Protein AF-A0A182SEF8-F1 (afdb_monomer_lite)

pLDDT: mean 71.07, std 22.67, range [20.62, 98.56]

InterPro domains:
  IPR001506 Peptidase M12A [PF01400] (351-547)
  IPR001506 Peptidase M12A [PR00480] (376-394)
  IPR001506 Peptidase M12A [PR00480] (439-457)
  IPR001506 Peptidase M12A [PR00480] (458-475)
  IPR001506 Peptidase M12A [PR00480] (496-511)
  IPR001506 Peptidase M12A [PR00480] (534-547)
  IPR001506 Peptidase M12A [PS51864] (335-549)
  IPR006026 Peptidase, metallopeptidase [SM00235] (351-501)
  IPR024079 Metallopeptidase, catalytic domain superfamily [G3DSA:3.40.390.10] (305-550)
  IPR034035 Astacin-like metallopeptidase domain [cd04280] (357-546)

Secondary structure (DSSP, 8-state):
------PPP-PPP-SHHHHHHHHHHHHHHTT-HHHHHHHHHHHHHHHHHHHHHHHHHHHHHHHHHHHHHHHHHHHHHHHHHHHHHHHHHHHHHHHHHHHHHHHHHHHHHHHHHHHHHHHHHHHHHHHHHHHHHHHHHHHHHHHHHHHHHHHHHHHHHHHHHHHHHHHHHHHHHHHHHHHHHHHHHHHHHHHHHHHHHHHHHHHHHH-----------------------------------------------------------------------S-S--------PPPPPSS-SSPP---HHHHHHHHHHHHTT--TTTTT-BBTBTEE--TTGGG---SS--TTT-GGGSPGGGEEEEEE-TTS-HHHHHHHHHHHHHHHHHSS-EEEE--S--SSEEEEE--SSS-SSEEESS--SSEEEEE-PPP-SSS--S-SSHHHHHHHHHHHHT---GGG-TTGGGTEEE-GGGB-GGGGGGGPPP-TTS----S---TT-TTSPPTTTTBSSTT--SEEESSTT------SS--HHHHHHHHHHTTTTSSHHHHHHHHHHHHHH--

Foldseek 3Di:
DDDDDDDDDDDDDPPVVVVVVVVVVVVVVVVCVVVVVVVVVVVVVVVVVVVVVVVVVVVVVVVVVVVVVVVVVVVVVVVVVVVVVVVVVVVVVVVVVVVVVVVVVVVVVVVVVVVVVVVVVVVVVVVVVVVVVVVVVVVVVVVVVVVVVVVVVVVVVVVVVVVVVVVVVVVVVVVVVVVVVVVVVVVVVVVVVVVVVVVVVVVVVPDDDDDDDDDDDDDDDDDDDDDDDDDDDDDDDDDDDDDDDDDDDDDDDDDDDDDDDDDDDDDDDDDDDDDPPPPDPPPPPPPLDDDDPPAAVVHQPPDPVQVVQLVVCVVAQAALQQSLVGQLRAARDHPVCVVAFEAFFPCVVVVVQADPQLEAEEDEDPPDDPLLVVQLVVLQVQLVVLAVHHYDHHPSDDQFHEYEDADPHPHGFHFYAGTPTGYGYTHWHDDDPRHDTQRPHNLSSNLRVLRHNHGAALLQEPCNVVWKDFPQVQADVVCSSSNHHGDPVGYDDPDDRDQLASRYDFQQHRGPHPPDGGMGTPDPPGGHNDRHHGALRSSVVSRVSSVLCVDVVSVVVNNVSSVVPHD

Radius of gyration: 55.63 Å; chains: 1; bounding box: 89×154×195 Å

Structure (mmCIF, N/CA/C/O backbone):
data_AF-A0A182SEF8-F1
#
_entry.id   AF-A0A182SEF8-F1
#
loop_
_atom_site.group_PDB
_atom_site.id
_atom_site.type_symbol
_atom_site.label_atom_id
_atom_site.label_alt_id
_atom_site.label_comp_id
_atom_site.label_asym_id
_atom_site.label_entity_id
_atom_site.label_seq_id
_atom_site.pdbx_PDB_ins_code
_atom_site.Cartn_x
_atom_site.Cartn_y
_atom_site.Cartn_z
_atom_site.occupancy
_atom_site.B_iso_or_equiv
_atom_site.auth_seq_id
_atom_site.auth_comp_id
_atom_site.auth_asym_id
_atom_site.auth_atom_id
_atom_site.pdbx_PDB_model_num
ATOM 1 N N . MET A 1 1 ? -14.341 -52.280 46.299 1.00 34.91 1 MET A N 1
ATOM 2 C CA . MET A 1 1 ? -13.808 -53.551 46.812 1.00 34.91 1 MET A CA 1
ATOM 3 C C . MET A 1 1 ? -13.046 -53.351 48.109 1.00 34.91 1 MET A C 1
ATOM 5 O O . MET A 1 1 ? -11.872 -53.015 48.061 1.00 34.91 1 MET A O 1
ATOM 9 N N . GLU A 1 2 ? -13.630 -53.575 49.281 1.00 32.84 2 GLU A N 1
ATOM 10 C CA . GLU A 1 2 ? -14.984 -53.285 49.803 1.00 32.84 2 GLU A CA 1
ATOM 11 C C . GLU A 1 2 ? -14.995 -53.689 51.290 1.00 32.84 2 GLU A C 1
ATOM 13 O O . GLU A 1 2 ? -14.074 -54.357 51.757 1.00 32.84 2 GLU A O 1
ATOM 18 N N . VAL A 1 3 ? -16.011 -53.239 52.023 1.00 37.53 3 VAL A N 1
ATOM 19 C CA . VAL A 1 3 ? -16.392 -53.757 53.352 1.00 37.53 3 VAL A CA 1
ATOM 20 C C . VAL A 1 3 ? -16.964 -55.197 53.173 1.00 37.53 3 VAL A C 1
ATOM 22 O O . VAL A 1 3 ? -17.215 -55.603 52.040 1.00 37.53 3 VAL A O 1
ATOM 25 N N . ASP A 1 4 ? -17.162 -56.062 54.172 1.00 34.12 4 ASP A N 1
ATOM 26 C CA . ASP A 1 4 ? -17.521 -55.820 55.576 1.00 34.12 4 ASP A CA 1
ATOM 27 C C . ASP A 1 4 ? -17.369 -57.090 56.465 1.00 34.12 4 ASP A C 1
ATOM 29 O O . ASP A 1 4 ? -16.981 -58.146 55.962 1.00 34.12 4 ASP A O 1
ATOM 33 N N . PHE A 1 5 ? -17.785 -56.978 57.738 1.00 29.25 5 PHE A N 1
ATOM 34 C CA . PHE A 1 5 ? -18.075 -58.037 58.735 1.00 29.25 5 PHE A CA 1
ATOM 35 C C . PHE A 1 5 ? -16.872 -58.794 59.370 1.00 29.25 5 PHE A C 1
ATOM 37 O O . PHE A 1 5 ? -15.830 -58.981 58.748 1.00 29.25 5 PHE A O 1
ATOM 44 N N . ASP A 1 6 ? -16.922 -59.249 60.636 1.00 32.75 6 ASP A N 1
ATOM 45 C CA . ASP A 1 6 ? -17.978 -59.116 61.667 1.00 32.75 6 ASP A CA 1
ATOM 46 C C . ASP A 1 6 ? -17.420 -59.011 63.112 1.00 32.75 6 ASP A C 1
ATOM 48 O O . ASP A 1 6 ? -16.216 -59.103 63.364 1.00 32.75 6 ASP A O 1
ATOM 52 N N . SER A 1 7 ? -18.331 -58.812 64.067 1.00 35.41 7 SER A N 1
ATOM 53 C CA . SER A 1 7 ? -18.153 -58.839 65.523 1.00 35.41 7 SER A CA 1
ATOM 54 C C . SER A 1 7 ? -18.165 -60.282 66.102 1.00 35.41 7 SER A C 1
ATOM 56 O O . SER A 1 7 ? -18.391 -61.235 65.356 1.00 35.41 7 SER A O 1
ATOM 58 N N . PRO A 1 8 ? -17.849 -60.507 67.398 1.00 42.88 8 PRO A N 1
ATOM 59 C CA . PRO A 1 8 ? -17.575 -61.853 67.910 1.00 42.88 8 PRO A CA 1
ATOM 60 C C . PRO A 1 8 ? -18.835 -62.637 68.313 1.00 42.88 8 PRO A C 1
ATOM 62 O O . PRO A 1 8 ? -19.652 -62.149 69.092 1.00 42.88 8 PRO A O 1
ATOM 65 N N . GLU A 1 9 ? -18.932 -63.903 67.893 1.00 34.62 9 GLU A N 1
ATOM 66 C CA . GLU A 1 9 ? -19.909 -64.849 68.450 1.00 34.62 9 GLU A CA 1
ATOM 67 C C . GLU A 1 9 ? -19.565 -65.226 69.903 1.00 34.62 9 GLU A C 1
ATOM 69 O O . GLU A 1 9 ? -18.534 -65.846 70.182 1.00 34.62 9 GLU A O 1
ATOM 74 N N . GLU A 1 10 ? -20.470 -64.931 70.839 1.00 40.94 10 GLU A N 1
ATOM 75 C CA . GLU A 1 10 ? -20.462 -65.549 72.166 1.00 40.94 10 GLU A CA 1
ATOM 76 C C . GLU A 1 10 ? -20.996 -66.988 72.083 1.00 40.94 10 GLU A C 1
ATOM 78 O O . GLU A 1 10 ? -22.203 -67.208 71.971 1.00 40.94 10 GLU A O 1
ATOM 83 N N . GLN A 1 11 ? -20.119 -67.989 72.211 1.00 38.31 11 GLN A N 1
ATOM 84 C CA . GLN A 1 11 ? -20.553 -69.356 72.520 1.00 38.31 11 GLN A CA 1
ATOM 85 C C . GLN A 1 11 ? -20.549 -69.579 74.047 1.00 38.31 11 GLN A C 1
ATOM 87 O O . GLN A 1 11 ? -19.533 -69.323 74.702 1.00 38.31 11 GLN A O 1
ATOM 92 N N . PRO A 1 12 ? -21.665 -70.037 74.650 1.00 40.91 12 PRO A N 1
ATOM 93 C CA . PRO A 1 12 ? -21.820 -70.068 76.103 1.00 40.91 12 PRO A CA 1
ATOM 94 C C . PRO A 1 12 ? -20.966 -71.158 76.765 1.00 40.91 12 PRO A C 1
ATOM 96 O O . PRO A 1 12 ? -20.954 -72.312 76.332 1.00 40.91 12 PRO A O 1
ATOM 99 N N . LEU A 1 13 ? -20.301 -70.819 77.877 1.00 41.44 13 LEU A N 1
ATOM 100 C CA . LEU A 1 13 ? -19.538 -71.787 78.674 1.00 41.44 13 LEU A CA 1
ATOM 101 C C . LEU A 1 13 ? -20.459 -72.902 79.218 1.00 41.44 13 LEU A C 1
ATOM 103 O O . LEU A 1 13 ? -21.397 -72.605 79.965 1.00 41.44 13 LEU A O 1
ATOM 107 N N . PRO A 1 14 ? -20.175 -74.190 78.948 1.00 46.94 14 PRO A N 1
ATOM 108 C CA . PRO A 1 14 ? -21.029 -75.283 79.392 1.00 46.94 14 PRO A CA 1
ATOM 109 C C . PRO A 1 14 ? -20.872 -75.552 80.895 1.00 46.94 14 PRO A C 1
ATOM 111 O O . PRO A 1 14 ? -19.947 -76.230 81.334 1.00 46.94 14 PRO A O 1
ATOM 114 N N . ASN A 1 15 ? -21.835 -75.067 81.682 1.00 54.84 15 ASN A N 1
ATOM 115 C CA . ASN A 1 15 ? -22.202 -75.595 83.004 1.00 54.84 15 ASN A CA 1
ATOM 116 C C . ASN A 1 15 ? -21.078 -75.691 84.069 1.00 54.84 15 ASN A C 1
ATOM 118 O O . ASN A 1 15 ? -21.167 -76.477 85.013 1.00 54.84 15 ASN A O 1
ATOM 122 N N . VAL A 1 16 ? -20.022 -74.877 83.951 1.00 54.00 16 VAL A N 1
ATOM 123 C CA . VAL A 1 16 ? -18.883 -74.888 84.890 1.00 54.00 16 VAL A CA 1
ATOM 124 C C . VAL A 1 16 ? -19.268 -74.313 86.257 1.00 54.00 16 VAL A C 1
ATOM 126 O O . VAL A 1 16 ? -18.866 -74.856 87.283 1.00 54.00 16 VAL A O 1
ATOM 129 N N . ILE A 1 17 ? -20.068 -73.240 86.288 1.00 54.09 17 ILE A N 1
ATOM 130 C CA . ILE A 1 17 ? -20.376 -72.496 87.522 1.00 54.09 17 ILE A CA 1
ATOM 131 C C . ILE A 1 17 ? -21.100 -73.365 88.571 1.00 54.09 17 ILE A C 1
ATOM 133 O O . ILE A 1 17 ? -20.601 -73.410 89.694 1.00 54.09 17 ILE A O 1
ATOM 137 N N . PRO A 1 18 ? -22.181 -74.117 88.259 1.00 56.88 18 PRO A N 1
ATOM 138 C CA . PRO A 1 18 ? -22.806 -75.008 89.242 1.00 56.88 18 PRO A CA 1
ATOM 139 C C . PRO A 1 18 ? -21.830 -76.047 89.801 1.00 56.88 18 PRO A C 1
ATOM 141 O O . PRO A 1 18 ? -21.786 -76.268 91.006 1.00 56.88 18 PRO A O 1
ATOM 144 N N . LYS A 1 19 ? -20.985 -76.620 88.936 1.00 54.50 19 LYS A N 1
ATOM 145 C CA . LYS A 1 19 ? -20.022 -77.670 89.293 1.00 54.50 19 LYS A CA 1
ATOM 146 C C . LYS A 1 19 ? -18.876 -77.155 90.172 1.00 54.50 19 LYS A C 1
ATOM 148 O O . LYS A 1 19 ? -18.413 -77.860 91.064 1.00 54.50 19 LYS A O 1
ATOM 153 N N . VAL A 1 20 ? -18.441 -75.912 89.952 1.00 55.75 20 VAL A N 1
ATOM 154 C CA . VAL A 1 20 ? -17.472 -75.221 90.818 1.00 55.75 20 VAL A CA 1
ATOM 155 C C . VAL A 1 20 ? -18.108 -74.838 92.154 1.00 55.75 20 VAL A C 1
ATOM 157 O O . VAL A 1 20 ? -17.470 -75.023 93.185 1.00 55.75 20 VAL A O 1
ATOM 160 N N . MET A 1 21 ? -19.359 -74.367 92.171 1.00 57.69 21 MET A N 1
ATOM 161 C CA . MET A 1 21 ? -20.067 -74.058 93.421 1.00 57.69 21 MET A CA 1
ATOM 162 C C . MET A 1 21 ? -20.295 -75.315 94.275 1.00 57.69 21 MET A C 1
ATOM 164 O O . MET A 1 21 ? -20.039 -75.281 95.474 1.00 57.69 21 MET A O 1
ATOM 168 N N . GLU A 1 22 ? -20.672 -76.439 93.661 1.00 59.12 22 GLU A N 1
ATOM 169 C CA . GLU A 1 22 ? -20.799 -77.749 94.317 1.00 59.12 22 GLU A CA 1
ATOM 170 C C . GLU A 1 22 ? -19.465 -78.212 94.936 1.00 59.12 22 GLU A C 1
ATOM 172 O O . GLU A 1 22 ? -19.415 -78.588 96.109 1.00 59.12 22 GLU A O 1
ATOM 177 N N . GLN A 1 23 ? -18.353 -78.093 94.199 1.00 56.31 23 GLN A N 1
ATOM 178 C CA . GLN A 1 23 ? -17.013 -78.392 94.722 1.00 56.31 23 GLN A CA 1
ATOM 179 C C . GLN A 1 23 ? -16.576 -77.434 95.841 1.00 56.31 23 GLN A C 1
ATOM 181 O O . GLN A 1 23 ? -15.971 -77.870 96.820 1.00 56.31 23 GLN A O 1
ATOM 186 N N . VAL A 1 24 ? -16.882 -76.137 95.736 1.00 56.75 24 VAL A N 1
ATOM 187 C CA . VAL A 1 24 ? -16.602 -75.153 96.794 1.00 56.75 24 VAL A CA 1
ATOM 188 C C . VAL A 1 24 ? -17.400 -75.478 98.056 1.00 56.75 24 VAL A C 1
ATOM 190 O O . VAL A 1 24 ? -16.831 -75.453 99.146 1.00 56.75 24 VAL A O 1
ATOM 193 N N . GLN A 1 25 ? -18.671 -75.857 97.927 1.00 59.22 25 GLN A N 1
ATOM 194 C CA . GLN A 1 25 ? -19.525 -76.210 99.059 1.00 59.22 25 GLN A CA 1
ATOM 195 C C . GLN A 1 25 ? -19.017 -77.475 99.778 1.00 59.22 25 GLN A C 1
ATOM 197 O O . GLN A 1 25 ? -18.829 -77.444 100.994 1.00 59.22 25 GLN A O 1
ATOM 202 N N . GLN A 1 26 ? -18.629 -78.520 99.035 1.00 57.34 26 GLN A N 1
ATOM 203 C CA . GLN A 1 26 ? -17.958 -79.706 99.598 1.00 57.34 26 GLN A CA 1
ATOM 204 C C . GLN A 1 26 ? -16.600 -79.390 100.264 1.00 57.34 26 GLN A C 1
ATOM 206 O O . GLN A 1 26 ? -16.207 -80.054 101.225 1.00 57.34 26 GLN A O 1
ATOM 211 N N . MET A 1 27 ? -15.857 -78.384 99.785 1.00 54.28 27 MET A N 1
ATOM 212 C CA . MET A 1 27 ? -14.590 -77.962 100.407 1.00 54.28 27 MET A CA 1
ATOM 213 C C . MET A 1 27 ? -14.784 -77.115 101.675 1.00 54.28 27 MET A C 1
ATOM 215 O O . MET A 1 27 ? -13.948 -77.195 102.581 1.00 54.28 27 MET A O 1
ATOM 219 N N . VAL A 1 28 ? -15.874 -76.344 101.765 1.00 56.50 28 VAL A N 1
ATOM 220 C CA . VAL A 1 28 ? -16.257 -75.594 102.974 1.00 56.50 28 VAL A CA 1
ATOM 221 C C . VAL A 1 28 ? -16.634 -76.556 104.103 1.00 56.50 28 VAL A C 1
ATOM 223 O O . VAL A 1 28 ? -16.122 -76.407 105.211 1.00 56.50 28 VAL A O 1
ATOM 226 N N . GLU A 1 29 ? -17.421 -77.598 103.820 1.00 56.69 29 GLU A N 1
ATOM 227 C CA . GLU A 1 29 ? -17.777 -78.637 104.804 1.00 56.69 29 GLU A CA 1
ATOM 228 C C . GLU A 1 29 ? -16.552 -79.403 105.344 1.00 56.69 29 GLU A C 1
ATOM 230 O O . GLU A 1 29 ? -16.543 -79.835 106.494 1.00 56.69 29 GLU A O 1
ATOM 235 N N . GLN A 1 30 ? -15.475 -79.515 104.556 1.00 56.94 30 GLN A N 1
ATOM 236 C CA . GLN A 1 30 ? -14.209 -80.122 104.993 1.00 56.94 30 GLN A CA 1
ATOM 237 C C . GLN A 1 30 ? -13.268 -79.162 105.748 1.00 56.94 30 GLN A C 1
ATOM 239 O O . GLN A 1 30 ? -12.176 -79.577 106.137 1.00 56.94 30 GLN A O 1
ATOM 244 N N . ASN A 1 31 ? -13.656 -77.898 105.955 1.00 55.44 31 ASN A N 1
ATOM 245 C CA . ASN A 1 31 ? -12.920 -76.889 106.732 1.00 55.44 31 ASN A CA 1
ATOM 246 C C . ASN A 1 31 ? -11.464 -76.623 106.253 1.00 55.44 31 ASN A C 1
ATOM 248 O O . ASN A 1 31 ? -10.582 -76.253 107.029 1.00 55.44 31 ASN A O 1
ATOM 252 N N . LYS A 1 32 ? -11.182 -76.805 104.951 1.00 52.97 32 LYS A N 1
ATOM 253 C CA . LYS A 1 32 ? -9.831 -76.705 104.343 1.00 52.97 32 LYS A CA 1
ATOM 254 C C . LYS A 1 32 ? -9.512 -75.312 103.773 1.00 52.97 32 LYS A C 1
ATOM 256 O O . LYS A 1 32 ? -9.058 -75.185 102.633 1.00 52.97 32 LYS A O 1
ATOM 261 N N . PHE A 1 33 ? -9.699 -74.260 104.575 1.00 57.00 33 PHE A N 1
ATOM 262 C CA . PHE A 1 33 ? -9.488 -72.855 104.170 1.00 57.00 33 PHE A CA 1
ATOM 263 C C . PHE A 1 33 ? -8.136 -72.580 103.477 1.00 57.00 33 PHE A C 1
ATOM 265 O O . PHE A 1 33 ? -8.074 -71.795 102.529 1.00 57.00 33 PHE A O 1
ATOM 272 N N . THR A 1 34 ? -7.062 -73.261 103.891 1.00 57.59 34 THR A N 1
ATOM 273 C CA . THR A 1 34 ? -5.700 -73.083 103.357 1.00 57.59 34 THR A CA 1
ATOM 274 C C . THR A 1 34 ? -5.586 -73.352 101.852 1.00 57.59 34 THR A C 1
ATOM 276 O O . THR A 1 34 ? -4.788 -72.707 101.174 1.00 57.59 34 THR A O 1
ATOM 279 N N . VAL A 1 35 ? -6.377 -74.286 101.307 1.00 54.28 35 VAL A N 1
ATOM 280 C CA . VAL A 1 35 ? -6.334 -74.627 99.872 1.00 54.28 35 VAL A CA 1
ATOM 281 C C . VAL A 1 35 ? -7.017 -73.539 99.043 1.00 54.28 35 VAL A C 1
ATOM 283 O O . VAL A 1 35 ? -6.471 -73.104 98.031 1.00 54.28 35 VAL A O 1
ATOM 286 N N . LEU A 1 36 ? -8.171 -73.048 99.506 1.00 54.22 36 LEU A N 1
ATOM 287 C CA . LEU A 1 36 ? -8.928 -71.994 98.829 1.00 54.22 36 LEU A CA 1
ATOM 288 C C . LEU A 1 36 ? -8.124 -70.686 98.751 1.00 54.22 36 LEU A C 1
ATOM 290 O O . LEU A 1 36 ? -8.043 -70.084 97.682 1.00 54.22 36 LEU A O 1
ATOM 294 N N . HIS A 1 37 ? -7.454 -70.299 99.844 1.00 61.12 37 HIS A N 1
ATOM 295 C CA . HIS A 1 37 ? -6.561 -69.134 99.862 1.00 61.12 37 HIS A CA 1
ATOM 296 C C . HIS A 1 37 ? -5.455 -69.251 98.802 1.00 61.12 37 HIS A C 1
ATOM 298 O O . HIS A 1 37 ? -5.255 -68.338 98.003 1.00 61.12 37 HIS A O 1
ATOM 304 N N . ARG A 1 38 ? -4.800 -70.418 98.723 1.00 62.34 38 ARG A N 1
ATOM 305 C CA . ARG A 1 38 ? -3.702 -70.672 97.781 1.00 62.34 38 ARG A CA 1
ATOM 306 C C . ARG A 1 38 ? -4.144 -70.598 96.317 1.00 62.34 38 ARG A C 1
ATOM 308 O O . ARG A 1 38 ? -3.401 -70.088 95.481 1.00 62.34 38 ARG A O 1
ATOM 315 N N . VAL A 1 39 ? -5.349 -71.080 96.003 1.00 58.69 39 VAL A N 1
ATOM 316 C CA . VAL A 1 39 ? -5.938 -70.976 94.656 1.00 58.69 39 VAL A CA 1
ATOM 317 C C . VAL A 1 39 ? -6.254 -69.518 94.307 1.00 58.69 39 VAL A C 1
ATOM 319 O O . VAL A 1 39 ? -5.981 -69.093 93.184 1.00 58.69 39 VAL A O 1
ATOM 322 N N . ILE A 1 40 ? -6.754 -68.726 95.261 1.00 60.41 40 ILE A N 1
ATOM 323 C CA . ILE A 1 40 ? -7.033 -67.296 95.058 1.00 60.41 40 ILE A CA 1
ATOM 324 C C . ILE A 1 40 ? -5.731 -66.509 94.828 1.00 60.41 40 ILE A C 1
ATOM 326 O O . ILE A 1 40 ? -5.647 -65.754 93.860 1.00 60.41 40 ILE A O 1
ATOM 330 N N . GLU A 1 41 ? -4.689 -66.734 95.635 1.00 63.06 41 GLU A N 1
ATOM 331 C CA . GLU A 1 41 ? -3.369 -66.102 95.468 1.00 63.06 41 GLU A CA 1
ATOM 332 C C . GLU A 1 41 ? -2.757 -66.377 94.086 1.00 63.06 41 GLU A C 1
ATOM 334 O O . GLU A 1 41 ? -2.352 -65.445 93.387 1.00 63.06 41 GLU A O 1
ATOM 339 N N . LEU A 1 42 ? -2.738 -67.646 93.660 1.00 57.88 42 LEU A N 1
ATOM 340 C CA . LEU A 1 42 ? -2.231 -68.046 92.343 1.00 57.88 42 LEU A CA 1
ATOM 341 C C . LEU A 1 42 ? -3.065 -67.443 91.199 1.00 57.88 42 LEU A C 1
ATOM 343 O O . LEU A 1 42 ? -2.503 -66.994 90.199 1.00 57.88 42 LEU A O 1
ATOM 347 N N . SER A 1 43 ? -4.390 -67.359 91.357 1.00 54.72 43 SER A N 1
ATOM 348 C CA . SER A 1 43 ? -5.273 -66.729 90.363 1.00 54.72 43 SER A CA 1
ATOM 349 C C . SER A 1 43 ? -4.994 -65.226 90.225 1.00 54.72 43 SER A C 1
ATOM 351 O O . SER A 1 43 ? -4.901 -64.709 89.109 1.00 54.72 43 SER A O 1
ATOM 353 N N . ILE A 1 44 ? -4.786 -64.524 91.345 1.00 61.47 44 ILE A N 1
ATOM 354 C CA . ILE A 1 44 ? -4.431 -63.097 91.365 1.00 61.47 44 ILE A CA 1
ATOM 355 C C . ILE A 1 44 ? -3.051 -62.871 90.728 1.00 61.47 44 ILE A C 1
ATOM 357 O O . ILE A 1 44 ? -2.895 -61.958 89.913 1.00 61.47 44 ILE A O 1
ATOM 361 N N . GLN A 1 45 ? -2.061 -63.721 91.030 1.00 62.06 45 GLN A N 1
ATOM 362 C CA . GLN A 1 45 ? -0.748 -63.667 90.379 1.00 62.06 45 GLN A CA 1
ATOM 363 C C . GLN A 1 45 ? -0.857 -63.847 88.859 1.00 62.06 45 GLN A C 1
ATOM 365 O O . GLN A 1 45 ? -0.266 -63.064 88.115 1.00 62.06 45 GLN A O 1
ATOM 370 N N . HIS A 1 46 ? -1.654 -64.809 88.387 1.00 59.78 46 HIS A N 1
ATOM 371 C CA . HIS A 1 46 ? -1.819 -65.072 86.956 1.00 59.78 46 HIS A CA 1
ATOM 372 C C . HIS A 1 46 ? -2.512 -63.911 86.213 1.00 59.78 46 HIS A C 1
ATOM 374 O O . HIS A 1 46 ? -2.080 -63.513 85.128 1.00 59.78 46 HIS A O 1
ATOM 380 N N . VAL A 1 47 ? -3.534 -63.288 86.817 1.00 63.28 47 VAL A N 1
ATOM 381 C CA . VAL A 1 47 ? -4.180 -62.076 86.272 1.00 63.28 47 VAL A CA 1
ATOM 382 C C . VAL A 1 47 ? -3.200 -60.899 86.195 1.00 63.28 47 VAL A C 1
ATOM 384 O O . VAL A 1 47 ? -3.186 -60.176 85.196 1.00 63.28 47 VAL A O 1
ATOM 387 N N . ASN A 1 48 ? -2.349 -60.714 87.207 1.00 64.69 48 ASN A N 1
ATOM 388 C CA . ASN A 1 48 ? -1.348 -59.645 87.206 1.00 64.69 48 ASN A CA 1
ATOM 389 C C . ASN A 1 48 ? -0.229 -59.898 86.180 1.00 64.69 48 ASN A C 1
ATOM 391 O O . ASN A 1 48 ? 0.131 -58.980 85.446 1.00 64.69 48 ASN A O 1
ATOM 395 N N . GLN A 1 49 ? 0.246 -61.139 86.030 1.00 65.12 49 GLN A N 1
ATOM 396 C CA . GLN A 1 49 ? 1.177 -61.515 84.955 1.00 65.12 49 GLN A CA 1
ATOM 397 C C . GLN A 1 49 ? 0.590 -61.223 83.566 1.00 65.12 49 GLN A C 1
ATOM 399 O O . GLN A 1 49 ? 1.270 -60.635 82.724 1.00 65.12 49 GLN A O 1
ATOM 404 N N . LYS A 1 50 ? -0.691 -61.546 83.332 1.00 63.56 50 LYS A N 1
ATOM 405 C CA . LYS A 1 50 ? -1.369 -61.244 82.060 1.00 63.56 50 LYS A CA 1
ATOM 406 C C . LYS A 1 50 ? -1.426 -59.736 81.772 1.00 63.56 50 LYS A C 1
ATOM 408 O O . LYS A 1 50 ? -1.219 -59.337 80.627 1.00 63.56 50 LYS A O 1
ATOM 413 N N . LYS A 1 51 ? -1.630 -58.889 82.792 1.00 66.56 51 LYS A N 1
ATOM 414 C CA . LYS A 1 51 ? -1.583 -57.419 82.650 1.00 66.56 51 LYS A CA 1
ATOM 415 C C . LYS A 1 51 ? -0.191 -56.905 82.268 1.00 66.56 51 LYS A C 1
ATOM 417 O O . LYS A 1 51 ? -0.094 -56.080 81.361 1.00 66.56 51 LYS A O 1
ATOM 422 N N . GLU A 1 52 ? 0.878 -57.398 82.896 1.00 70.94 52 GLU A N 1
ATOM 423 C CA . GLU A 1 52 ? 2.244 -56.979 82.539 1.00 70.94 52 GLU A CA 1
ATOM 424 C C . GLU A 1 52 ? 2.664 -57.467 81.142 1.00 70.94 52 GLU A C 1
ATOM 426 O O . GLU A 1 52 ? 3.311 -56.723 80.406 1.00 70.94 52 GLU A O 1
ATOM 431 N N . ILE A 1 53 ? 2.221 -58.656 80.715 1.00 65.19 53 ILE A N 1
ATOM 432 C CA . ILE A 1 53 ? 2.424 -59.136 79.337 1.00 65.19 53 ILE A CA 1
ATOM 433 C C . ILE A 1 53 ? 1.715 -58.221 78.327 1.00 65.19 53 ILE A C 1
ATOM 435 O O . ILE A 1 53 ? 2.326 -57.835 77.331 1.00 65.19 53 ILE A O 1
ATOM 439 N N . MET A 1 54 ? 0.469 -57.804 78.587 1.00 62.91 54 MET A N 1
ATOM 440 C CA . MET A 1 54 ? -0.250 -56.879 77.697 1.00 62.91 54 MET A CA 1
ATOM 441 C C . MET A 1 54 ? 0.403 -55.487 77.640 1.00 62.91 54 MET A C 1
ATOM 443 O O . MET A 1 54 ? 0.504 -54.910 76.556 1.00 62.91 54 MET A O 1
ATOM 447 N N . LYS A 1 55 ? 0.925 -54.969 78.764 1.00 73.31 55 LYS A N 1
ATOM 448 C CA . LYS A 1 55 ? 1.746 -53.741 78.772 1.00 73.31 55 LYS A CA 1
ATOM 449 C C . LYS A 1 55 ? 3.013 -53.901 77.933 1.00 73.31 55 LYS A C 1
ATOM 451 O O . LYS A 1 55 ? 3.310 -53.034 77.117 1.00 73.31 55 LYS A O 1
ATOM 456 N N . LEU A 1 56 ? 3.754 -55.000 78.101 1.00 66.88 56 LEU A N 1
ATOM 457 C CA . LEU A 1 56 ? 4.959 -55.286 77.315 1.00 66.88 56 LEU A CA 1
ATOM 458 C C . LEU A 1 56 ? 4.646 -55.379 75.817 1.00 66.88 56 LEU A C 1
ATOM 460 O O . LEU A 1 56 ? 5.379 -54.810 75.014 1.00 66.88 56 LEU A O 1
ATOM 464 N N . GLN A 1 57 ? 3.536 -56.015 75.437 1.00 64.81 57 GLN A N 1
ATOM 465 C CA . GLN A 1 57 ? 3.075 -56.068 74.048 1.00 64.81 57 GLN A CA 1
ATOM 466 C C . GLN A 1 57 ? 2.732 -54.677 73.492 1.00 64.81 57 GLN A C 1
ATOM 468 O O . GLN A 1 57 ? 3.138 -54.368 72.374 1.00 64.81 57 GLN A O 1
ATOM 473 N N . GLN A 1 58 ? 2.062 -53.808 74.262 1.00 69.31 58 GLN A N 1
ATOM 474 C CA . GLN A 1 58 ? 1.817 -52.417 73.855 1.00 69.31 58 GLN A CA 1
ATOM 475 C C . GLN A 1 58 ? 3.114 -51.601 73.735 1.00 69.31 58 GLN A C 1
ATOM 477 O O . GLN A 1 58 ? 3.287 -50.887 72.749 1.00 69.31 58 GLN A O 1
ATOM 482 N N . SER A 1 59 ? 4.053 -51.742 74.674 1.00 69.69 59 SER A N 1
ATOM 483 C CA . SER A 1 59 ? 5.361 -51.075 74.617 1.00 69.69 59 SER A CA 1
ATOM 484 C C . SER A 1 59 ? 6.199 -51.538 73.423 1.00 69.69 59 SER A C 1
ATOM 486 O O . SER A 1 59 ? 6.784 -50.710 72.731 1.00 69.69 59 SER A O 1
ATOM 488 N N . ILE A 1 60 ? 6.232 -52.844 73.134 1.00 67.31 60 ILE A N 1
ATOM 489 C CA . ILE A 1 60 ? 6.938 -53.402 71.970 1.00 67.31 60 ILE A CA 1
ATOM 490 C C . ILE A 1 60 ? 6.275 -52.942 70.669 1.00 67.31 60 ILE A C 1
ATOM 492 O O . ILE A 1 60 ? 6.983 -52.511 69.761 1.00 67.31 60 ILE A O 1
ATOM 496 N N . LYS A 1 61 ? 4.936 -52.972 70.589 1.00 68.69 61 LYS A N 1
ATOM 497 C CA . LYS A 1 61 ? 4.192 -52.446 69.438 1.00 68.69 61 LYS A CA 1
ATOM 498 C C . LYS A 1 61 ? 4.548 -50.977 69.192 1.00 68.69 61 LYS A C 1
ATOM 500 O O . LYS A 1 61 ? 4.975 -50.652 68.088 1.00 68.69 61 LYS A O 1
ATOM 505 N N . LYS A 1 62 ? 4.489 -50.132 70.227 1.00 72.75 62 LYS A N 1
ATOM 506 C CA . LYS A 1 62 ? 4.852 -48.716 70.114 1.00 72.75 62 LYS A CA 1
ATOM 507 C C . LYS A 1 62 ? 6.305 -48.528 69.659 1.00 72.75 62 LYS A C 1
ATOM 509 O O . LYS A 1 62 ? 6.549 -47.765 68.739 1.00 72.75 62 LYS A O 1
ATOM 514 N N . VAL A 1 63 ? 7.268 -49.256 70.229 1.00 68.06 63 VAL A N 1
ATOM 515 C CA . VAL A 1 63 ? 8.688 -49.167 69.823 1.00 68.06 63 VAL A CA 1
ATOM 516 C C . VAL A 1 63 ? 8.915 -49.620 68.371 1.00 68.06 63 VAL A C 1
ATOM 518 O O . VAL A 1 63 ? 9.843 -49.137 67.719 1.00 68.06 63 VAL A O 1
ATOM 521 N N . LEU A 1 64 ? 8.089 -50.526 67.839 1.00 54.91 64 LEU A N 1
ATOM 522 C CA . LEU A 1 64 ? 8.114 -50.910 66.423 1.00 54.91 64 LEU A CA 1
ATOM 523 C C . LEU A 1 64 ? 7.484 -49.834 65.526 1.00 54.91 64 LEU A C 1
ATOM 525 O O . LEU A 1 64 ? 8.069 -49.510 64.494 1.00 54.91 64 LEU A O 1
ATOM 529 N N . GLU A 1 65 ? 6.360 -49.245 65.936 1.00 63.78 65 GLU A N 1
ATOM 530 C CA . GLU A 1 65 ? 5.702 -48.127 65.245 1.00 63.78 65 GLU A CA 1
ATOM 531 C C . GLU A 1 65 ? 6.618 -46.887 65.206 1.00 63.78 65 GLU A C 1
ATOM 533 O O . GLU A 1 65 ? 6.923 -46.389 64.122 1.00 63.78 65 GLU A O 1
ATOM 538 N N . ASP A 1 66 ? 7.184 -46.482 66.348 1.00 62.09 66 ASP A N 1
ATOM 539 C CA . ASP A 1 66 ? 8.171 -45.399 66.468 1.00 62.09 66 ASP A CA 1
ATOM 540 C C . ASP A 1 66 ? 9.406 -45.664 65.570 1.00 62.09 66 ASP A C 1
ATOM 542 O O . ASP A 1 66 ? 9.903 -44.762 64.887 1.00 62.09 66 ASP A O 1
ATOM 546 N N . ARG A 1 67 ? 9.900 -46.914 65.498 1.00 56.69 67 ARG A N 1
ATOM 547 C CA . ARG A 1 67 ? 11.027 -47.296 64.617 1.00 56.69 67 ARG A CA 1
ATOM 548 C C . ARG A 1 67 ? 10.675 -47.293 63.129 1.00 56.69 67 ARG A C 1
ATOM 550 O O . ARG A 1 67 ? 11.550 -46.984 62.317 1.00 56.69 67 ARG A O 1
ATOM 557 N N . MET A 1 68 ? 9.446 -47.650 62.758 1.00 56.06 68 MET A N 1
ATOM 558 C CA . MET A 1 68 ? 8.970 -47.556 61.375 1.00 56.06 68 MET A CA 1
ATOM 559 C C . MET A 1 68 ? 8.843 -46.094 60.946 1.00 56.06 68 MET A C 1
ATOM 561 O O . MET A 1 68 ? 9.380 -45.728 59.900 1.00 56.06 68 MET A O 1
ATOM 565 N N . GLN A 1 69 ? 8.236 -45.259 61.792 1.00 57.22 69 GLN A N 1
ATOM 566 C CA . GLN A 1 69 ? 8.105 -43.820 61.579 1.00 57.22 69 GLN A CA 1
ATOM 567 C C . GLN A 1 69 ? 9.484 -43.166 61.392 1.00 57.22 69 GLN A C 1
ATOM 569 O O . GLN A 1 69 ? 9.764 -42.605 60.336 1.00 57.22 69 GLN A O 1
ATOM 574 N N . THR A 1 70 ? 10.411 -43.388 62.333 1.00 57.78 70 THR A N 1
ATOM 575 C CA . THR A 1 70 ? 11.782 -42.841 62.267 1.00 57.78 70 THR A CA 1
ATOM 576 C C . THR A 1 70 ? 12.527 -43.243 60.983 1.00 57.78 70 THR A C 1
ATOM 578 O O . THR A 1 70 ? 13.276 -42.442 60.424 1.00 57.78 70 THR A O 1
ATOM 581 N N . LYS A 1 71 ? 12.332 -44.471 60.474 1.00 55.34 71 LYS A N 1
ATOM 582 C CA . LYS A 1 71 ? 12.929 -44.904 59.195 1.00 55.34 71 LYS A CA 1
ATOM 583 C C . LYS A 1 71 ? 12.292 -44.231 57.978 1.00 55.34 71 LYS A C 1
ATOM 585 O O . LYS A 1 71 ? 13.021 -43.905 57.041 1.00 55.34 71 LYS A O 1
ATOM 590 N N . SER A 1 72 ? 10.972 -44.046 57.981 1.00 56.22 72 SER A N 1
ATOM 591 C CA . SER A 1 72 ? 10.260 -43.320 56.925 1.00 56.22 72 SER A CA 1
ATOM 592 C C . SER A 1 72 ? 10.748 -41.873 56.854 1.00 56.22 72 SER A C 1
ATOM 594 O O . SER A 1 72 ? 11.154 -41.401 55.792 1.00 56.22 72 SER A O 1
ATOM 596 N N . ASP A 1 73 ? 10.816 -41.208 58.006 1.00 55.81 73 ASP A N 1
ATOM 597 C CA . ASP A 1 73 ? 11.191 -39.800 58.104 1.00 55.81 73 ASP A CA 1
ATOM 598 C C . ASP A 1 73 ? 12.657 -39.573 57.704 1.00 55.81 73 ASP A C 1
ATOM 600 O O . ASP A 1 73 ? 12.936 -38.659 56.933 1.00 55.81 73 ASP A O 1
ATOM 604 N N . LEU A 1 74 ? 13.587 -40.456 58.095 1.00 58.28 74 LEU A N 1
ATOM 605 C CA . LEU A 1 74 ? 14.982 -40.412 57.625 1.00 58.28 74 LEU A CA 1
ATOM 606 C C . LEU A 1 74 ? 15.113 -40.611 56.104 1.00 58.28 74 LEU A C 1
ATOM 608 O O . LEU A 1 74 ? 15.933 -39.947 55.466 1.00 58.28 74 LEU A O 1
ATOM 612 N N . PHE A 1 75 ? 14.316 -41.499 55.500 1.00 56.88 75 PHE A N 1
ATOM 613 C CA . PHE A 1 75 ? 14.331 -41.709 54.048 1.00 56.88 75 PHE A CA 1
ATOM 614 C C . PHE A 1 75 ? 13.750 -40.504 53.294 1.00 56.88 75 PHE A C 1
ATOM 616 O O . PHE A 1 75 ? 14.309 -40.080 52.280 1.00 56.88 75 PHE A O 1
ATOM 623 N N . ILE A 1 76 ? 12.671 -39.907 53.805 1.00 58.91 76 ILE A N 1
ATOM 624 C CA . ILE A 1 76 ? 12.088 -38.674 53.261 1.00 58.91 76 ILE A CA 1
ATOM 625 C C . ILE A 1 76 ? 13.077 -37.510 53.412 1.00 58.91 76 ILE A C 1
ATOM 627 O O . ILE A 1 76 ? 13.328 -36.804 52.440 1.00 58.91 76 ILE A O 1
ATOM 631 N N . GLN A 1 77 ? 13.699 -37.344 54.581 1.00 58.31 77 GLN A N 1
ATOM 632 C CA . GLN A 1 77 ? 14.637 -36.257 54.868 1.00 58.31 77 GLN A CA 1
ATOM 633 C C . GLN A 1 77 ? 15.919 -36.351 54.029 1.00 58.31 77 GLN A C 1
ATOM 635 O O . GLN A 1 77 ? 16.363 -35.334 53.499 1.00 58.31 77 GLN A O 1
ATOM 640 N N . HIS A 1 78 ? 16.477 -37.552 53.828 1.00 64.19 78 HIS A N 1
ATOM 641 C CA . HIS A 1 78 ? 17.640 -37.744 52.955 1.00 64.19 78 HIS A CA 1
ATOM 642 C C . HIS A 1 78 ? 17.319 -37.429 51.486 1.00 64.19 78 HIS A C 1
ATOM 644 O O . HIS A 1 78 ? 18.074 -36.710 50.831 1.00 64.19 78 HIS A O 1
ATOM 650 N N . ASN A 1 79 ? 16.182 -37.910 50.967 1.00 62.62 79 ASN A N 1
ATOM 651 C CA . ASN A 1 79 ? 15.756 -37.578 49.605 1.00 62.62 79 ASN A CA 1
ATOM 652 C C . ASN A 1 79 ? 15.412 -36.087 49.462 1.00 62.62 79 ASN A C 1
ATOM 654 O O . ASN A 1 79 ? 15.752 -35.486 48.448 1.00 62.62 79 ASN A O 1
ATOM 658 N N . PHE A 1 80 ? 14.812 -35.460 50.477 1.00 66.00 80 PHE A N 1
ATOM 659 C CA . PHE A 1 80 ? 14.544 -34.023 50.489 1.00 66.00 80 PHE A CA 1
ATOM 660 C C . PHE A 1 80 ? 15.841 -33.207 50.452 1.00 66.00 80 PHE A C 1
ATOM 662 O O . PHE A 1 80 ? 15.989 -32.366 49.573 1.00 66.00 80 PHE A O 1
ATOM 669 N N . GLN A 1 81 ? 16.814 -33.494 51.325 1.00 68.19 81 GLN A N 1
ATOM 670 C CA . GLN A 1 81 ? 18.123 -32.826 51.313 1.00 68.19 81 GLN A CA 1
ATOM 671 C C . GLN A 1 81 ? 18.860 -33.025 49.984 1.00 68.19 81 GLN A C 1
ATOM 673 O O . GLN A 1 81 ? 19.397 -32.068 49.435 1.00 68.19 81 GLN A O 1
ATOM 678 N N . LYS A 1 82 ? 18.838 -34.241 49.425 1.00 71.56 82 LYS A N 1
ATOM 679 C CA . LYS A 1 82 ? 19.448 -34.537 48.123 1.00 71.56 82 LYS A CA 1
ATOM 680 C C . LYS A 1 82 ? 18.774 -33.776 46.978 1.00 71.56 82 LYS A C 1
ATOM 682 O O . LYS A 1 82 ? 19.471 -33.236 46.125 1.00 71.56 82 LYS A O 1
ATOM 687 N N . ASN A 1 83 ? 17.444 -33.692 46.976 1.00 66.69 83 ASN A N 1
ATOM 688 C CA . ASN A 1 83 ? 16.690 -32.940 45.974 1.00 66.69 83 ASN A CA 1
ATOM 689 C C . ASN A 1 83 ? 16.898 -31.425 46.128 1.00 66.69 83 ASN A C 1
ATOM 691 O O . ASN A 1 83 ? 17.033 -30.734 45.124 1.00 66.69 83 ASN A O 1
ATOM 695 N N . VAL A 1 84 ? 16.975 -30.906 47.361 1.00 71.69 84 VAL A N 1
ATOM 696 C CA . VAL A 1 84 ? 17.320 -29.500 47.634 1.00 71.69 84 VAL A CA 1
ATOM 697 C C . VAL A 1 84 ? 18.723 -29.190 47.122 1.00 71.69 84 VAL A C 1
ATOM 699 O O . VAL A 1 84 ? 18.861 -28.247 46.351 1.00 71.69 84 VAL A O 1
ATOM 702 N N . GLN A 1 85 ? 19.729 -30.013 47.438 1.00 72.81 85 GLN A N 1
ATOM 703 C CA . GLN A 1 85 ? 21.089 -29.830 46.919 1.00 72.81 85 GLN A CA 1
ATOM 704 C C . GLN A 1 85 ? 21.106 -29.853 45.386 1.00 72.81 85 GLN A C 1
ATOM 706 O O . GLN A 1 85 ? 21.639 -28.939 44.774 1.00 72.81 85 GLN A O 1
ATOM 711 N N . GLN A 1 86 ? 20.438 -30.821 44.746 1.00 72.12 86 GLN A N 1
ATOM 712 C CA . GLN A 1 86 ? 20.334 -30.865 43.282 1.00 72.12 86 GLN A CA 1
ATOM 713 C C . GLN A 1 86 ? 19.642 -29.626 42.691 1.00 72.12 86 GLN A C 1
ATOM 715 O O . GLN A 1 86 ? 20.030 -29.169 41.618 1.00 72.12 86 GLN A O 1
ATOM 720 N N . ILE A 1 87 ? 18.642 -29.058 43.371 1.00 68.50 87 ILE A N 1
ATOM 721 C CA . ILE A 1 87 ? 17.984 -27.809 42.960 1.00 68.50 87 ILE A CA 1
ATOM 722 C C . ILE A 1 87 ? 18.917 -26.605 43.149 1.00 68.50 87 ILE A C 1
ATOM 724 O O . ILE A 1 87 ? 18.930 -25.721 42.294 1.00 68.50 87 ILE A O 1
ATOM 728 N N . GLU A 1 88 ? 19.714 -26.556 44.218 1.00 71.62 88 GLU A N 1
ATOM 729 C CA . GLU A 1 88 ? 20.707 -25.498 44.441 1.00 71.62 88 GLU A CA 1
ATOM 730 C C . GLU A 1 88 ? 21.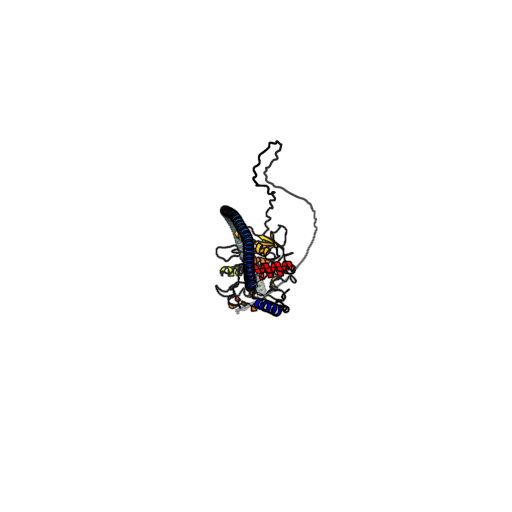872 -25.578 43.447 1.00 71.62 88 GLU A C 1
ATOM 732 O O . GLU A 1 88 ? 22.238 -24.554 42.868 1.00 71.62 88 GLU A O 1
ATOM 737 N N . ASP A 1 89 ? 22.366 -26.781 43.149 1.00 77.75 89 ASP A N 1
ATOM 738 C CA . ASP A 1 89 ? 23.384 -27.045 42.131 1.00 77.75 89 ASP A CA 1
ATOM 739 C C . ASP A 1 89 ? 22.873 -26.632 40.738 1.00 77.75 89 ASP A C 1
ATOM 741 O O . ASP A 1 89 ? 23.523 -25.854 40.039 1.00 77.75 89 ASP A O 1
ATOM 745 N N . LEU A 1 90 ? 21.660 -27.061 40.354 1.00 72.88 90 LEU A N 1
ATOM 746 C CA . LEU A 1 90 ? 21.011 -26.669 39.093 1.00 72.88 90 LEU A CA 1
ATOM 747 C C . LEU A 1 90 ? 20.748 -25.160 39.010 1.00 72.88 90 LEU A C 1
ATOM 749 O O . LEU A 1 90 ? 20.857 -24.574 37.930 1.00 72.88 90 LEU A O 1
ATOM 753 N N . LYS A 1 91 ? 20.408 -24.514 40.130 1.00 71.88 91 LYS A N 1
ATOM 754 C CA . LYS A 1 91 ? 20.221 -23.059 40.235 1.00 71.88 91 LYS A CA 1
ATOM 755 C C . LYS A 1 91 ? 21.550 -22.316 40.099 1.00 71.88 91 LYS A C 1
ATOM 757 O O . LYS A 1 91 ? 21.581 -21.283 39.432 1.00 71.88 91 LYS A O 1
ATOM 762 N N . HIS A 1 92 ? 22.636 -22.836 40.669 1.00 80.94 92 HIS A N 1
ATOM 763 C CA . HIS A 1 92 ? 23.980 -22.278 40.532 1.00 80.94 92 HIS A CA 1
ATOM 764 C C . HIS A 1 92 ? 24.487 -22.404 39.089 1.00 80.94 92 HIS A C 1
ATOM 766 O O . HIS A 1 92 ? 24.812 -21.400 38.463 1.00 80.94 92 HIS A O 1
ATOM 772 N N . ASP A 1 93 ? 24.456 -23.611 38.529 1.00 77.81 93 ASP A N 1
ATOM 773 C CA . ASP A 1 93 ? 24.829 -23.935 37.147 1.00 77.81 93 ASP A CA 1
ATOM 774 C C . ASP A 1 93 ? 24.001 -23.130 36.120 1.00 77.81 93 ASP A C 1
ATOM 776 O O . ASP A 1 93 ? 24.527 -22.546 35.170 1.00 77.81 93 ASP A O 1
ATOM 780 N N . THR A 1 94 ? 22.696 -22.972 36.358 1.00 72.62 94 THR A N 1
ATOM 781 C CA . THR A 1 94 ? 21.845 -22.093 35.538 1.00 72.62 94 THR A CA 1
ATOM 782 C C . THR A 1 94 ? 22.174 -20.611 35.734 1.00 72.62 94 THR A C 1
ATOM 784 O O . THR A 1 94 ? 22.175 -19.869 34.755 1.00 72.62 94 THR A O 1
ATOM 787 N N . SER A 1 95 ? 22.504 -20.162 36.949 1.00 75.38 95 SER A N 1
ATOM 788 C CA . SER A 1 95 ? 22.933 -18.779 37.206 1.00 75.38 95 SER A CA 1
ATOM 789 C C . SER A 1 95 ? 24.262 -18.445 36.520 1.00 75.38 95 SER A C 1
ATOM 791 O O . SER A 1 95 ? 24.387 -17.352 35.969 1.00 75.38 95 SER A O 1
ATOM 793 N N . VAL A 1 96 ? 25.214 -19.385 36.491 1.00 82.62 96 VAL A N 1
ATOM 794 C CA . VAL A 1 96 ? 26.461 -19.276 35.720 1.00 82.62 96 VAL A CA 1
ATOM 795 C C . VAL A 1 96 ? 26.141 -19.191 34.228 1.00 82.62 96 VAL A C 1
ATOM 797 O O . VAL A 1 96 ? 26.404 -18.156 33.627 1.00 82.62 96 VAL A O 1
ATOM 800 N N . ARG A 1 97 ? 25.416 -20.164 33.654 1.00 72.88 97 ARG A N 1
ATOM 801 C CA . ARG A 1 97 ? 25.032 -20.129 32.226 1.00 72.88 97 ARG A CA 1
ATOM 802 C C . ARG A 1 97 ? 24.239 -18.886 31.810 1.00 72.88 97 ARG A C 1
ATOM 804 O O . ARG A 1 97 ? 24.295 -18.497 30.644 1.00 72.88 97 ARG A O 1
ATOM 811 N N . VAL A 1 98 ? 23.462 -18.283 32.711 1.00 70.31 98 VAL A N 1
ATOM 812 C CA . VAL A 1 98 ? 22.771 -17.007 32.459 1.00 70.31 98 VAL A CA 1
ATOM 813 C C . VAL A 1 98 ? 23.753 -15.835 32.484 1.00 70.31 98 VAL A C 1
ATOM 815 O O . VAL A 1 98 ? 23.650 -14.973 31.615 1.00 70.31 98 VAL A O 1
ATOM 818 N N . ARG A 1 99 ? 24.724 -15.815 33.406 1.00 81.38 99 ARG A N 1
ATOM 819 C CA . ARG A 1 99 ? 25.792 -14.804 33.442 1.00 81.38 99 ARG A CA 1
ATOM 820 C C . ARG A 1 99 ? 26.664 -14.869 32.189 1.00 81.38 99 ARG A C 1
ATOM 822 O O . ARG A 1 99 ? 26.796 -13.855 31.518 1.00 81.38 99 ARG A O 1
ATOM 829 N N . ASP A 1 100 ? 27.143 -16.052 31.813 1.00 80.62 100 ASP A N 1
ATOM 830 C CA . ASP A 1 100 ? 27.998 -16.249 30.634 1.00 80.62 100 ASP A CA 1
ATOM 831 C C . ASP A 1 100 ? 27.287 -15.789 29.348 1.00 80.62 100 ASP A C 1
ATOM 833 O O . ASP A 1 100 ? 27.868 -15.126 28.487 1.00 80.62 100 ASP A O 1
ATOM 837 N N . LYS A 1 101 ? 25.982 -16.083 29.230 1.00 74.31 101 LYS A N 1
ATOM 838 C CA . LYS A 1 101 ? 25.145 -15.590 28.125 1.00 74.31 101 LYS A CA 1
ATOM 839 C C . LYS A 1 101 ? 24.916 -14.084 28.185 1.00 74.31 101 LYS A C 1
ATOM 841 O O . LYS A 1 101 ? 24.890 -13.457 27.132 1.00 74.31 101 LYS A O 1
ATOM 846 N N . LEU A 1 102 ? 24.748 -13.500 29.370 1.00 72.31 102 LEU A N 1
ATOM 847 C CA . LEU A 1 102 ? 24.593 -12.055 29.536 1.00 72.31 102 LEU A CA 1
ATOM 848 C C . LEU A 1 102 ? 25.888 -11.315 29.170 1.00 72.31 102 LEU A C 1
ATOM 850 O O . LEU A 1 102 ? 25.833 -10.299 28.488 1.00 72.31 102 LEU A O 1
ATOM 854 N N . GLU A 1 103 ? 27.051 -11.851 29.538 1.00 82.44 103 GLU A N 1
ATOM 855 C CA . GLU A 1 103 ? 28.363 -11.326 29.146 1.00 82.44 103 GLU A CA 1
ATOM 856 C C . GLU A 1 103 ? 28.591 -11.448 27.631 1.00 82.44 103 GLU A C 1
ATOM 858 O O . GLU A 1 103 ? 28.995 -10.472 26.997 1.00 82.44 103 GLU A O 1
ATOM 863 N N . ALA A 1 104 ? 28.226 -12.579 27.015 1.00 73.06 104 ALA A N 1
ATOM 864 C CA . ALA A 1 104 ? 28.251 -12.737 25.559 1.00 73.06 104 ALA A CA 1
ATOM 865 C C . ALA A 1 104 ? 27.290 -11.768 24.836 1.00 73.06 104 ALA A C 1
ATOM 867 O O . ALA A 1 104 ? 27.653 -11.187 23.813 1.00 73.06 104 ALA A O 1
ATOM 868 N N . ILE A 1 105 ? 26.087 -11.543 25.376 1.00 66.25 105 ILE A N 1
ATOM 869 C CA . ILE A 1 105 ? 25.128 -10.553 24.859 1.00 66.25 105 ILE A CA 1
ATOM 870 C C . ILE A 1 105 ? 25.685 -9.132 25.004 1.00 66.25 105 ILE A C 1
ATOM 872 O O . ILE A 1 105 ? 25.626 -8.367 24.048 1.00 66.25 105 ILE A O 1
ATOM 876 N N . ASN A 1 106 ? 26.293 -8.783 26.139 1.00 75.06 106 ASN A N 1
ATOM 877 C CA . ASN A 1 106 ? 26.908 -7.471 26.354 1.00 75.06 106 ASN A CA 1
ATOM 878 C C . ASN A 1 106 ? 28.109 -7.235 25.420 1.00 75.06 106 ASN A C 1
ATOM 880 O O . ASN A 1 106 ? 28.274 -6.134 24.894 1.00 75.06 106 ASN A O 1
ATOM 884 N N . ALA A 1 107 ? 28.912 -8.268 25.144 1.00 78.25 107 ALA A N 1
ATOM 885 C CA . ALA A 1 107 ? 29.978 -8.209 24.145 1.00 78.25 107 ALA A CA 1
ATOM 886 C C . ALA A 1 107 ? 29.423 -7.999 22.723 1.00 78.25 107 ALA A C 1
ATOM 888 O O . ALA A 1 107 ? 29.953 -7.182 21.968 1.00 78.25 107 ALA A O 1
ATOM 889 N N . LEU A 1 108 ? 28.322 -8.675 22.369 1.00 68.06 108 LEU A N 1
ATOM 890 C CA . LEU A 1 108 ? 27.619 -8.463 21.100 1.00 68.06 108 LEU A CA 1
ATOM 891 C C . LEU A 1 108 ? 26.993 -7.064 21.008 1.00 68.06 108 LEU A C 1
ATOM 893 O O . LEU A 1 108 ? 27.077 -6.453 19.946 1.00 68.06 1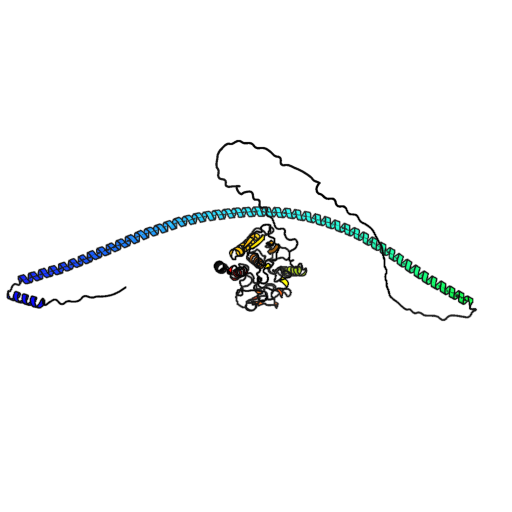08 LEU A O 1
ATOM 897 N N . ILE A 1 109 ? 26.418 -6.525 22.087 1.00 66.75 109 ILE A N 1
ATOM 898 C CA . ILE A 1 109 ? 25.898 -5.148 22.137 1.00 66.75 109 ILE A CA 1
ATOM 899 C C . ILE A 1 109 ? 27.037 -4.160 21.873 1.00 66.75 109 ILE A C 1
ATOM 901 O O . ILE A 1 109 ? 26.951 -3.395 20.917 1.00 66.75 109 ILE A O 1
ATOM 905 N N . LYS A 1 110 ? 28.147 -4.256 22.615 1.00 78.31 110 LYS A N 1
ATOM 906 C CA . LYS A 1 110 ? 29.322 -3.389 22.434 1.00 78.31 110 LYS A CA 1
ATOM 907 C C . LYS A 1 110 ? 29.922 -3.483 21.023 1.00 78.31 110 LYS A C 1
ATOM 909 O O . LYS A 1 110 ? 30.354 -2.477 20.466 1.00 78.31 110 LYS A O 1
ATOM 914 N N . SER A 1 111 ? 29.925 -4.675 20.423 1.00 70.38 111 SER A N 1
ATOM 915 C CA . SER A 1 111 ? 30.362 -4.877 19.033 1.00 70.38 111 SER A CA 1
ATOM 916 C C . SER A 1 111 ? 29.403 -4.230 18.020 1.00 70.38 111 SER A C 1
ATOM 918 O O . SER A 1 111 ? 29.845 -3.587 17.071 1.00 70.38 111 SER A O 1
ATOM 920 N N . ASN A 1 112 ? 28.087 -4.309 18.252 1.00 60.94 112 ASN A N 1
ATOM 921 C CA . ASN A 1 112 ? 27.089 -3.612 17.435 1.00 60.94 112 ASN A CA 1
ATOM 922 C C . ASN A 1 112 ? 27.138 -2.087 17.618 1.00 60.94 112 ASN A C 1
ATOM 924 O O . ASN A 1 112 ? 26.877 -1.358 16.668 1.00 60.94 112 ASN A O 1
ATOM 928 N N . GLU A 1 113 ? 27.477 -1.583 18.805 1.00 76.88 113 GLU A N 1
ATOM 929 C CA . GLU A 1 113 ? 27.695 -0.152 19.053 1.00 76.88 113 GLU A CA 1
ATOM 930 C C . GLU A 1 113 ? 28.931 0.366 18.310 1.00 76.88 113 GLU A C 1
ATOM 932 O O . GLU A 1 113 ? 28.845 1.400 17.650 1.00 76.88 113 GLU A O 1
ATOM 937 N N . ALA A 1 114 ? 30.040 -0.381 18.330 1.00 74.38 114 ALA A N 1
ATOM 938 C CA . ALA A 1 114 ? 31.226 -0.069 17.532 1.00 74.38 114 ALA A CA 1
ATOM 939 C C . ALA A 1 114 ? 30.923 -0.093 16.021 1.00 74.38 114 ALA A C 1
ATOM 941 O O . ALA A 1 114 ? 31.265 0.851 15.312 1.00 74.38 114 ALA A O 1
ATOM 942 N N . LEU A 1 115 ? 30.203 -1.112 15.537 1.00 59.25 115 LEU A N 1
ATOM 943 C CA . LEU A 1 115 ? 29.787 -1.199 14.134 1.00 59.25 115 LEU A CA 1
ATOM 944 C C . LEU A 1 115 ? 28.836 -0.053 13.739 1.00 59.25 115 LEU A C 1
ATOM 946 O O . LEU A 1 115 ? 28.948 0.487 12.645 1.00 59.25 115 LEU A O 1
ATOM 950 N N . ARG A 1 116 ? 27.934 0.370 14.634 1.00 64.94 116 ARG A N 1
ATOM 951 C CA . ARG A 1 116 ? 27.060 1.544 14.441 1.00 64.94 116 ARG A CA 1
ATOM 952 C C . ARG A 1 116 ? 27.816 2.872 14.463 1.00 64.94 116 ARG A C 1
ATOM 954 O O . ARG A 1 116 ? 27.354 3.816 13.831 1.00 64.94 116 ARG A O 1
ATOM 961 N N . ALA A 1 117 ? 28.927 2.971 15.191 1.00 75.88 117 ALA A N 1
ATOM 962 C CA . ALA A 1 117 ? 29.803 4.138 15.134 1.00 75.88 117 ALA A CA 1
ATOM 963 C C . ALA A 1 117 ? 30.525 4.193 13.780 1.00 75.88 117 ALA A C 1
ATOM 965 O O . ALA A 1 117 ? 30.414 5.197 13.083 1.00 75.88 117 ALA A O 1
ATOM 966 N N . GLN A 1 118 ? 31.133 3.081 13.356 1.00 65.19 118 GLN A N 1
ATOM 967 C CA . GLN A 1 118 ? 31.798 2.978 12.056 1.00 65.19 118 GLN A CA 1
ATOM 968 C C . GLN A 1 118 ? 30.833 3.255 10.889 1.00 65.19 118 GLN A C 1
ATOM 970 O O . GLN A 1 118 ? 31.126 4.092 10.046 1.00 65.19 118 GLN A O 1
ATOM 975 N N . LEU A 1 119 ? 29.629 2.669 10.894 1.00 54.22 119 LEU A N 1
ATOM 976 C CA . LEU A 1 119 ? 28.602 2.939 9.876 1.00 54.22 119 LEU A CA 1
ATOM 977 C C . LEU A 1 119 ? 28.184 4.420 9.809 1.00 54.22 119 LEU A C 1
ATOM 979 O O . LEU A 1 119 ? 27.818 4.893 8.738 1.00 54.22 119 LEU A O 1
ATOM 983 N N . LYS A 1 120 ? 28.242 5.166 10.923 1.00 69.62 120 LYS A N 1
ATOM 984 C CA . LYS A 1 120 ? 27.982 6.617 10.927 1.00 69.62 120 LYS A CA 1
ATOM 985 C C . LYS A 1 120 ? 29.140 7.425 10.348 1.00 69.62 120 LYS A C 1
ATOM 987 O O . LYS A 1 120 ? 28.883 8.459 9.738 1.00 69.62 120 LYS A O 1
ATOM 992 N N . GLU A 1 121 ? 30.378 6.978 10.536 1.00 74.62 121 GLU A N 1
ATOM 993 C CA . GLU A 1 121 ? 31.564 7.585 9.922 1.00 74.62 121 GLU A CA 1
ATOM 994 C C . GLU A 1 121 ? 31.589 7.305 8.409 1.00 74.62 121 GLU A C 1
ATOM 996 O O . GLU A 1 121 ? 31.726 8.242 7.622 1.00 74.62 121 GLU A O 1
ATOM 1001 N N . ASP A 1 122 ? 31.320 6.064 7.994 1.00 58.28 122 ASP A N 1
ATOM 1002 C CA . ASP A 1 122 ? 31.203 5.662 6.587 1.00 58.28 122 ASP A CA 1
ATOM 1003 C C . ASP A 1 122 ? 30.073 6.424 5.862 1.00 58.28 122 ASP A C 1
ATOM 1005 O O . ASP A 1 122 ? 30.278 6.957 4.773 1.00 58.28 122 ASP A O 1
ATOM 1009 N N . ASP A 1 123 ? 28.889 6.559 6.473 1.00 60.38 123 ASP A N 1
ATOM 1010 C CA . ASP A 1 123 ? 27.763 7.323 5.910 1.00 60.38 123 ASP A CA 1
ATOM 1011 C C . ASP A 1 123 ? 27.986 8.854 5.969 1.00 60.38 123 ASP A C 1
ATOM 1013 O O . ASP A 1 123 ? 27.477 9.604 5.133 1.00 60.38 123 ASP A O 1
ATOM 1017 N N . ALA A 1 124 ? 28.800 9.358 6.905 1.00 70.12 124 ALA A N 1
ATOM 1018 C CA . ALA A 1 124 ? 29.262 10.749 6.873 1.00 70.12 124 ALA A CA 1
ATOM 1019 C C . ALA A 1 124 ? 30.228 11.006 5.702 1.00 70.12 124 ALA A C 1
ATOM 1021 O O . ALA A 1 124 ? 30.051 11.994 4.986 1.00 70.12 124 ALA A O 1
ATOM 1022 N N . MET A 1 125 ? 31.184 10.104 5.449 1.00 68.81 125 MET A N 1
ATOM 1023 C CA . MET A 1 125 ? 32.053 10.173 4.268 1.00 68.81 125 MET A CA 1
ATOM 1024 C C . MET A 1 125 ? 31.238 10.057 2.973 1.00 68.81 125 MET A C 1
ATOM 1026 O O . MET A 1 125 ? 31.382 10.896 2.085 1.00 68.81 125 MET A O 1
ATOM 1030 N N . ALA A 1 126 ? 30.304 9.105 2.896 1.00 53.25 126 ALA A N 1
ATOM 1031 C CA . ALA A 1 126 ? 29.429 8.934 1.737 1.00 53.25 126 ALA A CA 1
ATOM 1032 C C . ALA A 1 126 ? 28.544 10.167 1.473 1.00 53.25 126 ALA A C 1
ATOM 1034 O O . ALA A 1 126 ? 28.315 10.513 0.315 1.00 53.25 126 ALA A O 1
ATOM 1035 N N . ARG A 1 127 ? 28.073 10.879 2.511 1.00 66.50 127 ARG A N 1
ATOM 1036 C CA . ARG A 1 127 ? 27.417 12.190 2.339 1.00 66.50 127 ARG A CA 1
ATOM 1037 C C . ARG A 1 127 ? 28.357 13.224 1.719 1.00 66.50 127 ARG A C 1
ATOM 1039 O O . ARG A 1 127 ? 27.971 13.852 0.738 1.00 66.50 127 ARG A O 1
ATOM 1046 N N . MET A 1 128 ? 29.582 13.361 2.228 1.00 74.56 128 MET A N 1
ATOM 1047 C CA . MET A 1 128 ? 30.561 14.317 1.692 1.00 74.56 128 MET A CA 1
ATOM 1048 C C . MET A 1 128 ? 30.930 14.027 0.227 1.00 74.56 128 MET A C 1
ATOM 1050 O O . MET A 1 128 ? 31.011 14.956 -0.576 1.00 74.56 128 MET A O 1
ATOM 1054 N N . GLU A 1 129 ? 31.092 12.754 -0.147 1.00 64.94 129 GLU A N 1
ATOM 1055 C CA . GLU A 1 129 ? 31.307 12.358 -1.545 1.00 64.94 129 GLU A CA 1
ATOM 1056 C C . GLU A 1 129 ? 30.081 12.656 -2.422 1.00 64.94 129 GLU A C 1
ATOM 1058 O O . GLU A 1 129 ? 30.229 13.223 -3.507 1.00 64.94 129 GLU A O 1
ATOM 1063 N N . ARG A 1 130 ? 28.862 12.344 -1.949 1.00 64.56 130 ARG A N 1
ATOM 1064 C CA . ARG A 1 130 ? 27.611 12.671 -2.661 1.00 64.56 130 ARG A CA 1
ATOM 1065 C C . ARG A 1 130 ? 27.462 14.177 -2.897 1.00 64.56 130 ARG A C 1
ATOM 1067 O O . ARG A 1 130 ? 27.073 14.564 -3.998 1.00 64.56 130 ARG A O 1
ATOM 1074 N N . ASP A 1 131 ? 27.791 15.017 -1.917 1.00 73.06 131 ASP A N 1
ATOM 1075 C CA . ASP A 1 131 ? 27.681 16.475 -2.038 1.00 73.06 131 ASP A CA 1
ATOM 1076 C C . ASP A 1 131 ? 28.721 17.077 -3.000 1.00 73.06 131 ASP A C 1
ATOM 1078 O O . ASP A 1 131 ? 28.378 17.957 -3.793 1.00 73.06 131 ASP A O 1
ATOM 1082 N N . GLU A 1 132 ? 29.963 16.580 -3.017 1.00 77.12 132 GLU A N 1
ATOM 1083 C CA . GLU A 1 132 ? 30.972 17.026 -3.991 1.00 77.12 132 GLU A CA 1
ATOM 1084 C C . GLU A 1 132 ? 30.644 16.540 -5.417 1.00 77.12 132 GLU A C 1
ATOM 1086 O O . GLU A 1 132 ? 30.723 17.327 -6.362 1.00 77.12 132 GLU A O 1
ATOM 1091 N N . ILE A 1 133 ? 30.177 15.295 -5.587 1.00 63.00 133 ILE A N 1
ATOM 1092 C CA . ILE A 1 133 ? 29.684 14.785 -6.882 1.00 63.00 133 ILE A CA 1
ATOM 1093 C C . ILE A 1 133 ? 28.496 15.621 -7.376 1.00 63.00 133 ILE A C 1
ATOM 1095 O O . ILE A 1 133 ? 28.453 16.006 -8.545 1.00 63.00 133 ILE A O 1
ATOM 1099 N N . LYS A 1 134 ? 27.545 15.945 -6.493 1.00 66.31 134 LYS A N 1
ATOM 1100 C CA . LYS A 1 134 ? 26.385 16.787 -6.810 1.00 66.31 134 LYS A CA 1
ATOM 1101 C C . LYS A 1 134 ? 26.811 18.190 -7.240 1.00 66.31 134 LYS A C 1
ATOM 1103 O O . LYS A 1 134 ? 26.388 18.650 -8.292 1.00 66.31 134 LYS A O 1
ATOM 1108 N N . LYS A 1 135 ? 27.713 18.832 -6.499 1.00 78.50 135 LYS A N 1
ATOM 1109 C CA . LYS A 1 135 ? 28.289 20.145 -6.832 1.00 78.50 135 LYS A CA 1
ATOM 1110 C C . LYS A 1 135 ? 29.006 20.148 -8.191 1.00 78.50 135 LYS A C 1
ATOM 1112 O O . LYS A 1 135 ? 28.898 21.120 -8.939 1.00 78.50 135 LYS A O 1
ATOM 1117 N N . GLN A 1 136 ? 29.699 19.064 -8.547 1.00 73.38 136 GLN A N 1
ATOM 1118 C CA . GLN A 1 136 ? 30.298 18.900 -9.877 1.00 73.38 136 GLN A CA 1
ATOM 1119 C C . GLN A 1 136 ? 29.236 18.690 -10.971 1.00 73.38 136 GLN A C 1
ATOM 1121 O O . GLN A 1 136 ? 29.352 19.272 -12.051 1.00 73.38 136 GLN A O 1
ATOM 1126 N N . LEU A 1 137 ? 28.179 17.920 -10.694 1.00 57.34 137 LEU A N 1
ATOM 1127 C CA . LEU A 1 137 ? 27.048 17.711 -11.603 1.00 57.34 137 LEU A CA 1
ATOM 1128 C C . LEU A 1 137 ? 26.251 19.003 -11.849 1.00 57.34 137 LEU A C 1
ATOM 1130 O O . LEU A 1 137 ? 25.909 19.295 -12.995 1.00 57.34 137 LEU A O 1
ATOM 1134 N N . ASP A 1 138 ? 26.009 19.800 -10.810 1.00 66.50 138 ASP A N 1
ATOM 1135 C CA . ASP A 1 138 ? 25.339 21.099 -10.894 1.00 66.50 138 ASP A CA 1
ATOM 1136 C C . ASP A 1 138 ? 26.173 22.071 -11.754 1.00 66.50 138 ASP A C 1
ATOM 1138 O O . ASP A 1 138 ? 25.657 22.645 -12.713 1.00 66.50 138 ASP A O 1
ATOM 1142 N N . ALA A 1 139 ? 27.491 22.157 -11.525 1.00 70.31 139 ALA A N 1
ATOM 1143 C CA . ALA A 1 139 ? 28.404 22.992 -12.317 1.00 70.31 139 ALA A CA 1
ATOM 1144 C C . ALA A 1 139 ? 28.589 22.526 -13.781 1.00 70.31 139 ALA A C 1
ATOM 1146 O O . ALA A 1 139 ? 28.922 23.330 -14.659 1.00 70.31 139 ALA A O 1
ATOM 1147 N N . LEU A 1 140 ? 28.395 21.234 -14.074 1.00 62.41 140 LEU A N 1
ATOM 1148 C CA . LEU A 1 140 ? 28.318 20.714 -15.447 1.00 62.41 140 LEU A CA 1
ATOM 1149 C C . LEU A 1 140 ? 26.963 21.034 -16.095 1.00 62.41 140 LEU A C 1
ATOM 1151 O O . LEU A 1 140 ? 26.912 21.379 -17.276 1.00 62.41 140 LEU A O 1
ATOM 1155 N N . THR A 1 141 ? 25.880 20.964 -15.320 1.00 59.34 141 THR A N 1
ATOM 1156 C CA . THR A 1 141 ? 24.515 21.272 -15.768 1.00 59.34 141 THR A CA 1
ATOM 1157 C C . THR A 1 141 ? 24.360 22.756 -16.098 1.00 59.34 141 THR A C 1
ATOM 1159 O O . THR A 1 141 ? 23.794 23.090 -17.136 1.00 59.34 141 THR A O 1
ATOM 1162 N N . GLU A 1 142 ? 24.921 23.648 -15.281 1.00 68.62 142 GLU A N 1
ATOM 1163 C CA . GLU A 1 142 ? 24.961 25.095 -15.527 1.00 68.62 142 GLU A CA 1
ATOM 1164 C C . GLU A 1 142 ? 25.680 25.421 -16.846 1.00 68.62 142 GLU A C 1
ATOM 1166 O O . GLU A 1 142 ? 25.097 26.034 -17.737 1.00 68.62 142 GLU A O 1
ATOM 1171 N N . LYS A 1 143 ? 26.889 24.888 -17.063 1.00 69.81 143 LYS A N 1
ATOM 1172 C CA . LYS A 1 143 ? 27.625 25.068 -18.332 1.00 69.81 143 LYS A CA 1
ATOM 1173 C C . LYS A 1 143 ? 26.874 24.507 -19.544 1.00 69.81 143 LYS A C 1
ATOM 1175 O O . LYS A 1 143 ? 26.939 25.077 -20.635 1.00 69.81 143 LYS A O 1
ATOM 1180 N N . ALA A 1 144 ? 26.151 23.399 -19.374 1.00 57.94 144 ALA A N 1
ATOM 1181 C CA . ALA A 1 144 ? 25.324 22.822 -20.430 1.00 57.94 144 ALA A CA 1
ATOM 1182 C C . ALA A 1 144 ? 24.093 23.693 -20.748 1.00 57.94 144 ALA A C 1
ATOM 1184 O O . ALA A 1 144 ? 23.752 23.857 -21.925 1.00 57.94 144 ALA A O 1
ATOM 1185 N N . THR A 1 145 ? 23.446 24.292 -19.740 1.00 67.56 145 THR A N 1
ATOM 1186 C CA . THR A 1 145 ? 22.322 25.213 -19.965 1.00 67.56 145 THR A CA 1
ATOM 1187 C C . THR A 1 145 ? 22.788 26.545 -20.545 1.00 67.56 145 THR A C 1
ATOM 1189 O O . THR A 1 145 ? 22.165 27.002 -21.499 1.00 67.56 145 THR A O 1
ATOM 1192 N N . GLU A 1 146 ? 23.914 27.116 -20.105 1.00 74.88 146 GLU A N 1
ATOM 1193 C CA . GLU A 1 146 ? 24.533 28.299 -20.726 1.00 74.88 146 GLU A CA 1
ATOM 1194 C C . GLU A 1 146 ? 24.819 28.080 -22.220 1.00 74.88 146 GLU A C 1
ATOM 1196 O O . GLU A 1 146 ? 24.394 28.872 -23.069 1.00 74.88 146 GLU A O 1
ATOM 1201 N N . ALA A 1 147 ? 25.489 26.973 -22.566 1.00 72.38 147 ALA A N 1
ATOM 1202 C CA . ALA A 1 147 ? 25.798 26.625 -23.952 1.00 72.38 147 ALA A CA 1
ATOM 1203 C C . ALA A 1 147 ? 24.524 26.473 -24.804 1.00 72.38 147 ALA A C 1
ATOM 1205 O O . ALA A 1 147 ? 24.460 26.970 -25.933 1.00 72.38 147 ALA A O 1
ATOM 1206 N N . ARG A 1 148 ? 23.478 25.847 -24.248 1.00 70.25 148 ARG A N 1
ATOM 1207 C CA . ARG A 1 148 ? 22.185 25.673 -24.922 1.00 70.25 148 ARG A CA 1
ATOM 1208 C C . ARG A 1 148 ? 21.400 26.982 -25.051 1.00 70.25 148 ARG A C 1
ATOM 1210 O O . ARG A 1 148 ? 20.782 27.214 -26.088 1.00 70.25 148 ARG A O 1
ATOM 1217 N N . ILE A 1 149 ? 21.442 27.858 -24.048 1.00 70.31 149 ILE A N 1
ATOM 1218 C CA . ILE A 1 149 ? 20.841 29.200 -24.086 1.00 70.31 149 ILE A CA 1
ATOM 1219 C C . ILE A 1 149 ? 21.526 30.052 -25.159 1.00 70.31 149 ILE A C 1
ATOM 1221 O O . ILE A 1 149 ? 20.843 30.743 -25.917 1.00 70.31 149 ILE A O 1
ATOM 1225 N N . LYS A 1 150 ? 22.855 29.965 -25.287 1.00 83.31 150 LYS A N 1
ATOM 1226 C CA . LYS A 1 150 ? 23.606 30.624 -26.362 1.00 83.31 150 LYS A CA 1
ATOM 1227 C C . LYS A 1 150 ? 23.175 30.123 -27.744 1.00 83.31 150 LYS A C 1
ATOM 1229 O O . LYS A 1 150 ? 22.766 30.929 -28.573 1.00 83.31 150 LYS A O 1
ATOM 1234 N N . GLU A 1 151 ? 23.156 28.807 -27.961 1.00 82.44 151 GLU A N 1
ATOM 1235 C CA . GLU A 1 151 ? 22.712 28.195 -29.225 1.00 82.44 151 GLU A CA 1
ATOM 1236 C C . GLU A 1 151 ? 21.277 28.613 -29.614 1.00 82.44 151 GLU A C 1
ATOM 1238 O O . GLU A 1 151 ? 20.985 28.882 -30.783 1.00 82.44 151 GLU A O 1
ATOM 1243 N N . LEU A 1 152 ? 20.369 28.695 -28.634 1.00 67.44 152 LEU A N 1
ATOM 1244 C CA . LEU A 1 152 ? 18.988 29.134 -28.846 1.00 67.44 152 LEU A CA 1
ATOM 1245 C C . LEU A 1 152 ? 18.889 30.637 -29.149 1.00 67.44 152 LEU A C 1
ATOM 1247 O O . LEU A 1 152 ? 18.084 31.023 -29.997 1.00 67.44 152 LEU A O 1
ATOM 1251 N N . ASN A 1 153 ? 19.716 31.481 -28.527 1.00 77.00 153 ASN A N 1
ATOM 1252 C CA . ASN A 1 153 ? 19.787 32.910 -28.841 1.00 77.00 153 ASN A CA 1
ATOM 1253 C C . ASN A 1 153 ? 20.374 33.168 -30.240 1.00 77.00 153 ASN A C 1
ATOM 1255 O O . ASN A 1 153 ? 19.810 33.971 -30.985 1.00 77.00 153 ASN A O 1
ATOM 1259 N N . ASP A 1 154 ? 21.421 32.441 -30.642 1.00 85.69 154 ASP A N 1
ATOM 1260 C CA . ASP A 1 154 ? 22.006 32.529 -31.988 1.00 85.69 154 ASP A CA 1
ATOM 1261 C C . ASP A 1 154 ? 20.979 32.125 -33.066 1.00 85.69 154 ASP A C 1
ATOM 1263 O O . ASP A 1 154 ? 20.837 32.788 -34.098 1.00 85.69 154 ASP A O 1
ATOM 1267 N N . LYS A 1 155 ? 20.190 31.070 -32.805 1.00 80.62 155 LYS A N 1
ATOM 1268 C CA . LYS A 1 155 ? 19.052 30.671 -33.653 1.00 80.62 155 LYS A CA 1
ATOM 1269 C C . LYS A 1 155 ? 17.945 31.726 -33.674 1.00 80.62 155 LYS A C 1
ATOM 1271 O O . LYS A 1 155 ? 17.410 32.014 -34.743 1.00 80.62 155 LYS A O 1
ATOM 1276 N N . ARG A 1 156 ? 17.622 32.337 -32.528 1.00 80.94 156 ARG A N 1
ATOM 1277 C CA . ARG A 1 156 ? 16.629 33.420 -32.434 1.00 80.94 156 ARG A CA 1
ATOM 1278 C C . ARG A 1 156 ? 17.051 34.652 -33.239 1.00 80.94 156 ARG A C 1
ATOM 1280 O O . ARG A 1 156 ? 16.189 35.262 -33.863 1.00 80.94 156 ARG A O 1
ATOM 1287 N N . SER A 1 157 ? 18.344 34.991 -33.262 1.00 84.25 157 SER A N 1
ATOM 1288 C CA . SER A 1 157 ? 18.865 36.088 -34.090 1.00 84.25 157 SER A CA 1
ATOM 1289 C C . SER A 1 157 ? 18.658 35.799 -35.576 1.00 84.25 157 SER A C 1
ATOM 1291 O O . SER A 1 157 ? 17.991 36.573 -36.252 1.00 84.25 157 SER A O 1
ATOM 1293 N N . LYS A 1 158 ? 19.105 34.630 -36.062 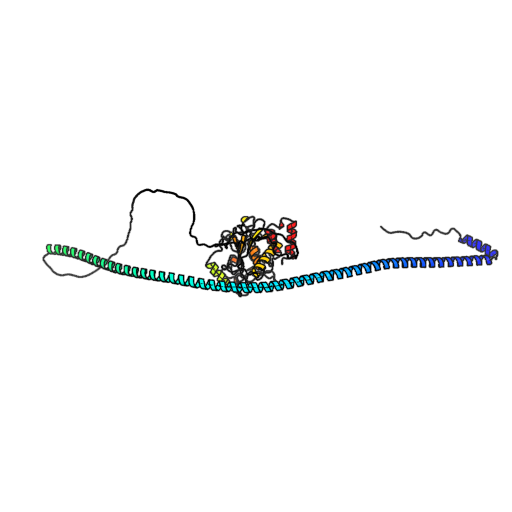1.00 87.00 158 LYS A N 1
ATOM 1294 C CA . LYS A 1 158 ? 18.941 34.243 -37.476 1.00 87.00 158 LYS A CA 1
ATOM 1295 C C . LYS A 1 158 ? 17.478 34.245 -37.926 1.00 87.00 158 LYS A C 1
ATOM 1297 O O . LYS A 1 158 ? 17.166 34.764 -38.992 1.00 87.00 158 LYS A O 1
ATOM 1302 N N . LEU A 1 159 ? 16.567 33.739 -37.091 1.00 80.00 159 LEU A N 1
ATOM 1303 C CA . LEU A 1 159 ? 15.127 33.774 -37.369 1.00 80.00 159 LEU A CA 1
ATOM 1304 C C . LEU A 1 159 ? 14.556 35.205 -37.385 1.00 80.00 159 LEU A C 1
ATOM 1306 O O . LEU A 1 159 ? 13.630 35.478 -38.148 1.00 80.00 159 LEU A O 1
ATOM 1310 N N . ALA A 1 160 ? 15.100 36.132 -36.589 1.00 77.12 160 ALA A N 1
ATOM 1311 C CA . ALA A 1 160 ? 14.721 37.546 -36.638 1.00 77.12 160 ALA A CA 1
ATOM 1312 C C . ALA A 1 160 ? 15.221 38.234 -37.924 1.00 77.12 160 ALA A C 1
ATOM 1314 O O . ALA A 1 160 ? 14.464 38.985 -38.544 1.00 77.12 160 ALA A O 1
ATOM 1315 N N . ASP A 1 161 ? 16.443 37.924 -38.367 1.00 86.62 161 ASP A N 1
ATOM 1316 C CA . ASP A 1 161 ? 17.019 38.419 -39.624 1.00 86.62 161 ASP A CA 1
ATOM 1317 C C . ASP A 1 161 ? 16.233 37.897 -40.843 1.00 86.62 161 ASP A C 1
ATOM 1319 O O . ASP A 1 161 ? 15.848 38.664 -41.731 1.00 86.62 161 ASP A O 1
ATOM 1323 N N . GLU A 1 162 ? 15.906 36.600 -40.860 1.00 83.38 162 GLU A N 1
ATOM 1324 C CA . GLU A 1 162 ? 15.047 35.974 -41.874 1.00 83.38 162 GLU A CA 1
ATOM 1325 C C . GLU A 1 162 ? 13.637 36.583 -41.896 1.00 83.38 162 GLU A C 1
ATOM 1327 O O . GLU A 1 162 ? 13.097 36.864 -42.973 1.00 83.38 162 GLU A O 1
ATOM 1332 N N . TRP A 1 163 ? 13.049 36.838 -40.721 1.00 76.50 163 TRP A N 1
ATOM 1333 C CA . TRP A 1 163 ? 11.738 37.474 -40.579 1.00 76.50 163 TRP A CA 1
ATOM 1334 C C . TRP A 1 163 ? 11.731 38.911 -41.111 1.00 76.50 163 TRP A C 1
ATOM 1336 O O . TRP A 1 163 ? 10.847 39.267 -41.894 1.00 76.50 163 TRP A O 1
ATOM 1346 N N . GLN A 1 164 ? 12.729 39.726 -40.756 1.00 82.31 164 GLN A N 1
ATOM 1347 C CA . GLN A 1 164 ? 12.858 41.096 -41.256 1.00 82.31 164 GLN A CA 1
ATOM 1348 C C . GLN A 1 164 ? 13.107 41.105 -42.775 1.00 82.31 164 GLN A C 1
ATOM 1350 O O . GLN A 1 164 ? 12.410 41.809 -43.505 1.00 82.31 164 GLN A O 1
ATOM 1355 N N . SER A 1 165 ? 13.968 40.218 -43.282 1.00 81.88 165 SER A N 1
ATOM 1356 C CA . SER A 1 165 ? 14.167 39.995 -44.721 1.00 81.88 165 SER A CA 1
ATOM 1357 C C . SER A 1 165 ? 12.861 39.609 -45.444 1.00 81.88 165 SER A C 1
ATOM 1359 O O . SER A 1 165 ? 12.590 40.063 -46.559 1.00 81.88 165 SER A O 1
ATOM 1361 N N . SER A 1 166 ? 12.002 38.808 -44.803 1.00 74.69 166 SER A N 1
ATOM 1362 C CA . SER A 1 166 ? 10.683 38.421 -45.326 1.00 74.69 166 SER A CA 1
ATOM 1363 C C . SER A 1 166 ? 9.681 39.580 -45.328 1.00 74.69 166 SER A C 1
ATOM 1365 O O . SER A 1 166 ? 8.976 39.804 -46.314 1.00 74.69 166 SER A O 1
ATOM 1367 N N . LYS A 1 167 ? 9.664 40.379 -44.260 1.00 79.50 167 LYS A N 1
ATOM 1368 C CA . LYS A 1 167 ? 8.870 41.608 -44.140 1.00 79.50 167 LYS A CA 1
ATOM 1369 C C . LYS A 1 167 ? 9.243 42.633 -45.218 1.00 79.50 167 LYS A C 1
ATOM 1371 O O . LYS A 1 167 ? 8.347 43.222 -45.823 1.00 79.50 167 LYS A O 1
ATOM 1376 N N . ASP A 1 168 ? 10.528 42.775 -45.538 1.00 84.19 168 ASP A N 1
ATOM 1377 C CA . ASP A 1 168 ? 10.999 43.678 -46.594 1.00 84.19 168 ASP A CA 1
ATOM 1378 C C . ASP A 1 168 ? 10.673 43.164 -48.007 1.00 84.19 168 ASP A C 1
ATOM 1380 O O . ASP A 1 168 ? 10.295 43.957 -48.874 1.00 84.19 168 ASP A O 1
ATOM 1384 N N . ARG A 1 169 ? 10.714 41.840 -48.242 1.00 82.75 169 ARG A N 1
ATOM 1385 C CA . ARG A 1 169 ? 10.166 41.229 -49.472 1.00 82.75 169 ARG A CA 1
ATOM 1386 C C . ARG A 1 169 ? 8.670 41.516 -49.623 1.00 82.75 169 ARG A C 1
ATOM 1388 O O . ARG A 1 169 ? 8.246 41.975 -50.681 1.00 82.75 169 ARG A O 1
ATOM 1395 N N . ASN A 1 170 ? 7.886 41.319 -48.564 1.00 74.38 170 ASN A N 1
ATOM 1396 C CA . ASN A 1 170 ? 6.443 41.576 -48.574 1.00 74.38 170 ASN A CA 1
ATOM 1397 C C . ASN A 1 170 ? 6.114 43.066 -48.782 1.00 74.38 170 ASN A C 1
ATOM 1399 O O . ASN A 1 170 ? 5.157 43.391 -49.482 1.00 74.38 170 ASN A O 1
ATOM 1403 N N . SER A 1 171 ? 6.934 43.974 -48.243 1.00 81.50 171 SER A N 1
ATOM 1404 C CA . SER A 1 171 ? 6.823 45.418 -48.491 1.00 81.50 171 SER A CA 1
ATOM 1405 C C . SER A 1 171 ? 7.034 45.763 -49.974 1.00 81.50 171 SER A C 1
ATOM 1407 O O . SER A 1 171 ? 6.214 46.465 -50.569 1.00 81.50 171 SER A O 1
ATOM 1409 N N . LYS A 1 172 ? 8.075 45.201 -50.609 1.00 86.06 172 LYS A N 1
ATOM 1410 C CA . LYS A 1 172 ? 8.342 45.374 -52.050 1.00 86.06 172 LYS A CA 1
ATOM 1411 C C . LYS A 1 172 ? 7.215 44.808 -52.919 1.00 86.06 172 LYS A C 1
ATOM 1413 O O . LYS A 1 172 ? 6.715 45.520 -53.785 1.00 86.06 172 LYS A O 1
ATOM 1418 N N . LEU A 1 173 ? 6.762 43.583 -52.637 1.00 82.19 173 LEU A N 1
ATOM 1419 C CA . LEU A 1 173 ? 5.637 42.954 -53.342 1.00 82.19 173 LEU A CA 1
ATOM 1420 C C . LEU A 1 173 ? 4.352 43.785 -53.233 1.00 82.19 173 LEU A C 1
ATOM 1422 O O . LEU A 1 173 ? 3.629 43.925 -54.216 1.00 82.19 173 LEU A O 1
ATOM 1426 N N . LYS A 1 174 ? 4.081 44.399 -52.073 1.00 80.06 174 LYS A N 1
ATOM 1427 C CA . LYS A 1 174 ? 2.933 45.299 -51.914 1.00 80.06 174 LYS A CA 1
ATOM 1428 C C . LYS A 1 174 ? 3.046 46.538 -52.811 1.00 80.06 174 LYS A C 1
ATOM 1430 O O . LYS A 1 174 ? 2.106 46.830 -53.541 1.00 80.06 174 LYS A O 1
ATOM 1435 N N . GLN A 1 175 ? 4.202 47.209 -52.831 1.00 85.31 175 GLN A N 1
ATOM 1436 C CA . GLN A 1 175 ? 4.441 48.352 -53.729 1.00 85.31 175 GLN A CA 1
ATOM 1437 C C . GLN A 1 175 ? 4.305 47.979 -55.216 1.00 85.31 175 GLN A C 1
ATOM 1439 O O . GLN A 1 175 ? 3.909 48.808 -56.034 1.00 85.31 175 GLN A O 1
ATOM 1444 N N . GLU A 1 176 ? 4.651 46.746 -55.584 1.00 82.75 176 GLU A N 1
ATOM 1445 C CA . GLU A 1 176 ? 4.528 46.229 -56.947 1.00 82.75 176 GLU A CA 1
ATOM 1446 C C . GLU A 1 176 ? 3.070 45.916 -57.321 1.00 82.75 176 GLU A C 1
ATOM 1448 O O . GLU A 1 176 ? 2.611 46.319 -58.390 1.00 82.75 176 GLU A O 1
ATOM 1453 N N . ILE A 1 177 ? 2.299 45.321 -56.404 1.00 77.88 177 ILE A N 1
ATOM 1454 C CA . ILE A 1 177 ? 0.842 45.152 -56.529 1.00 77.88 177 ILE A CA 1
ATOM 1455 C C . ILE A 1 177 ? 0.143 46.514 -56.670 1.00 77.88 177 ILE A C 1
ATOM 1457 O O . ILE A 1 177 ? -0.707 46.678 -57.547 1.00 77.88 177 ILE A O 1
ATOM 1461 N N . ASP A 1 178 ? 0.522 47.511 -55.868 1.00 78.56 178 ASP A N 1
ATOM 1462 C CA . ASP A 1 178 ? -0.059 48.857 -55.924 1.00 78.56 178 ASP A CA 1
ATOM 1463 C C . ASP A 1 178 ? 0.238 49.550 -57.275 1.00 78.56 178 ASP A C 1
ATOM 1465 O O . ASP A 1 178 ? -0.659 50.145 -57.880 1.00 78.56 178 ASP A O 1
ATOM 1469 N N . LYS A 1 179 ? 1.453 49.385 -57.826 1.00 82.94 179 LYS A N 1
ATOM 1470 C CA . LYS A 1 179 ? 1.809 49.832 -59.191 1.00 82.94 179 LYS A CA 1
ATOM 1471 C C . LYS A 1 179 ? 0.990 49.123 -60.274 1.00 82.94 179 LYS A C 1
ATOM 1473 O O . LYS A 1 179 ? 0.490 49.781 -61.185 1.00 82.94 179 LYS A O 1
ATOM 1478 N N . LEU A 1 180 ? 0.832 47.800 -60.186 1.00 78.31 180 LEU A N 1
ATOM 1479 C CA . LEU A 1 180 ? 0.048 47.014 -61.148 1.00 78.31 180 LEU A CA 1
ATOM 1480 C C . LEU A 1 180 ? -1.438 47.402 -61.123 1.00 78.31 180 LEU A C 1
ATOM 1482 O O . LEU A 1 180 ? -2.051 47.545 -62.181 1.00 78.31 180 LEU A O 1
ATOM 1486 N N . ASN A 1 181 ? -2.003 47.648 -59.938 1.00 75.19 181 ASN A N 1
ATOM 1487 C CA . ASN A 1 181 ? -3.365 48.159 -59.782 1.00 75.19 181 ASN A CA 1
ATOM 1488 C C . ASN A 1 181 ? -3.528 49.552 -60.412 1.00 75.19 181 ASN A C 1
ATOM 1490 O O . ASN A 1 181 ? -4.501 49.786 -61.131 1.00 75.19 181 ASN A O 1
ATOM 1494 N N . HIS A 1 182 ? -2.565 50.457 -60.205 1.00 75.69 182 HIS A N 1
ATOM 1495 C CA . HIS A 1 182 ? -2.593 51.790 -60.810 1.00 75.69 182 HIS A CA 1
ATOM 1496 C C . HIS A 1 182 ? -2.480 51.742 -62.345 1.00 75.69 182 HIS A C 1
ATOM 1498 O O . HIS A 1 182 ? -3.244 52.412 -63.040 1.00 75.69 182 HIS A O 1
ATOM 1504 N N . ASN A 1 183 ? -1.598 50.899 -62.894 1.00 76.81 183 ASN A N 1
ATOM 1505 C CA . ASN A 1 183 ? -1.497 50.686 -64.342 1.00 76.81 183 ASN A CA 1
ATOM 1506 C C . ASN A 1 183 ? -2.808 50.131 -64.918 1.00 76.81 183 ASN A C 1
ATOM 1508 O O . ASN A 1 183 ? -3.358 50.716 -65.846 1.00 76.81 183 ASN A O 1
ATOM 1512 N N . LYS A 1 184 ? -3.388 49.098 -64.292 1.00 78.81 184 LYS A N 1
ATOM 1513 C CA . LYS A 1 184 ? -4.692 48.538 -64.681 1.00 78.81 184 LYS A CA 1
ATOM 1514 C C . LYS A 1 184 ? -5.815 49.582 -64.653 1.00 78.81 184 LYS A C 1
ATOM 1516 O O . LYS A 1 184 ? -6.709 49.547 -65.498 1.00 78.81 184 LYS A O 1
ATOM 1521 N N . GLN A 1 185 ? -5.784 50.522 -63.707 1.00 73.44 185 GLN A N 1
ATOM 1522 C CA . GLN A 1 185 ? -6.734 51.635 -63.661 1.00 73.44 185 GLN A CA 1
ATOM 1523 C C . GLN A 1 185 ? -6.552 52.593 -64.850 1.00 73.44 185 GLN A C 1
ATOM 1525 O O . GLN A 1 185 ? -7.544 52.955 -65.484 1.00 73.44 185 GLN A O 1
ATOM 1530 N N . ARG A 1 186 ? -5.306 52.925 -65.212 1.00 74.19 186 ARG A N 1
ATOM 1531 C CA . ARG A 1 186 ? -4.985 53.723 -66.408 1.00 74.19 186 ARG A CA 1
ATOM 1532 C C . ARG A 1 186 ? -5.353 53.009 -67.712 1.00 74.19 186 ARG A C 1
ATOM 1534 O O . ARG A 1 186 ? -5.817 53.666 -68.637 1.00 74.19 186 ARG A O 1
ATOM 1541 N N . ASP A 1 187 ? -5.223 51.686 -67.785 1.00 75.19 187 ASP A N 1
ATOM 1542 C CA . ASP A 1 187 ? -5.637 50.900 -68.957 1.00 75.19 187 ASP A CA 1
ATOM 1543 C C . ASP A 1 187 ? -7.163 50.905 -69.145 1.00 75.19 187 ASP A C 1
ATOM 1545 O O . ASP A 1 187 ? -7.649 51.073 -70.265 1.00 75.19 187 ASP A O 1
ATOM 1549 N N . MET A 1 188 ? -7.935 50.794 -68.056 1.00 76.69 188 MET A N 1
ATOM 1550 C CA . MET A 1 188 ? -9.399 50.940 -68.094 1.00 76.69 188 MET A CA 1
ATOM 1551 C C . MET A 1 188 ? -9.832 52.362 -68.486 1.00 76.69 188 MET A C 1
ATOM 1553 O O . MET A 1 188 ? -10.818 52.537 -69.204 1.00 76.69 188 MET A O 1
ATOM 1557 N N . GLU A 1 189 ? -9.096 53.382 -68.049 1.00 75.44 189 GLU A N 1
ATOM 1558 C CA . GLU A 1 189 ? -9.336 54.777 -68.429 1.00 75.44 189 GLU A CA 1
ATOM 1559 C C . GLU A 1 189 ? -8.977 55.041 -69.901 1.00 75.44 189 GLU A C 1
ATOM 1561 O O . GLU A 1 189 ? -9.758 55.653 -70.627 1.00 75.44 189 GLU A O 1
ATOM 1566 N N . LEU A 1 190 ? -7.868 54.480 -70.393 1.00 74.06 190 LEU A N 1
ATOM 1567 C CA . LEU A 1 190 ? -7.484 54.512 -71.806 1.00 74.06 190 LEU A CA 1
ATOM 1568 C C . LEU A 1 190 ? -8.478 53.749 -72.698 1.00 74.06 190 LEU A C 1
ATOM 1570 O O . LEU A 1 190 ? -8.730 54.171 -73.827 1.00 74.06 190 LEU A O 1
ATOM 1574 N N . ALA A 1 191 ? -9.060 52.647 -72.215 1.00 75.62 191 ALA A N 1
ATOM 1575 C CA . ALA A 1 191 ? -10.130 51.937 -72.912 1.00 75.62 191 ALA A CA 1
ATOM 1576 C C . ALA A 1 191 ? -11.384 52.818 -73.047 1.00 75.62 191 ALA A C 1
ATOM 1578 O O . ALA A 1 191 ? -11.862 53.018 -74.164 1.00 75.62 191 ALA A O 1
ATOM 1579 N N . ARG A 1 192 ? -11.837 53.443 -71.950 1.00 75.62 192 ARG A N 1
ATOM 1580 C CA . ARG A 1 192 ? -12.942 54.418 -71.974 1.00 75.62 192 ARG A CA 1
ATOM 1581 C C . ARG A 1 192 ? -12.656 55.596 -72.899 1.00 75.62 192 ARG A C 1
ATOM 1583 O O . ARG A 1 192 ? -13.511 55.949 -73.697 1.00 75.62 192 ARG A O 1
ATOM 1590 N N . LEU A 1 193 ? -11.450 56.165 -72.864 1.00 71.50 193 LEU A N 1
ATOM 1591 C CA . LEU A 1 193 ? -11.056 57.249 -73.769 1.00 71.50 193 LEU A CA 1
ATOM 1592 C C . LEU A 1 193 ? -11.074 56.807 -75.241 1.00 71.50 193 LEU A C 1
ATOM 1594 O O . LEU A 1 193 ? -11.498 57.579 -76.095 1.00 71.50 193 LEU A O 1
ATOM 1598 N N . LYS A 1 194 ? -10.691 55.563 -75.561 1.00 74.19 194 LYS A N 1
ATOM 1599 C CA . LYS A 1 194 ? -10.819 55.004 -76.921 1.00 74.19 194 LYS A CA 1
ATOM 1600 C C . LYS A 1 194 ? -12.282 54.823 -77.345 1.00 74.19 194 LYS A C 1
ATOM 1602 O O . LYS A 1 194 ? -12.591 55.042 -78.515 1.00 74.19 194 LYS A O 1
ATOM 1607 N N . GLU A 1 195 ? -13.180 54.468 -76.428 1.00 74.88 195 GLU A N 1
ATOM 1608 C CA . GLU A 1 195 ? -14.626 54.422 -76.692 1.00 74.88 195 GLU A CA 1
ATOM 1609 C C . GLU A 1 195 ? -15.225 55.823 -76.858 1.00 74.88 195 GLU A C 1
ATOM 1611 O O . GLU A 1 195 ? -15.921 56.063 -77.840 1.00 74.88 195 GLU A O 1
ATOM 1616 N N . SER A 1 196 ? -14.883 56.786 -75.997 1.00 72.00 196 SER A N 1
ATOM 1617 C CA . SER A 1 196 ? -15.290 58.189 -76.149 1.00 72.00 196 SER A CA 1
ATOM 1618 C C . SER A 1 196 ? -14.756 58.809 -77.443 1.00 72.00 196 SER A C 1
ATOM 1620 O O . SER A 1 196 ? -15.485 59.528 -78.113 1.00 72.00 196 SER A O 1
ATOM 1622 N N . VAL A 1 197 ? -13.527 58.490 -77.867 1.00 69.00 197 VAL A N 1
ATOM 1623 C CA . VAL A 1 197 ? -12.983 58.936 -79.164 1.00 69.00 197 VAL A CA 1
ATOM 1624 C C . VAL A 1 197 ? -13.676 58.246 -80.345 1.00 69.00 197 VAL A C 1
ATOM 1626 O O . VAL A 1 197 ? -13.838 58.876 -81.388 1.00 69.00 197 VAL A O 1
ATOM 1629 N N . LYS A 1 198 ? -14.141 56.994 -80.212 1.00 71.12 198 LYS A N 1
ATOM 1630 C CA . LYS A 1 198 ? -15.045 56.384 -81.207 1.00 71.12 198 LYS A CA 1
ATOM 1631 C C . LYS A 1 198 ? -16.392 57.109 -81.250 1.00 71.12 198 LYS A C 1
ATOM 1633 O O . LYS A 1 198 ? -16.838 57.442 -82.342 1.00 71.12 198 LYS A O 1
ATOM 1638 N N . ALA A 1 199 ? -17.003 57.384 -80.097 1.00 60.84 199 ALA A N 1
ATOM 1639 C CA . ALA A 1 199 ? -18.276 58.094 -80.001 1.00 60.84 199 ALA A CA 1
ATOM 1640 C C . ALA A 1 199 ? -18.183 59.495 -80.625 1.00 60.84 199 ALA A C 1
ATOM 1642 O O . ALA A 1 199 ? -18.941 59.793 -81.538 1.00 60.84 199 ALA A O 1
ATOM 1643 N N . VAL A 1 200 ? -17.176 60.292 -80.255 1.00 62.09 200 VAL A N 1
ATOM 1644 C CA . VAL A 1 200 ? -16.931 61.626 -80.832 1.00 62.09 200 VAL A CA 1
ATOM 1645 C C . VAL A 1 200 ? -16.604 61.557 -82.329 1.00 62.09 200 VAL A C 1
ATOM 1647 O O . VAL A 1 200 ? -17.017 62.438 -83.073 1.00 62.09 200 VAL A O 1
ATOM 1650 N N . LYS A 1 201 ? -15.925 60.509 -82.824 1.00 58.69 201 LYS A N 1
ATOM 1651 C CA . LYS A 1 201 ? -15.735 60.315 -84.278 1.00 58.69 201 LYS A CA 1
ATOM 1652 C C . LYS A 1 201 ? -17.022 59.956 -85.023 1.00 58.69 201 LYS A C 1
ATOM 1654 O O . LYS A 1 201 ? -17.129 60.292 -86.197 1.00 58.69 201 LYS A O 1
ATOM 1659 N N . ILE A 1 202 ? -17.970 59.283 -84.373 1.00 58.16 202 ILE A N 1
ATOM 1660 C CA . ILE A 1 202 ? -19.301 59.013 -84.931 1.00 58.16 202 ILE A CA 1
ATOM 1661 C C . ILE A 1 202 ? -20.133 60.302 -84.900 1.00 58.16 202 ILE A C 1
ATOM 1663 O O . ILE A 1 202 ? -20.673 60.698 -85.922 1.00 58.16 202 ILE A O 1
ATOM 1667 N N . GLU A 1 203 ? -20.161 61.003 -83.769 1.00 52.94 203 GLU A N 1
ATOM 1668 C CA . GLU A 1 203 ? -20.919 62.241 -83.547 1.00 52.94 203 GLU A CA 1
ATOM 1669 C C . GLU A 1 203 ? -20.444 63.395 -84.453 1.00 52.94 203 GLU A C 1
ATOM 1671 O O . GLU A 1 203 ? -21.255 64.084 -85.072 1.00 52.94 203 GLU A O 1
ATOM 1676 N N . ALA A 1 204 ? -19.128 63.537 -84.651 1.00 52.12 204 ALA A N 1
ATOM 1677 C CA . ALA A 1 204 ? -18.542 64.472 -85.616 1.00 52.12 204 ALA A CA 1
ATOM 1678 C C . ALA A 1 204 ? -18.762 64.067 -87.089 1.00 52.12 204 ALA A C 1
ATOM 1680 O O . ALA A 1 204 ? -18.572 64.894 -87.980 1.00 52.12 204 ALA A O 1
ATOM 1681 N N . ALA A 1 205 ? -19.162 62.820 -87.358 1.00 52.16 205 ALA A N 1
ATOM 1682 C CA . ALA A 1 205 ? -19.595 62.371 -88.680 1.00 52.16 205 ALA A CA 1
ATOM 1683 C C . ALA A 1 205 ? -21.117 62.503 -88.888 1.00 52.16 205 ALA A C 1
ATOM 1685 O O . ALA A 1 205 ? -21.574 62.388 -90.024 1.00 52.16 205 ALA A O 1
ATOM 1686 N N . THR A 1 206 ? -21.904 62.747 -87.829 1.00 50.75 206 THR A N 1
ATOM 1687 C CA . THR A 1 206 ? -23.376 62.737 -87.888 1.00 50.75 206 THR A CA 1
ATOM 1688 C C . THR A 1 206 ? -24.066 64.036 -87.478 1.00 50.75 206 THR A C 1
ATOM 1690 O O . THR A 1 206 ? -25.289 64.084 -87.600 1.00 50.75 206 THR A O 1
ATOM 1693 N N . ASN A 1 207 ? -23.364 65.101 -87.052 1.00 40.59 207 ASN A N 1
ATOM 1694 C CA . ASN A 1 207 ? -24.054 66.351 -86.703 1.00 40.59 207 ASN A CA 1
ATOM 1695 C C . ASN A 1 207 ? -23.358 67.686 -87.034 1.00 40.59 207 ASN A C 1
ATOM 1697 O O . ASN A 1 207 ? -22.157 67.882 -86.857 1.00 40.59 207 ASN A O 1
ATOM 1701 N N . LYS A 1 208 ? -24.200 68.652 -87.428 1.00 32.19 208 LYS A N 1
ATOM 1702 C CA . LYS A 1 208 ? -23.984 70.108 -87.322 1.00 32.19 208 LYS A CA 1
ATOM 1703 C C . LYS A 1 208 ? -24.964 70.657 -86.252 1.00 32.19 208 LYS A C 1
ATOM 1705 O O . LYS A 1 208 ? -25.838 69.919 -85.810 1.00 32.19 208 LYS A O 1
ATOM 1710 N N . PRO A 1 209 ? -24.761 71.870 -85.710 1.00 43.41 209 PRO A N 1
ATOM 1711 C CA . PRO A 1 209 ? -24.897 72.081 -84.262 1.00 43.41 209 PRO A CA 1
ATOM 1712 C C . PRO A 1 209 ? -26.304 72.418 -83.746 1.00 43.41 209 PRO A C 1
ATOM 1714 O O . PRO A 1 209 ? -27.071 73.085 -84.437 1.00 43.41 209 PRO A O 1
ATOM 1717 N N . ASN A 1 210 ? -26.558 72.104 -82.463 1.00 34.50 210 ASN A N 1
ATOM 1718 C CA . ASN A 1 210 ? -27.138 73.057 -81.497 1.00 34.50 210 ASN A CA 1
ATOM 1719 C C . ASN A 1 210 ? -26.936 72.646 -80.009 1.00 34.50 210 ASN A C 1
ATOM 1721 O O . ASN A 1 210 ? -26.282 71.650 -79.716 1.00 34.50 210 ASN A O 1
ATOM 1725 N N . MET A 1 211 ? -27.382 73.503 -79.079 1.00 31.34 211 MET A N 1
ATOM 1726 C CA . MET A 1 211 ? -26.795 73.753 -77.743 1.00 31.34 211 MET A CA 1
ATOM 1727 C C . MET A 1 211 ? -27.167 72.837 -76.542 1.00 31.34 211 MET A C 1
ATOM 1729 O O . MET A 1 211 ? -28.330 72.557 -76.290 1.00 31.34 211 MET A O 1
ATOM 1733 N N . ILE A 1 212 ? -26.142 72.581 -75.707 1.00 32.84 212 ILE A N 1
ATOM 1734 C CA . ILE A 1 212 ? -26.083 72.655 -74.217 1.00 32.84 212 ILE A CA 1
ATOM 1735 C C . ILE A 1 212 ? -27.014 71.763 -73.345 1.00 32.84 212 ILE A C 1
ATOM 1737 O O . ILE A 1 212 ? -28.114 72.134 -72.955 1.00 32.84 212 ILE A O 1
ATOM 1741 N N . LEU A 1 213 ? -26.427 70.637 -72.911 1.00 33.06 213 LEU A N 1
ATOM 1742 C CA . LEU A 1 213 ? -26.273 70.120 -71.527 1.00 33.06 213 LEU A CA 1
ATOM 1743 C C . LEU A 1 213 ? -27.347 70.350 -70.429 1.00 33.06 213 LEU A C 1
ATOM 1745 O O . LEU A 1 213 ? -27.524 71.448 -69.910 1.00 33.06 213 LEU A O 1
ATOM 1749 N N . ASN A 1 214 ? -27.830 69.220 -69.888 1.00 30.11 214 ASN A N 1
ATOM 1750 C CA . ASN A 1 214 ? -28.251 69.028 -68.485 1.00 30.11 214 ASN A CA 1
ATOM 1751 C C . ASN A 1 214 ? -27.130 68.317 -67.676 1.00 30.11 214 ASN A C 1
ATOM 1753 O O . ASN A 1 214 ? -26.100 67.957 -68.247 1.00 30.11 214 ASN A O 1
ATOM 1757 N N . GLY A 1 215 ? -27.302 68.061 -66.367 1.00 28.06 215 GLY A N 1
ATOM 1758 C CA . GLY A 1 215 ? -26.281 67.368 -65.552 1.00 28.06 215 GLY A CA 1
ATOM 1759 C C . GLY A 1 215 ? -26.791 66.360 -64.505 1.00 28.06 215 GLY A C 1
ATOM 1760 O O . GLY A 1 215 ? -27.927 66.462 -64.059 1.00 28.06 215 GLY A O 1
ATOM 1761 N N . ARG A 1 216 ? -25.873 65.475 -64.042 1.00 31.45 216 ARG A N 1
ATOM 1762 C CA . ARG A 1 216 ? -25.977 64.505 -62.904 1.00 31.45 216 ARG A CA 1
ATOM 1763 C C . ARG A 1 216 ? -27.039 63.371 -63.051 1.00 31.45 216 ARG A C 1
ATOM 1765 O O . ARG A 1 216 ? -27.953 63.529 -63.847 1.00 31.45 216 ARG A O 1
ATOM 1772 N N . PRO A 1 217 ? -27.020 62.272 -62.242 1.00 46.56 217 PRO A N 1
ATOM 1773 C CA . PRO A 1 217 ? -25.932 61.604 -61.484 1.00 46.56 217 PRO A CA 1
ATOM 1774 C C . PRO A 1 217 ? -25.896 60.033 -61.559 1.00 46.56 217 PRO A C 1
ATOM 1776 O O . PRO A 1 217 ? -26.831 59.398 -62.015 1.00 46.56 217 PRO A O 1
ATOM 1779 N N . LYS A 1 218 ? -24.822 59.430 -60.997 1.00 33.12 218 LYS A N 1
ATOM 1780 C CA . LYS A 1 218 ? -24.678 58.133 -60.250 1.00 33.12 218 LYS A CA 1
ATOM 1781 C C . LYS A 1 218 ? -25.647 56.935 -60.468 1.00 33.12 218 LYS A C 1
ATOM 1783 O O . LYS A 1 218 ? -26.844 57.093 -60.264 1.00 33.12 218 LYS A O 1
ATOM 1788 N N . THR A 1 219 ? -25.107 55.694 -60.485 1.00 31.11 219 THR A N 1
ATOM 1789 C CA . THR A 1 219 ? -25.242 54.653 -59.402 1.00 31.11 219 THR A CA 1
ATOM 1790 C C . THR A 1 219 ? -24.428 53.349 -59.681 1.00 31.11 219 THR A C 1
ATOM 1792 O O . THR A 1 219 ? -23.653 53.315 -60.632 1.00 31.11 219 THR A O 1
ATOM 1795 N N . ASN A 1 220 ? -24.505 52.333 -58.793 1.00 33.25 220 ASN A N 1
ATOM 1796 C CA . ASN A 1 220 ? -23.583 51.175 -58.635 1.00 33.25 220 ASN A CA 1
ATOM 1797 C C . ASN A 1 220 ? -24.209 49.807 -59.032 1.00 33.25 220 ASN A C 1
ATOM 1799 O O . ASN A 1 220 ? -25.425 49.751 -59.162 1.00 33.25 220 ASN A O 1
ATOM 1803 N N . VAL A 1 221 ? -23.429 48.697 -59.041 1.00 27.16 221 VAL A N 1
ATOM 1804 C CA . VAL A 1 221 ? -23.858 47.316 -58.633 1.00 27.16 221 VAL A 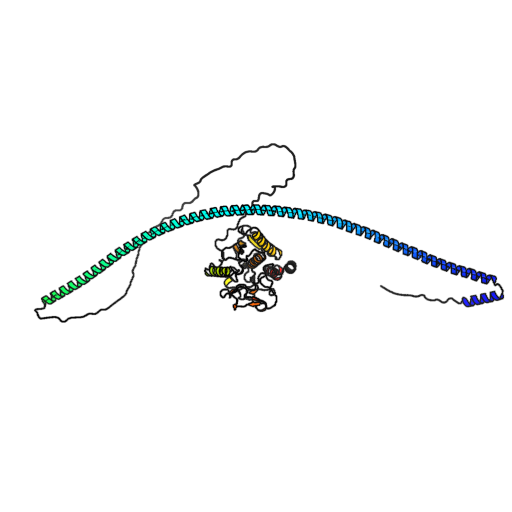CA 1
ATOM 1805 C C . VAL A 1 221 ? -22.661 46.327 -58.455 1.00 27.16 221 VAL A C 1
ATOM 1807 O O . VAL A 1 221 ? -21.536 46.649 -58.830 1.00 27.16 221 VAL A O 1
ATOM 1810 N N . PHE A 1 222 ? -22.888 45.167 -57.804 1.00 29.58 222 PHE A N 1
ATOM 1811 C CA . PHE A 1 222 ? -21.934 44.099 -57.380 1.00 29.58 222 PHE A CA 1
ATOM 1812 C C . PHE A 1 222 ? -21.827 42.887 -58.353 1.00 29.58 222 PHE A C 1
ATOM 1814 O O . PHE A 1 222 ? -22.666 42.788 -59.238 1.00 29.58 222 PHE A O 1
ATOM 1821 N N . ILE A 1 223 ? -20.904 41.914 -58.109 1.00 28.34 223 ILE A N 1
ATOM 1822 C CA . ILE A 1 223 ? -21.108 40.421 -58.180 1.00 28.34 223 ILE A CA 1
ATOM 1823 C C . ILE A 1 223 ? -19.867 39.605 -57.665 1.00 28.34 223 ILE A C 1
ATOM 1825 O O . ILE A 1 223 ? -18.891 40.210 -57.225 1.00 28.34 223 ILE A O 1
ATOM 1829 N N . LYS A 1 224 ? -19.937 38.252 -57.565 1.00 28.19 224 LYS A N 1
ATOM 1830 C CA . LYS A 1 224 ? -19.066 37.326 -56.770 1.00 28.19 224 LYS A CA 1
ATOM 1831 C C . LYS A 1 224 ? -18.966 35.894 -57.400 1.00 28.19 224 LYS A C 1
ATOM 1833 O O . LYS A 1 224 ? -19.890 35.547 -58.125 1.00 28.19 224 LYS A O 1
ATOM 1838 N N . LYS A 1 225 ? -17.975 35.045 -57.000 1.00 27.84 225 LYS A N 1
ATOM 1839 C CA . LYS A 1 225 ? -17.742 33.576 -57.321 1.00 27.84 225 LYS A CA 1
ATOM 1840 C C . LYS A 1 225 ? -17.196 33.225 -58.745 1.00 27.84 225 LYS A C 1
ATOM 1842 O O . LYS A 1 225 ? -17.355 34.061 -59.620 1.00 27.84 225 LYS A O 1
ATOM 1847 N N . ALA A 1 226 ? -16.588 32.052 -59.078 1.00 27.45 226 ALA A N 1
ATOM 1848 C CA . ALA A 1 226 ? -15.895 30.931 -58.356 1.00 27.45 226 ALA A CA 1
ATOM 1849 C C . ALA A 1 226 ? -15.187 29.909 -59.333 1.00 27.45 226 ALA A C 1
ATOM 1851 O O . ALA A 1 226 ? -15.568 29.891 -60.495 1.00 27.45 226 ALA A O 1
ATOM 1852 N N . THR A 1 227 ? -14.273 29.028 -58.832 1.00 28.45 227 THR A N 1
ATOM 1853 C CA . THR A 1 227 ? -13.819 27.664 -59.340 1.00 28.45 227 THR A CA 1
ATOM 1854 C C . THR A 1 227 ? -13.241 27.513 -60.795 1.00 28.45 227 THR A C 1
ATOM 1856 O O . THR A 1 227 ? -13.352 28.455 -61.560 1.00 28.45 227 THR A O 1
ATOM 1859 N N . GLU A 1 228 ? -12.535 26.455 -61.289 1.00 29.80 228 GLU A N 1
ATOM 1860 C CA . GLU A 1 228 ? -12.328 25.021 -60.898 1.00 29.80 228 GLU A CA 1
ATOM 1861 C C . GLU A 1 228 ? -10.945 24.346 -61.319 1.00 29.80 228 GLU A C 1
ATOM 1863 O O . GLU A 1 228 ? -9.907 24.938 -61.043 1.00 29.80 228 GLU A O 1
ATOM 1868 N N . LYS A 1 229 ? -10.882 23.096 -61.872 1.00 30.27 229 LYS A N 1
ATOM 1869 C CA . LYS A 1 229 ? -9.735 22.098 -61.895 1.00 30.27 229 LYS A CA 1
ATOM 1870 C C . LYS A 1 229 ? -9.075 21.742 -63.272 1.00 30.27 229 LYS A C 1
ATOM 1872 O O . LYS A 1 229 ? -9.746 21.885 -64.279 1.00 30.27 229 LYS A O 1
ATOM 1877 N N . HIS A 1 230 ? -7.860 21.123 -63.277 1.00 29.64 230 HIS A N 1
ATOM 1878 C CA . HIS A 1 230 ? -7.308 19.959 -64.087 1.00 29.64 230 HIS A CA 1
ATOM 1879 C C . HIS A 1 230 ? -5.840 19.619 -63.598 1.00 29.64 230 HIS A C 1
ATOM 1881 O O . HIS A 1 230 ? -5.341 20.421 -62.812 1.00 29.64 230 HIS A O 1
ATOM 1887 N N . ARG A 1 231 ? -5.064 18.508 -63.795 1.00 27.34 231 ARG A N 1
ATOM 1888 C CA . ARG A 1 231 ? -4.952 17.252 -64.634 1.00 27.34 231 ARG A CA 1
ATOM 1889 C C . ARG A 1 231 ? -4.137 17.354 -65.970 1.00 27.34 231 ARG A C 1
ATOM 1891 O O . ARG A 1 231 ? -4.346 18.340 -66.658 1.00 27.34 231 ARG A O 1
ATOM 1898 N N . GLU A 1 232 ? -3.236 16.432 -66.423 1.00 32.88 232 GLU A N 1
ATOM 1899 C CA . GLU A 1 232 ? -2.747 15.085 -65.955 1.00 32.88 232 GLU A CA 1
ATOM 1900 C C . GLU A 1 232 ? -1.491 14.492 -66.721 1.00 32.88 232 GLU A C 1
ATOM 1902 O O . GLU A 1 232 ? -1.268 14.897 -67.855 1.00 32.88 232 GLU A O 1
ATOM 1907 N N . ASN A 1 233 ? -0.784 13.462 -66.168 1.00 31.94 233 ASN A N 1
ATOM 1908 C CA . ASN A 1 233 ? 0.213 12.485 -66.766 1.00 31.94 233 ASN A CA 1
ATOM 1909 C C . ASN A 1 233 ? 1.569 13.003 -67.364 1.00 31.94 233 ASN A C 1
ATOM 1911 O O . ASN A 1 233 ? 1.637 14.160 -67.749 1.00 31.94 233 ASN A O 1
ATOM 1915 N N . GLY A 1 234 ? 2.720 12.282 -67.497 1.00 28.12 234 GLY A N 1
ATOM 1916 C CA . GLY A 1 234 ? 3.246 10.893 -67.251 1.00 28.12 234 GLY A CA 1
ATOM 1917 C C . GLY A 1 234 ? 4.726 10.765 -67.799 1.00 28.12 234 GLY A C 1
ATOM 1918 O O . GLY A 1 234 ? 5.188 11.765 -68.334 1.00 28.12 234 GLY A O 1
ATOM 1919 N N . THR A 1 235 ? 5.588 9.707 -67.791 1.00 29.20 235 THR A N 1
ATOM 1920 C CA . THR A 1 235 ? 5.741 8.338 -67.181 1.00 29.20 235 THR A CA 1
ATOM 1921 C C . THR A 1 235 ? 7.165 7.703 -67.438 1.00 29.20 235 THR A C 1
ATOM 1923 O O . THR A 1 235 ? 7.714 7.909 -68.517 1.00 29.20 235 THR A O 1
ATOM 1926 N N . SER A 1 236 ? 7.669 6.780 -66.573 1.00 27.89 236 SER A N 1
ATOM 1927 C CA . SER A 1 236 ? 8.802 5.787 -66.762 1.00 27.89 236 SER A CA 1
ATOM 1928 C C . SER A 1 236 ? 10.292 6.264 -66.629 1.00 27.89 236 SER A C 1
ATOM 1930 O O . SER A 1 236 ? 10.535 7.454 -66.766 1.00 27.89 236 SER A O 1
ATOM 1932 N N . SER A 1 237 ? 11.347 5.450 -66.343 1.00 25.27 237 SER A N 1
ATOM 1933 C CA . SER A 1 237 ? 11.494 3.978 -66.122 1.00 25.27 237 SER A CA 1
ATOM 1934 C C . SER A 1 237 ? 12.748 3.538 -65.281 1.00 25.27 237 SER A C 1
ATOM 1936 O O . SER A 1 237 ? 13.722 4.278 -65.209 1.00 25.27 237 SER A O 1
ATOM 1938 N N . LYS A 1 238 ? 12.742 2.273 -64.791 1.00 27.33 238 LYS A N 1
ATOM 1939 C CA . LYS A 1 238 ? 13.863 1.369 -64.355 1.00 27.33 238 LYS A CA 1
ATOM 1940 C C . LYS A 1 238 ? 14.664 1.596 -63.038 1.00 27.33 238 LYS A C 1
ATOM 1942 O O . LYS A 1 238 ? 14.936 2.706 -62.607 1.00 27.33 238 LYS A O 1
ATOM 1947 N N . LYS A 1 239 ? 15.074 0.456 -62.439 1.00 27.66 239 LYS A N 1
ATOM 1948 C CA . LYS A 1 239 ? 16.048 0.253 -61.330 1.00 27.66 239 LYS A CA 1
ATOM 1949 C C . LYS A 1 239 ? 17.302 -0.490 -61.851 1.00 27.66 239 LYS A C 1
ATOM 1951 O O . LYS A 1 239 ? 17.242 -1.052 -62.946 1.00 27.66 239 LYS A O 1
ATOM 1956 N N . PRO A 1 240 ? 18.371 -0.611 -61.041 1.00 25.56 240 PRO A N 1
ATOM 1957 C CA . PRO A 1 240 ? 18.776 -1.955 -60.584 1.00 25.56 240 PRO A CA 1
ATOM 1958 C C . PRO A 1 240 ? 18.940 -2.051 -59.047 1.00 25.56 240 PRO A C 1
ATOM 1960 O O . PRO A 1 240 ? 18.652 -1.100 -58.325 1.00 25.56 240 PRO A O 1
ATOM 1963 N N . ALA A 1 241 ? 19.374 -3.212 -58.545 1.00 24.23 241 ALA A N 1
ATOM 1964 C CA . ALA A 1 241 ? 19.722 -3.457 -57.140 1.00 24.23 241 ALA A CA 1
ATOM 1965 C C . ALA A 1 241 ? 21.000 -4.314 -57.046 1.00 24.23 241 ALA A C 1
ATOM 1967 O O . ALA A 1 241 ? 21.218 -5.163 -57.908 1.00 24.23 241 ALA A O 1
ATOM 1968 N N . ILE A 1 242 ? 21.818 -4.098 -56.009 1.00 22.03 242 ILE A N 1
ATOM 1969 C CA . ILE A 1 242 ? 23.024 -4.881 -55.674 1.00 22.03 242 ILE A CA 1
ATOM 1970 C C . ILE A 1 242 ? 23.106 -5.004 -54.141 1.00 22.03 242 ILE A C 1
ATOM 1972 O O . ILE A 1 242 ? 22.761 -4.059 -53.433 1.00 22.03 242 ILE A O 1
ATOM 1976 N N . CYS A 1 243 ? 23.576 -6.150 -53.638 1.00 20.62 243 CYS A N 1
ATOM 1977 C CA . CYS A 1 243 ? 23.896 -6.389 -52.226 1.00 20.62 243 CYS A CA 1
ATOM 1978 C C . CYS A 1 243 ? 25.396 -6.686 -52.065 1.00 20.62 243 CYS A C 1
ATOM 1980 O O . CYS A 1 243 ? 25.955 -7.395 -52.899 1.00 20.62 243 CYS A O 1
ATOM 1982 N N . ILE A 1 244 ? 26.011 -6.214 -50.974 1.00 22.50 244 ILE A N 1
ATOM 1983 C CA . ILE A 1 244 ? 27.316 -6.666 -50.447 1.00 22.50 244 ILE A CA 1
ATOM 1984 C C . ILE A 1 244 ? 27.188 -6.773 -48.908 1.00 22.50 244 ILE A C 1
ATOM 1986 O O . ILE A 1 244 ? 26.262 -6.205 -48.328 1.00 22.50 244 ILE A O 1
ATOM 1990 N N . ILE A 1 245 ? 28.048 -7.577 -48.274 1.00 22.83 245 ILE A N 1
ATOM 1991 C CA . ILE A 1 245 ? 27.984 -8.046 -46.875 1.00 22.83 245 ILE A CA 1
ATOM 1992 C C . ILE A 1 245 ? 29.220 -7.527 -46.087 1.00 22.83 245 ILE A C 1
ATOM 1994 O O . ILE A 1 245 ? 30.154 -7.027 -46.705 1.00 22.83 245 ILE A O 1
ATOM 1998 N N . SER A 1 246 ? 29.206 -7.719 -44.759 1.00 23.02 246 SER A N 1
ATOM 1999 C CA . SER A 1 246 ? 30.325 -7.785 -43.786 1.00 23.02 246 SER A CA 1
ATOM 2000 C C . SER A 1 246 ? 30.859 -6.504 -43.113 1.00 23.02 246 SER A C 1
ATOM 2002 O O . SER A 1 246 ? 31.474 -5.654 -43.744 1.00 23.02 246 SER A O 1
ATOM 2004 N N . ASP A 1 247 ? 30.673 -6.477 -41.789 1.00 22.17 247 ASP A N 1
ATOM 2005 C CA . ASP A 1 247 ? 31.707 -6.490 -40.735 1.00 22.17 247 ASP A CA 1
ATOM 2006 C C . ASP A 1 247 ? 32.761 -5.360 -40.576 1.00 22.17 247 ASP A C 1
ATOM 2008 O O . ASP A 1 247 ? 33.726 -5.244 -41.323 1.00 22.17 247 ASP A O 1
ATOM 2012 N N . SER A 1 248 ? 32.671 -4.720 -39.396 1.00 25.97 248 SER A N 1
ATOM 2013 C CA . SER A 1 248 ? 33.759 -4.380 -38.441 1.00 25.97 248 SER A CA 1
ATOM 2014 C C . SER A 1 248 ? 34.758 -3.210 -38.651 1.00 25.97 248 SER A C 1
ATOM 2016 O O . SER A 1 248 ? 35.507 -3.149 -39.618 1.00 25.97 248 SER A O 1
ATOM 2018 N N . ASP A 1 249 ? 34.852 -2.413 -37.568 1.00 24.16 249 ASP A N 1
ATOM 2019 C CA . ASP A 1 249 ? 36.066 -1.908 -36.881 1.00 24.16 249 ASP A CA 1
ATOM 2020 C C . ASP A 1 249 ? 36.835 -0.616 -37.271 1.00 24.16 249 ASP A C 1
ATOM 2022 O O . ASP A 1 249 ? 36.871 -0.169 -38.413 1.00 24.16 249 ASP A O 1
ATOM 2026 N N . ILE A 1 250 ? 37.522 -0.086 -36.228 1.00 23.81 250 ILE A N 1
ATOM 2027 C CA . ILE A 1 250 ? 38.565 0.979 -36.171 1.00 23.81 250 ILE A CA 1
ATOM 2028 C C . ILE A 1 250 ? 38.040 2.438 -36.291 1.00 23.81 250 ILE A C 1
ATOM 2030 O O . ILE A 1 250 ? 37.161 2.726 -37.092 1.00 23.81 250 ILE A O 1
ATOM 2034 N N . CYS A 1 251 ? 38.502 3.447 -35.525 1.00 23.08 251 CYS A N 1
ATOM 2035 C CA . CYS A 1 251 ? 39.566 3.555 -34.496 1.00 23.08 251 CYS A CA 1
ATOM 2036 C C . CYS A 1 251 ? 39.007 3.524 -33.048 1.00 23.08 251 CYS A C 1
ATOM 2038 O O . CYS A 1 251 ? 37.873 3.936 -32.838 1.00 23.08 251 CYS A O 1
ATOM 2040 N N . VAL A 1 252 ? 39.672 3.051 -31.980 1.00 21.62 252 VAL A N 1
ATOM 2041 C CA . VAL A 1 252 ? 41.101 2.968 -31.565 1.00 21.62 252 VAL A CA 1
ATOM 2042 C C . VAL A 1 252 ? 41.677 4.240 -30.915 1.00 21.62 252 VAL A C 1
ATOM 2044 O O . VAL A 1 252 ? 41.991 5.208 -31.598 1.00 21.62 252 VAL A O 1
ATOM 2047 N N . TYR A 1 253 ? 41.961 4.145 -29.608 1.00 22.86 253 TYR A N 1
ATOM 2048 C CA . TYR A 1 253 ? 43.182 4.664 -28.967 1.00 22.86 253 TYR A CA 1
ATOM 2049 C C . TYR A 1 253 ? 43.589 3.724 -27.809 1.00 22.86 253 TYR A C 1
ATOM 2051 O O . TYR A 1 253 ? 42.721 3.172 -27.137 1.00 22.86 253 TYR A O 1
ATOM 2059 N N . ALA A 1 254 ? 44.894 3.500 -27.602 1.00 21.95 254 ALA A N 1
ATOM 2060 C CA . ALA A 1 254 ? 45.452 2.527 -26.639 1.00 21.95 254 ALA A CA 1
ATOM 2061 C C . ALA A 1 254 ? 46.124 3.221 -25.429 1.00 21.95 254 ALA A C 1
ATOM 2063 O O . ALA A 1 254 ? 46.520 4.381 -25.533 1.00 21.95 254 ALA A O 1
ATOM 2064 N N . LYS A 1 255 ? 46.250 2.576 -24.258 1.00 22.39 255 LYS A N 1
ATOM 2065 C CA . LYS A 1 255 ? 47.299 1.598 -23.857 1.00 22.39 255 LYS A CA 1
ATOM 2066 C C . LYS A 1 255 ? 46.773 0.701 -22.704 1.00 22.39 255 LYS A C 1
ATOM 2068 O O . LYS A 1 255 ? 45.929 1.166 -21.951 1.00 22.39 255 LYS A O 1
ATOM 2073 N N . ILE A 1 256 ? 47.080 -0.605 -22.610 1.00 24.38 256 ILE A N 1
ATOM 2074 C CA . ILE A 1 256 ? 48.368 -1.249 -22.212 1.00 24.38 256 ILE A CA 1
ATOM 2075 C C . ILE A 1 256 ? 48.753 -0.829 -20.769 1.00 24.38 256 ILE A C 1
ATOM 2077 O O . ILE A 1 256 ? 48.799 0.364 -20.496 1.00 24.38 256 ILE A O 1
ATOM 2081 N N . ASP A 1 257 ? 48.996 -1.723 -19.799 1.00 23.31 257 ASP A N 1
ATOM 2082 C CA . ASP A 1 257 ? 49.666 -3.040 -19.880 1.00 23.31 257 ASP A CA 1
ATOM 2083 C C . ASP A 1 257 ? 49.158 -4.086 -18.855 1.00 23.31 257 ASP A C 1
ATOM 2085 O O . ASP A 1 257 ? 48.549 -3.716 -17.854 1.00 23.31 257 ASP A O 1
ATOM 2089 N N . CYS A 1 258 ? 49.488 -5.372 -19.062 1.00 24.64 258 CYS A N 1
ATOM 2090 C CA . CYS A 1 258 ? 49.688 -6.361 -17.989 1.00 24.64 258 CYS A CA 1
ATOM 2091 C C . CYS A 1 258 ? 50.410 -7.624 -18.523 1.00 24.64 258 CYS A C 1
ATOM 2093 O O . CYS A 1 258 ? 49.798 -8.509 -19.127 1.00 24.64 258 CYS A O 1
ATOM 2095 N N . ALA A 1 259 ? 51.730 -7.709 -18.326 1.00 28.56 259 ALA A N 1
ATOM 2096 C CA . ALA A 1 259 ? 52.570 -8.771 -18.886 1.00 28.56 259 ALA A CA 1
ATOM 2097 C C . ALA A 1 259 ? 52.595 -10.074 -18.054 1.00 28.56 259 ALA A C 1
ATOM 2099 O O . ALA A 1 259 ? 52.398 -10.084 -16.840 1.00 28.56 259 ALA A O 1
ATOM 2100 N N . LYS A 1 260 ? 52.916 -11.192 -18.722 1.00 30.08 260 LYS A N 1
ATOM 2101 C CA . LYS A 1 260 ? 53.207 -12.496 -18.091 1.00 30.08 260 LYS A CA 1
ATOM 2102 C C . LYS A 1 260 ? 54.455 -12.413 -17.205 1.00 30.08 260 LYS A C 1
ATOM 2104 O O . LYS A 1 260 ? 55.424 -11.772 -17.602 1.00 30.08 260 LYS A O 1
ATOM 2109 N N . ASN A 1 261 ? 54.514 -13.205 -16.129 1.00 30.69 261 ASN A N 1
ATOM 2110 C CA . ASN A 1 261 ? 55.795 -13.732 -15.644 1.00 30.69 261 ASN A CA 1
ATOM 2111 C C . ASN A 1 261 ? 55.672 -15.081 -14.911 1.00 30.69 261 ASN A C 1
ATOM 2113 O O . ASN A 1 261 ? 54.580 -15.517 -14.553 1.00 30.69 261 ASN A O 1
ATOM 2117 N N . SER A 1 262 ? 56.803 -15.776 -14.790 1.00 29.97 262 SER A N 1
ATOM 2118 C CA . SER A 1 262 ? 56.919 -17.219 -14.528 1.00 29.97 262 SER A CA 1
ATOM 2119 C C . SER A 1 262 ? 57.060 -17.636 -13.055 1.00 29.97 262 SER A C 1
ATOM 2121 O O . SER A 1 262 ? 57.730 -16.966 -12.274 1.00 29.97 262 SER A O 1
ATOM 2123 N N . LEU A 1 263 ? 56.563 -18.836 -12.727 1.00 25.80 263 LEU A N 1
ATOM 2124 C CA . LEU A 1 263 ? 57.039 -19.670 -11.603 1.00 25.80 263 LEU A CA 1
ATOM 2125 C C . LEU A 1 263 ? 58.447 -20.247 -11.921 1.00 25.80 263 LEU A C 1
ATOM 2127 O O . LEU A 1 263 ? 58.735 -20.404 -13.111 1.00 25.80 263 LEU A O 1
ATOM 2131 N N . PRO A 1 264 ? 59.309 -20.610 -10.934 1.00 36.84 264 PRO A N 1
ATOM 2132 C CA . PRO A 1 264 ? 59.082 -21.840 -10.148 1.00 36.84 264 PRO A CA 1
ATOM 2133 C C . PRO A 1 264 ? 59.611 -21.916 -8.686 1.00 36.84 264 PRO A C 1
ATOM 2135 O O . PRO A 1 264 ? 60.549 -21.240 -8.283 1.00 36.84 264 PRO A O 1
ATOM 2138 N N . LEU A 1 265 ? 59.008 -22.856 -7.941 1.00 27.62 265 LEU A N 1
ATOM 2139 C CA . LEU A 1 265 ? 59.462 -23.633 -6.763 1.00 27.62 265 LEU A CA 1
ATOM 2140 C C . LEU A 1 265 ? 60.643 -23.149 -5.880 1.00 27.62 265 LEU A C 1
ATOM 2142 O O . LEU A 1 265 ? 61.796 -23.167 -6.307 1.00 27.62 265 LEU A O 1
ATOM 2146 N N . LYS A 1 266 ? 60.397 -23.137 -4.555 1.00 26.58 266 LYS A N 1
ATOM 2147 C CA . LYS A 1 266 ? 60.952 -24.152 -3.615 1.00 26.58 266 LYS A CA 1
ATOM 2148 C C . LYS A 1 266 ? 60.193 -24.191 -2.275 1.00 26.58 266 LYS A C 1
ATOM 2150 O O . LYS A 1 266 ? 59.426 -23.284 -1.977 1.00 26.58 266 LYS A O 1
ATOM 2155 N N . MET A 1 267 ? 60.363 -25.272 -1.503 1.00 29.44 267 MET A N 1
ATOM 2156 C CA . MET A 1 267 ? 59.629 -25.530 -0.249 1.00 29.44 267 MET A CA 1
ATOM 2157 C C . MET A 1 267 ? 60.444 -25.202 1.010 1.00 29.44 267 MET A C 1
ATOM 2159 O O . MET A 1 267 ? 61.621 -25.549 1.073 1.00 29.44 267 MET A O 1
ATOM 2163 N N . ALA A 1 268 ? 59.784 -24.663 2.041 1.00 28.64 268 ALA A N 1
ATOM 2164 C CA . ALA A 1 268 ? 60.214 -24.728 3.443 1.00 28.64 268 ALA A CA 1
ATOM 2165 C C . ALA A 1 268 ? 58.993 -24.630 4.385 1.00 28.64 268 ALA A C 1
ATOM 2167 O O . ALA A 1 268 ? 58.025 -23.933 4.094 1.00 28.64 268 ALA A O 1
ATOM 2168 N N . THR A 1 269 ? 59.019 -25.379 5.485 1.00 30.20 269 THR A N 1
ATOM 2169 C CA . THR A 1 269 ? 57.869 -25.705 6.346 1.00 30.20 269 THR A CA 1
ATOM 2170 C C . THR A 1 269 ? 57.654 -24.769 7.550 1.00 30.20 269 THR A C 1
ATOM 2172 O O . THR A 1 269 ? 58.600 -24.243 8.122 1.00 30.20 269 THR A O 1
ATOM 2175 N N . LEU A 1 270 ? 56.397 -24.749 8.029 1.00 26.06 270 LEU A N 1
ATOM 2176 C CA . LEU A 1 270 ? 55.979 -24.590 9.439 1.00 26.06 270 LEU A CA 1
ATOM 2177 C C . LEU A 1 270 ? 55.991 -23.182 10.094 1.00 26.06 270 LEU A C 1
ATOM 2179 O O . LEU A 1 270 ? 56.987 -22.760 10.675 1.00 26.06 270 LEU A O 1
ATOM 2183 N N . ARG A 1 271 ? 54.798 -22.590 10.271 1.00 28.81 271 ARG A N 1
ATOM 2184 C CA . ARG A 1 271 ? 54.055 -22.625 11.560 1.00 28.81 271 ARG A CA 1
ATOM 2185 C C . ARG A 1 271 ? 52.606 -22.144 11.403 1.00 28.81 271 ARG A C 1
ATOM 2187 O O . ARG A 1 271 ? 52.292 -21.376 10.503 1.00 28.81 271 ARG A O 1
ATOM 2194 N N . LEU A 1 272 ? 51.725 -22.653 12.265 1.00 28.48 272 LEU A N 1
ATOM 2195 C CA . LEU A 1 272 ? 50.278 -22.447 12.200 1.00 28.48 272 LEU A CA 1
ATOM 2196 C C . LEU A 1 272 ? 49.848 -21.305 13.136 1.00 28.48 272 LEU A C 1
ATOM 2198 O O . LEU A 1 272 ? 50.046 -21.403 14.344 1.00 28.48 272 LEU A O 1
ATOM 2202 N N . ILE A 1 273 ? 49.204 -20.272 12.592 1.00 29.67 273 ILE A N 1
ATOM 2203 C CA . ILE A 1 273 ? 48.345 -19.346 13.346 1.00 29.67 273 ILE A CA 1
ATOM 2204 C C . ILE A 1 273 ? 46.997 -19.329 12.628 1.00 29.67 273 ILE A C 1
ATOM 2206 O O . ILE A 1 273 ? 46.929 -19.052 11.432 1.00 29.67 273 ILE A O 1
ATOM 2210 N N . VAL A 1 274 ? 45.926 -19.673 13.345 1.00 28.66 274 VAL A N 1
ATOM 2211 C CA . VAL A 1 274 ? 44.578 -19.783 12.774 1.00 28.66 274 VAL A CA 1
ATOM 2212 C C . VAL A 1 274 ? 43.955 -18.391 12.689 1.00 28.66 274 VAL A C 1
ATOM 2214 O O . VAL A 1 274 ? 43.328 -17.919 13.631 1.00 28.66 274 VAL A O 1
ATOM 2217 N N . CYS A 1 275 ? 44.134 -17.736 11.544 1.00 25.84 275 CYS A N 1
ATOM 2218 C CA . CYS A 1 275 ? 43.418 -16.515 11.189 1.00 25.84 275 CYS A CA 1
ATOM 2219 C C . CYS A 1 275 ? 42.400 -16.855 10.092 1.00 25.84 275 CYS A C 1
ATOM 2221 O O . CYS A 1 275 ? 42.767 -17.013 8.928 1.00 25.84 275 CYS A O 1
ATOM 2223 N N . VAL A 1 276 ? 41.127 -17.043 10.466 1.00 29.30 276 VAL A N 1
ATOM 2224 C CA . VAL A 1 276 ? 40.051 -17.417 9.527 1.00 29.30 276 VAL A CA 1
ATOM 2225 C C . VAL A 1 276 ? 39.535 -16.169 8.808 1.00 29.30 276 VAL A C 1
ATOM 2227 O O . VAL A 1 276 ? 38.431 -15.689 9.050 1.00 29.30 276 VAL A O 1
ATOM 2230 N N . CYS A 1 277 ? 40.362 -15.652 7.903 1.00 30.56 277 CYS A N 1
ATOM 2231 C CA . CYS A 1 277 ? 40.016 -14.601 6.953 1.00 30.56 277 CYS A CA 1
ATOM 2232 C C . CYS A 1 277 ? 40.221 -15.112 5.518 1.00 30.56 277 CYS A C 1
ATOM 2234 O O . CYS A 1 277 ? 41.122 -15.904 5.259 1.00 30.56 277 CYS A O 1
ATOM 2236 N N . ALA A 1 278 ? 39.398 -14.625 4.584 1.00 32.72 278 ALA A N 1
ATOM 2237 C CA . ALA A 1 278 ? 39.565 -14.808 3.136 1.00 32.72 278 ALA A CA 1
ATOM 2238 C C . ALA A 1 278 ? 39.585 -16.262 2.590 1.00 32.72 278 ALA A C 1
ATOM 2240 O O . ALA A 1 278 ? 40.363 -16.580 1.697 1.00 32.72 278 ALA A O 1
ATOM 2241 N N . CYS A 1 279 ? 38.639 -17.105 3.025 1.00 28.56 279 CYS A N 1
ATOM 2242 C CA . CYS A 1 279 ? 38.209 -18.301 2.271 1.00 28.56 279 CYS A CA 1
ATOM 2243 C C . CYS A 1 279 ? 36.712 -18.256 1.899 1.00 28.56 279 CYS A C 1
ATOM 2245 O O . CYS A 1 279 ? 36.021 -19.274 1.902 1.00 28.56 279 CYS A O 1
ATOM 2247 N N . VAL A 1 280 ? 36.204 -17.069 1.553 1.00 33.47 280 VAL A N 1
ATOM 2248 C CA . VAL A 1 280 ? 34.957 -16.943 0.782 1.00 33.47 280 VAL A CA 1
ATOM 2249 C C . VAL A 1 280 ? 35.346 -16.942 -0.691 1.00 33.47 280 VAL A C 1
ATOM 2251 O O . VAL A 1 280 ? 36.099 -16.074 -1.130 1.00 33.47 280 VAL A O 1
ATOM 2254 N N . VAL A 1 281 ? 34.868 -17.934 -1.446 1.00 33.06 281 VAL A N 1
ATOM 2255 C CA . VAL A 1 281 ? 35.095 -18.021 -2.896 1.00 33.06 281 VAL A CA 1
ATOM 2256 C C . VAL A 1 281 ? 34.592 -16.739 -3.554 1.00 33.06 281 VAL A C 1
ATOM 2258 O O . VAL A 1 281 ? 33.477 -16.305 -3.271 1.00 33.06 281 VAL A O 1
ATOM 2261 N N . GLY A 1 282 ? 35.406 -16.157 -4.438 1.00 31.34 282 GLY A N 1
ATOM 2262 C CA . GLY A 1 282 ? 35.150 -14.890 -5.127 1.00 31.34 282 GLY A CA 1
ATOM 2263 C C . GLY A 1 282 ? 34.014 -14.936 -6.152 1.00 31.34 282 GLY A C 1
ATOM 2264 O O . GLY A 1 282 ? 34.212 -14.580 -7.309 1.00 31.34 282 GLY A O 1
ATOM 2265 N N . VAL A 1 283 ? 32.813 -15.335 -5.734 1.00 32.66 283 VAL A N 1
ATOM 2266 C CA . VAL A 1 283 ? 31.578 -15.064 -6.465 1.00 32.66 283 VAL A CA 1
ATOM 2267 C C . VAL A 1 283 ? 31.187 -13.618 -6.168 1.00 32.66 283 VAL A C 1
ATOM 2269 O O . VAL A 1 283 ? 30.284 -13.341 -5.378 1.00 32.66 283 VAL A O 1
ATOM 2272 N N . GLN A 1 284 ? 31.871 -12.675 -6.822 1.00 33.25 284 GLN A N 1
ATOM 2273 C CA . GLN A 1 284 ? 31.286 -11.360 -7.067 1.00 33.25 284 GLN A CA 1
ATOM 2274 C C . GLN A 1 284 ? 30.107 -11.552 -8.026 1.00 33.25 284 GLN A C 1
ATOM 2276 O O . GLN A 1 284 ? 30.212 -11.348 -9.234 1.00 33.25 284 GLN A O 1
ATOM 2281 N N . SER A 1 285 ? 28.966 -11.961 -7.467 1.00 37.19 285 SER A N 1
ATOM 2282 C CA . SER A 1 285 ? 27.662 -11.743 -8.078 1.00 37.19 285 SER A CA 1
ATOM 2283 C C . SER A 1 285 ? 27.506 -10.238 -8.235 1.00 37.19 285 SER A C 1
ATOM 2285 O O . SER A 1 285 ? 27.105 -9.555 -7.293 1.00 37.19 285 SER A O 1
ATOM 2287 N N . ALA A 1 286 ? 27.887 -9.714 -9.402 1.00 43.16 286 ALA A N 1
ATOM 2288 C CA . ALA A 1 286 ? 27.635 -8.328 -9.752 1.00 43.16 286 ALA A CA 1
ATOM 2289 C C . ALA A 1 286 ? 26.146 -8.065 -9.518 1.00 43.16 286 ALA A C 1
ATOM 2291 O O . ALA A 1 286 ? 25.302 -8.779 -10.064 1.00 43.16 286 ALA A O 1
ATOM 2292 N N . VAL A 1 287 ? 25.825 -7.099 -8.655 1.00 47.66 287 VAL A N 1
ATOM 2293 C CA . VAL A 1 287 ? 24.436 -6.786 -8.320 1.00 47.66 287 VAL A CA 1
ATOM 2294 C C . VAL A 1 287 ? 23.799 -6.202 -9.574 1.00 47.66 287 VAL A C 1
ATOM 2296 O O . VAL A 1 287 ? 24.018 -5.039 -9.910 1.00 47.66 287 VAL A O 1
ATOM 2299 N N . ILE A 1 288 ? 23.055 -7.040 -10.301 1.00 57.19 288 ILE A N 1
ATOM 2300 C CA . ILE A 1 288 ? 22.323 -6.641 -11.501 1.00 57.19 288 ILE A CA 1
ATOM 2301 C C . ILE A 1 288 ? 21.160 -5.769 -11.034 1.00 57.19 288 ILE A C 1
ATOM 2303 O O . ILE A 1 288 ? 20.059 -6.255 -10.781 1.00 57.19 288 ILE A O 1
ATOM 2307 N N . LEU A 1 289 ? 21.427 -4.472 -10.886 1.00 61.34 289 LEU A N 1
ATOM 2308 C CA . LEU A 1 289 ? 20.385 -3.489 -10.646 1.00 61.34 289 LEU A CA 1
ATOM 2309 C C . LEU A 1 289 ? 19.403 -3.540 -11.828 1.00 61.34 289 LEU A C 1
ATOM 2311 O O . LEU A 1 289 ? 19.843 -3.469 -12.983 1.00 61.34 289 LEU A O 1
ATOM 2315 N N . PRO A 1 290 ? 18.089 -3.680 -11.582 1.00 68.19 290 PRO A N 1
ATOM 2316 C CA . PRO A 1 290 ? 17.107 -3.587 -12.649 1.00 68.19 290 PRO A CA 1
ATOM 2317 C C . PRO A 1 290 ? 17.203 -2.206 -13.296 1.00 68.19 290 PRO A C 1
ATOM 2319 O O . PRO A 1 290 ? 17.352 -1.191 -12.611 1.00 68.19 290 PRO A O 1
ATOM 2322 N N . LYS A 1 291 ? 17.064 -2.151 -14.622 1.00 64.88 291 LYS A N 1
ATOM 2323 C CA . LYS A 1 291 ? 16.769 -0.874 -15.272 1.00 64.88 291 LYS A CA 1
ATOM 2324 C C . LYS A 1 291 ? 15.397 -0.411 -14.793 1.00 64.88 291 LYS A C 1
ATOM 2326 O O . LYS A 1 291 ? 14.440 -1.182 -14.850 1.00 64.88 291 LYS A O 1
ATOM 2331 N N . ILE A 1 292 ? 15.311 0.842 -14.353 1.00 65.88 292 ILE A N 1
ATOM 2332 C CA . ILE A 1 292 ? 14.024 1.516 -14.175 1.00 65.88 292 ILE A CA 1
ATOM 2333 C C . ILE A 1 292 ? 13.327 1.493 -15.548 1.00 65.88 292 ILE A C 1
ATOM 2335 O O . ILE A 1 292 ? 13.984 1.818 -16.539 1.00 65.88 292 ILE A O 1
ATOM 2339 N N . PRO A 1 293 ? 12.052 1.086 -15.655 1.00 63.66 293 PRO A N 1
ATOM 2340 C CA . PRO A 1 293 ? 11.336 1.171 -16.919 1.00 63.66 293 PRO A CA 1
ATOM 2341 C C . PRO A 1 293 ? 11.120 2.645 -17.293 1.00 63.66 293 PRO A C 1
ATOM 2343 O O . PRO A 1 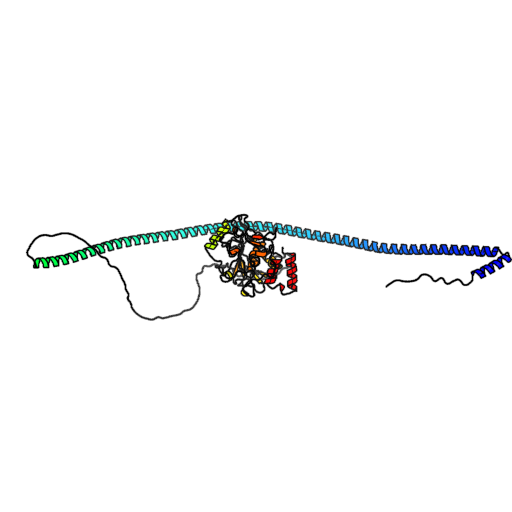293 ? 10.498 3.384 -16.534 1.00 63.66 293 PRO A O 1
ATOM 2346 N N . ASP A 1 294 ? 11.591 3.058 -18.475 1.00 60.03 294 ASP A N 1
ATOM 2347 C CA . ASP A 1 294 ? 11.438 4.437 -18.979 1.00 60.03 294 ASP A CA 1
ATOM 2348 C C . ASP A 1 294 ? 9.960 4.855 -19.139 1.00 60.03 294 ASP A C 1
ATOM 2350 O O . ASP A 1 294 ? 9.635 6.040 -19.141 1.00 60.03 294 ASP A O 1
ATOM 2354 N N . VAL A 1 295 ? 9.064 3.871 -19.281 1.00 63.00 295 VAL A N 1
ATOM 2355 C CA . VAL A 1 295 ? 7.606 4.033 -19.333 1.00 63.00 295 VAL A CA 1
ATOM 2356 C C . VAL A 1 295 ? 6.958 2.919 -18.515 1.00 63.00 295 VAL A C 1
ATOM 2358 O O . VAL A 1 295 ? 7.174 1.731 -18.783 1.00 63.00 295 VAL A O 1
ATOM 2361 N N . LEU A 1 296 ? 6.118 3.292 -17.549 1.00 64.38 296 LEU A N 1
ATOM 2362 C CA . LEU A 1 296 ? 5.322 2.337 -16.782 1.00 64.38 296 LEU A CA 1
ATOM 2363 C C . LEU A 1 296 ? 4.273 1.673 -17.676 1.00 64.38 296 LEU A C 1
ATOM 2365 O O . LEU A 1 296 ? 3.614 2.326 -18.482 1.00 64.38 296 LEU A O 1
ATOM 2369 N N . ASN A 1 297 ? 4.133 0.355 -17.553 1.00 59.00 297 ASN A N 1
ATOM 2370 C CA . ASN A 1 297 ? 3.228 -0.441 -18.372 1.00 59.00 297 ASN A CA 1
ATOM 2371 C C . ASN A 1 297 ? 2.415 -1.365 -17.460 1.00 59.00 297 ASN A C 1
ATOM 2373 O O . ASN A 1 297 ? 3.004 -2.271 -16.881 1.00 59.00 297 ASN A O 1
ATOM 2377 N N . PRO A 1 298 ? 1.090 -1.162 -17.321 1.00 59.25 298 PRO A N 1
ATOM 2378 C CA . PRO A 1 298 ? 0.291 -0.113 -17.943 1.00 59.25 298 PRO A CA 1
ATOM 2379 C C . PRO A 1 298 ? 0.636 1.265 -17.356 1.00 59.25 298 PRO A C 1
ATOM 2381 O O . PRO A 1 298 ? 1.006 1.346 -16.182 1.00 59.25 298 PRO A O 1
ATOM 2384 N N . PRO A 1 299 ? 0.512 2.342 -18.148 1.00 63.16 299 PRO A N 1
ATOM 2385 C CA . PRO A 1 299 ? 0.841 3.678 -17.679 1.00 63.16 299 PRO A CA 1
ATOM 2386 C C . PRO A 1 299 ? -0.034 4.049 -16.485 1.00 63.16 299 PRO A C 1
ATOM 2388 O O . PRO A 1 299 ? -1.259 3.897 -16.531 1.00 63.16 299 PRO A O 1
ATOM 2391 N N . VAL A 1 300 ? 0.604 4.573 -15.437 1.00 68.38 300 VAL A N 1
ATOM 2392 C CA . VAL A 1 300 ? -0.076 5.496 -14.522 1.00 68.38 300 VAL A CA 1
ATOM 2393 C C . VAL A 1 300 ? -0.619 6.637 -15.395 1.00 68.38 300 VAL A C 1
ATOM 2395 O O . VAL A 1 300 ? 0.074 7.031 -16.336 1.00 68.38 300 VAL A O 1
ATOM 2398 N N . PRO A 1 301 ? -1.851 7.138 -15.201 1.00 58.84 301 PRO A N 1
ATOM 2399 C CA . PRO A 1 301 ? -2.400 8.091 -16.155 1.00 58.84 301 PRO A CA 1
ATOM 2400 C C . PRO A 1 301 ? -1.659 9.434 -16.052 1.00 58.84 301 PRO A C 1
ATOM 2402 O O . PRO A 1 301 ? -1.883 10.195 -15.115 1.00 58.84 301 PRO A O 1
ATOM 2405 N N . ASP A 1 302 ? -0.795 9.731 -17.028 1.00 51.06 302 ASP A N 1
ATOM 2406 C CA . ASP A 1 302 ? -0.008 10.973 -17.123 1.00 51.06 302 ASP A CA 1
ATOM 2407 C C . ASP A 1 302 ? -0.892 12.182 -17.496 1.00 51.06 302 ASP A C 1
ATOM 2409 O O . ASP A 1 302 ? -0.770 12.808 -18.552 1.00 51.06 302 ASP A O 1
ATOM 2413 N N . GLY A 1 303 ? -1.855 12.488 -16.630 1.00 53.66 303 GLY A N 1
ATOM 2414 C CA . GLY A 1 303 ? -2.762 13.615 -16.758 1.00 53.66 303 GLY A CA 1
ATOM 2415 C C . GLY A 1 303 ? -2.199 14.864 -16.090 1.00 53.66 303 GLY A C 1
ATOM 2416 O O . GLY A 1 303 ? -1.843 14.838 -14.915 1.00 53.66 303 GLY A O 1
ATOM 2417 N N . ILE A 1 304 ? -2.241 15.997 -16.799 1.00 51.56 304 ILE A N 1
ATOM 2418 C CA . ILE A 1 304 ? -2.042 17.333 -16.200 1.00 51.56 304 ILE A CA 1
ATOM 2419 C C . ILE A 1 304 ? -2.998 17.525 -15.007 1.00 51.56 304 ILE A C 1
ATOM 2421 O O . ILE A 1 304 ? -2.607 18.073 -13.982 1.00 51.56 304 ILE A O 1
ATOM 2425 N N . ASP A 1 305 ? -4.219 16.998 -15.126 1.00 63.81 305 ASP A N 1
ATOM 2426 C CA . ASP A 1 305 ? -5.233 16.956 -14.069 1.00 63.81 305 ASP A CA 1
ATOM 2427 C C . ASP A 1 305 ? -4.769 16.155 -12.836 1.00 63.81 305 ASP A C 1
ATOM 2429 O O . ASP A 1 305 ? -4.902 16.637 -11.719 1.00 63.81 305 ASP A O 1
ATOM 2433 N N . LEU A 1 306 ? -4.116 14.997 -13.006 1.00 67.06 306 LEU A N 1
ATOM 2434 C CA . LEU A 1 306 ? -3.573 14.214 -11.884 1.00 67.06 306 LEU A CA 1
ATOM 2435 C C . LEU A 1 306 ? -2.374 14.894 -11.212 1.00 67.06 306 LEU A C 1
ATOM 2437 O O . LEU A 1 306 ? -2.285 14.891 -9.987 1.00 67.06 306 LEU A O 1
ATOM 2441 N N . VAL A 1 307 ? -1.499 15.554 -11.977 1.00 68.44 307 VAL A N 1
ATOM 2442 C CA . VAL A 1 307 ? -0.426 16.391 -11.406 1.00 68.44 307 VAL A CA 1
ATOM 2443 C C . VAL A 1 307 ? -1.017 17.565 -10.613 1.00 68.44 307 VAL A C 1
ATOM 2445 O O . VAL A 1 307 ? -0.561 17.859 -9.510 1.00 68.44 307 VAL A O 1
ATOM 2448 N N . GLN A 1 308 ? -2.071 18.205 -11.129 1.00 73.19 308 GLN A N 1
ATOM 2449 C CA . GLN A 1 308 ? -2.768 19.303 -10.456 1.00 73.19 308 GLN A CA 1
ATOM 2450 C C . GLN A 1 308 ? -3.540 18.835 -9.205 1.00 73.19 308 GLN A C 1
ATOM 2452 O O . GLN A 1 308 ? -3.548 19.536 -8.193 1.00 73.19 308 GLN A O 1
ATOM 2457 N N . GLN A 1 309 ? -4.147 17.648 -9.245 1.00 78.19 309 GLN A N 1
ATOM 2458 C CA . GLN A 1 309 ? -4.835 17.004 -8.123 1.00 78.19 309 GLN A CA 1
ATOM 2459 C C . GLN A 1 309 ? -3.859 16.571 -7.023 1.00 78.19 309 GLN A C 1
ATOM 2461 O O . GLN A 1 309 ? -4.105 16.854 -5.852 1.00 78.19 309 GLN A O 1
ATOM 2466 N N . SER A 1 310 ? -2.731 15.959 -7.392 1.00 78.00 310 SER A N 1
ATOM 2467 C CA . SER A 1 310 ? -1.671 15.572 -6.456 1.00 78.00 310 SER A CA 1
ATOM 2468 C C . SER A 1 310 ? -1.053 16.801 -5.779 1.00 78.00 310 SER A C 1
ATOM 2470 O O . SER A 1 310 ? -1.002 16.861 -4.553 1.00 78.00 310 SER A O 1
ATOM 2472 N N . ALA A 1 311 ? -0.724 17.854 -6.541 1.00 78.88 311 ALA A N 1
ATOM 2473 C CA . ALA A 1 311 ? -0.242 19.122 -5.984 1.00 78.88 311 ALA A CA 1
ATOM 2474 C C . ALA A 1 311 ? -1.281 19.818 -5.077 1.00 78.88 311 ALA A C 1
ATOM 2476 O O . ALA A 1 311 ? -0.923 20.425 -4.065 1.00 78.88 311 ALA A O 1
ATOM 2477 N N . PHE A 1 312 ? -2.578 19.718 -5.394 1.00 83.62 312 PHE A N 1
ATOM 2478 C CA . PHE A 1 312 ? -3.646 20.205 -4.516 1.00 83.62 312 PHE A CA 1
ATOM 2479 C C . PHE A 1 312 ? -3.696 19.431 -3.185 1.00 83.62 312 PHE A C 1
ATOM 2481 O O . PHE A 1 312 ? -3.793 20.052 -2.125 1.00 83.62 312 PHE A O 1
ATOM 2488 N N . LEU A 1 313 ? -3.578 18.100 -3.209 1.00 83.81 313 LEU A N 1
ATOM 2489 C CA . LEU A 1 313 ? -3.553 17.280 -1.992 1.00 83.81 313 LEU A CA 1
ATOM 2490 C C . LEU A 1 313 ? -2.274 17.502 -1.165 1.00 83.81 313 LEU A C 1
ATOM 2492 O O . LEU A 1 313 ? -2.367 17.678 0.049 1.00 83.81 313 LEU A O 1
ATOM 2496 N N . GLU A 1 314 ? -1.107 17.629 -1.806 1.00 79.88 314 GLU A N 1
ATOM 2497 C CA . GLU A 1 314 ? 0.151 17.985 -1.131 1.00 79.88 314 GLU A CA 1
ATOM 2498 C C . GLU A 1 314 ? 0.045 19.367 -0.455 1.00 79.88 314 GLU A C 1
ATOM 2500 O O . GLU A 1 314 ? 0.339 19.510 0.732 1.00 79.88 314 GLU A O 1
ATOM 2505 N N . SER A 1 315 ? -0.488 20.379 -1.156 1.00 78.88 315 SER A N 1
ATOM 2506 C CA . SER A 1 315 ? -0.705 21.722 -0.583 1.00 78.88 315 SER A CA 1
ATOM 2507 C C . SER A 1 315 ? -1.745 21.784 0.547 1.00 78.88 315 SER A C 1
ATOM 2509 O O . SER A 1 315 ? -1.807 22.785 1.264 1.00 78.88 315 SER A O 1
ATOM 2511 N N . THR A 1 316 ? -2.550 20.731 0.736 1.00 78.81 316 THR A N 1
ATOM 2512 C CA . THR A 1 316 ? -3.573 20.643 1.793 1.00 78.81 316 THR A CA 1
ATOM 2513 C C . THR A 1 316 ? -3.184 19.708 2.945 1.00 78.81 316 THR A C 1
ATOM 2515 O O . THR A 1 316 ? -4.039 19.393 3.780 1.00 78.81 316 THR A O 1
ATOM 2518 N N . ASP A 1 317 ? -1.896 19.343 3.046 1.00 77.44 317 ASP A N 1
ATOM 2519 C CA . ASP A 1 317 ? -1.304 18.583 4.163 1.00 77.44 317 ASP A CA 1
ATOM 2520 C C . ASP A 1 317 ? -2.076 17.280 4.434 1.00 77.44 317 ASP A C 1
ATOM 2522 O O . ASP A 1 317 ? -2.593 17.026 5.527 1.00 77.44 317 ASP A O 1
ATOM 2526 N N . GLN A 1 318 ? -2.262 16.515 3.355 1.00 84.44 318 GLN A N 1
ATOM 2527 C CA . GLN A 1 318 ? -2.991 15.253 3.343 1.00 84.44 318 GLN A CA 1
ATOM 2528 C C . GLN A 1 318 ? -2.055 14.049 3.544 1.00 84.44 318 GLN A C 1
ATOM 2530 O O . GLN A 1 318 ? -0.830 14.143 3.478 1.00 84.44 318 GLN A O 1
ATOM 2535 N N . ASP A 1 319 ? -2.655 12.888 3.798 1.00 88.25 319 ASP A N 1
ATOM 2536 C CA . ASP A 1 319 ? -1.944 11.620 3.970 1.00 88.25 319 ASP A CA 1
ATOM 2537 C C . ASP A 1 319 ? -1.174 11.223 2.682 1.00 88.25 319 ASP A C 1
ATOM 2539 O O . ASP A 1 319 ? -1.721 11.382 1.587 1.00 88.25 319 ASP A O 1
ATOM 2543 N N . PRO A 1 320 ? 0.072 10.709 2.748 1.00 86.62 320 PRO A N 1
ATOM 2544 C CA . PRO A 1 320 ? 0.823 10.279 1.563 1.00 86.62 320 PRO A CA 1
ATOM 2545 C C . PRO A 1 320 ? 0.183 9.109 0.800 1.00 86.62 320 PRO A C 1
ATOM 2547 O O . PRO A 1 320 ? 0.605 8.856 -0.321 1.00 86.62 320 PRO A O 1
ATOM 2550 N N . GLU A 1 321 ? -0.818 8.424 1.361 1.00 89.56 321 GLU A N 1
ATOM 2551 C CA . GLU A 1 321 ? -1.646 7.433 0.650 1.00 89.56 321 GLU A CA 1
ATOM 2552 C C . GLU A 1 321 ? -2.726 8.099 -0.228 1.00 89.56 321 GLU A C 1
ATOM 2554 O O . GLU A 1 321 ? -3.154 7.551 -1.236 1.00 89.56 321 GLU A O 1
ATOM 2559 N N . VAL A 1 322 ? -3.158 9.327 0.098 1.00 89.81 322 VAL A N 1
ATOM 2560 C CA . VAL A 1 322 ? -4.138 10.063 -0.728 1.00 89.81 322 VAL A CA 1
ATOM 2561 C C . VAL A 1 322 ? -3.484 11.051 -1.693 1.00 89.81 322 VAL A C 1
ATOM 2563 O O . VAL A 1 322 ? -3.995 11.258 -2.792 1.00 89.81 322 VAL A O 1
ATOM 2566 N N . THR A 1 323 ? -2.335 11.621 -1.316 1.00 87.44 323 THR A N 1
ATOM 2567 C CA . THR A 1 323 ? -1.563 12.610 -2.094 1.00 87.44 323 THR A CA 1
ATOM 2568 C C . THR A 1 323 ? -1.170 12.207 -3.532 1.00 87.44 323 THR A C 1
ATOM 2570 O O . THR A 1 323 ? -1.090 13.118 -4.361 1.00 87.44 323 THR A O 1
ATOM 2573 N N . PRO A 1 324 ? -1.006 10.924 -3.925 1.00 87.44 324 PRO A N 1
ATOM 2574 C CA . PRO A 1 324 ? -0.767 10.573 -5.327 1.00 87.44 324 PRO A CA 1
ATOM 2575 C C . PRO A 1 324 ? -1.971 10.877 -6.237 1.00 87.44 324 PRO A C 1
ATOM 2577 O O . PRO A 1 324 ? -1.809 10.973 -7.453 1.00 87.44 324 PRO A O 1
ATOM 2580 N N . GLY A 1 325 ? -3.172 11.045 -5.666 1.00 84.12 325 GLY A N 1
ATOM 2581 C CA . GLY A 1 325 ? -4.397 11.401 -6.389 1.00 84.12 325 GLY A CA 1
ATOM 2582 C C . GLY A 1 325 ? -4.977 10.279 -7.257 1.00 84.12 325 GLY A C 1
ATOM 2583 O O . GLY A 1 325 ? -5.881 10.537 -8.049 1.00 84.12 325 GLY A O 1
ATOM 2584 N N . LEU A 1 326 ? -4.476 9.046 -7.129 1.00 88.12 326 LEU A N 1
ATOM 2585 C CA . LEU A 1 326 ? -4.869 7.907 -7.961 1.00 88.12 326 LEU A CA 1
ATOM 2586 C C . LEU A 1 326 ? -6.277 7.393 -7.607 1.00 88.12 326 LEU A C 1
ATOM 2588 O O . LEU A 1 326 ? -7.009 7.982 -6.804 1.00 88.12 326 LEU A O 1
ATOM 2592 N N . PHE A 1 327 ? -6.690 6.276 -8.217 1.00 87.44 327 PHE A N 1
ATOM 2593 C CA . PHE A 1 327 ? -7.952 5.633 -7.856 1.00 87.44 327 PHE A CA 1
ATOM 2594 C C . PHE A 1 327 ? -7.902 5.231 -6.381 1.00 87.44 327 PHE A C 1
ATOM 2596 O O . PHE A 1 327 ? -7.046 4.451 -5.983 1.00 87.44 327 PHE A O 1
ATOM 2603 N N . GLN A 1 328 ? -8.812 5.773 -5.572 1.00 90.06 328 GLN A N 1
ATOM 2604 C CA . GLN A 1 328 ? -8.763 5.641 -4.114 1.00 90.06 328 GLN A CA 1
ATOM 2605 C C . GLN A 1 328 ? -7.453 6.148 -3.463 1.00 90.06 328 GLN A C 1
ATOM 2607 O O . GLN A 1 328 ? -7.180 5.796 -2.324 1.00 90.06 328 GLN A O 1
ATOM 2612 N N . GLY A 1 329 ? -6.727 7.064 -4.113 1.00 90.50 329 GLY A N 1
ATOM 2613 C CA . GLY A 1 329 ? -5.515 7.719 -3.598 1.00 90.50 329 GLY A CA 1
ATOM 2614 C C . GLY A 1 329 ? -4.219 7.080 -4.081 1.00 90.50 329 GLY A C 1
ATOM 2615 O O . GLY A 1 329 ? -3.387 7.766 -4.673 1.00 90.50 329 GLY A O 1
ATOM 2616 N N . ASP A 1 330 ? -4.130 5.766 -3.918 1.00 92.62 330 ASP A N 1
ATOM 2617 C CA . ASP A 1 330 ? -2.911 4.943 -3.894 1.00 92.62 330 ASP A CA 1
ATOM 2618 C C . ASP A 1 330 ? -2.922 3.801 -4.931 1.00 92.62 330 ASP A C 1
ATOM 2620 O O . ASP A 1 330 ? -1.875 3.250 -5.268 1.00 92.62 330 ASP A O 1
ATOM 2624 N N . MET A 1 331 ? -4.070 3.436 -5.509 1.00 90.25 331 MET A N 1
ATOM 2625 C CA . MET A 1 331 ? -4.123 2.324 -6.461 1.00 90.25 331 MET A CA 1
ATOM 2626 C C . MET A 1 331 ? -3.890 2.778 -7.906 1.00 90.25 331 MET A C 1
ATOM 2628 O O . MET A 1 331 ? -4.747 3.379 -8.565 1.00 90.25 331 MET A O 1
ATOM 2632 N N . ALA A 1 332 ? -2.730 2.399 -8.443 1.00 87.88 332 ALA A N 1
ATOM 2633 C CA . ALA A 1 332 ? -2.411 2.499 -9.860 1.00 87.88 332 ALA A CA 1
ATOM 2634 C C . ALA A 1 332 ? -3.252 1.484 -10.662 1.00 87.88 332 ALA A C 1
ATOM 2636 O O . ALA A 1 332 ? -3.076 0.265 -10.572 1.00 87.88 332 ALA A O 1
ATOM 2637 N N . MET A 1 333 ? -4.197 1.995 -11.454 1.00 77.50 333 MET A N 1
ATOM 2638 C CA . MET A 1 333 ? -5.204 1.195 -12.163 1.00 77.50 333 MET A CA 1
ATOM 2639 C C . MET A 1 333 ? -4.962 1.152 -13.671 1.00 77.50 333 MET A C 1
ATOM 2641 O O . MET A 1 333 ? -4.720 2.176 -14.304 1.00 77.50 333 MET A O 1
ATOM 2645 N N . ASP A 1 334 ? -5.106 -0.033 -14.273 1.00 70.19 334 ASP A N 1
ATOM 2646 C CA . ASP A 1 334 ? -5.022 -0.194 -15.729 1.00 70.19 334 ASP A CA 1
ATOM 2647 C C . ASP A 1 334 ? -6.358 0.072 -16.447 1.00 70.19 334 ASP A C 1
ATOM 2649 O O . ASP A 1 334 ? -7.438 -0.009 -15.860 1.00 70.19 334 ASP A O 1
ATOM 2653 N N . ASN A 1 335 ? -6.308 0.344 -17.756 1.00 62.53 335 ASN A N 1
ATOM 2654 C CA . ASN A 1 335 ? -7.500 0.625 -18.575 1.00 62.53 335 ASN A CA 1
ATOM 2655 C C . ASN A 1 335 ? -8.532 -0.527 -18.640 1.00 62.53 335 ASN A C 1
ATOM 2657 O O . ASN A 1 335 ? -9.649 -0.320 -19.123 1.00 62.53 335 ASN A O 1
ATOM 2661 N N . ARG A 1 336 ? -8.190 -1.736 -18.170 1.00 62.53 336 ARG A N 1
ATOM 2662 C CA . ARG A 1 336 ? -9.138 -2.846 -17.980 1.00 62.53 336 ARG A CA 1
ATOM 2663 C C . ARG A 1 336 ? -9.795 -2.705 -16.601 1.00 62.53 336 ARG A C 1
ATOM 2665 O O . ARG A 1 336 ? -11.019 -2.677 -16.517 1.00 62.53 336 ARG A O 1
ATOM 2672 N N . MET A 1 337 ? -8.994 -2.544 -15.547 1.00 60.28 337 MET A N 1
ATOM 2673 C CA . MET A 1 337 ? -9.395 -2.341 -14.148 1.00 60.28 337 MET A CA 1
ATOM 2674 C C . MET A 1 337 ? -10.241 -1.085 -13.913 1.00 60.28 337 MET A C 1
ATOM 2676 O O . MET A 1 337 ? -11.175 -1.144 -13.119 1.00 60.28 337 MET A O 1
ATOM 2680 N N . TYR A 1 338 ? -10.013 0.009 -14.645 1.00 54.50 338 TYR A N 1
ATOM 2681 C CA . TYR A 1 338 ? -10.811 1.242 -14.531 1.00 54.50 338 TYR A CA 1
ATOM 2682 C C . TYR A 1 338 ? -12.317 1.019 -14.802 1.00 54.50 338 TYR A C 1
ATOM 2684 O O . TYR A 1 338 ? -13.165 1.792 -14.368 1.00 54.50 338 TYR A O 1
ATOM 2692 N N . ARG A 1 339 ? -12.688 -0.075 -15.484 1.00 48.50 339 ARG A N 1
ATOM 2693 C CA . ARG A 1 339 ? -14.090 -0.469 -15.722 1.00 48.50 339 ARG A CA 1
ATOM 2694 C C . ARG A 1 339 ? -14.672 -1.376 -14.621 1.00 48.50 339 ARG A C 1
ATOM 2696 O O . ARG A 1 339 ? -15.809 -1.830 -14.749 1.00 48.50 339 ARG A O 1
ATOM 2703 N N . TYR A 1 340 ? -13.909 -1.687 -13.566 1.00 51.09 340 TYR A N 1
ATOM 2704 C CA . TYR A 1 340 ? -14.120 -2.848 -12.693 1.00 51.09 340 TYR A CA 1
ATOM 2705 C C . TYR A 1 340 ? -13.826 -2.583 -11.194 1.00 51.09 340 TYR A C 1
ATOM 2707 O O . TYR A 1 340 ? -12.850 -3.078 -10.640 1.00 51.09 340 TYR A O 1
ATOM 2715 N N . TRP A 1 341 ? -14.747 -1.895 -10.514 1.00 47.31 341 TRP A N 1
ATOM 2716 C CA . TRP A 1 341 ? -14.759 -1.584 -9.069 1.00 47.31 341 TRP A CA 1
ATOM 2717 C C . TRP A 1 341 ? -14.788 -2.830 -8.147 1.00 47.31 341 TRP A C 1
ATOM 2719 O O . TRP A 1 341 ? -15.821 -3.517 -8.111 1.00 47.31 341 TRP A O 1
ATOM 2729 N N . ARG A 1 342 ? -13.707 -3.152 -7.400 1.00 49.31 342 ARG A N 1
ATOM 2730 C CA . ARG A 1 342 ? -13.579 -4.472 -6.728 1.00 49.31 342 ARG A CA 1
ATOM 2731 C C . ARG A 1 342 ? -12.906 -4.545 -5.344 1.00 49.31 342 ARG A C 1
ATOM 2733 O O . ARG A 1 342 ? -11.828 -4.007 -5.198 1.00 49.31 342 ARG A O 1
ATOM 2740 N N . VAL A 1 343 ? -13.485 -5.302 -4.393 1.00 46.12 343 VAL A N 1
ATOM 2741 C CA . VAL A 1 343 ? -12.836 -5.781 -3.150 1.00 46.12 343 VAL A CA 1
ATOM 2742 C C . VAL A 1 343 ? -12.192 -7.130 -3.437 1.00 46.12 343 VAL A C 1
ATOM 2744 O O . VAL A 1 343 ? -12.913 -8.093 -3.714 1.00 46.12 343 VAL A O 1
ATOM 2747 N N . GLY A 1 344 ? -10.867 -7.201 -3.354 1.00 57.44 344 GLY A N 1
ATOM 2748 C CA . GLY A 1 344 ? -10.116 -8.407 -3.694 1.00 57.44 344 GLY A CA 1
ATOM 2749 C C . GLY A 1 344 ? -10.217 -8.774 -5.181 1.00 57.44 344 GLY A C 1
ATOM 2750 O O . GLY A 1 344 ? -11.272 -8.696 -5.821 1.00 57.44 344 GLY A O 1
ATOM 2751 N N . LEU A 1 345 ? -9.112 -9.214 -5.768 1.00 61.56 345 LEU A N 1
ATOM 2752 C CA . LEU A 1 345 ? -9.162 -9.826 -7.090 1.00 61.56 345 LEU A CA 1
ATOM 2753 C C . LEU A 1 345 ? -9.710 -11.252 -6.970 1.00 61.56 345 LEU A C 1
ATOM 2755 O O . LEU A 1 345 ? -9.011 -12.166 -6.550 1.00 61.56 345 LEU A O 1
ATOM 2759 N N . ASN A 1 346 ? -10.971 -11.456 -7.363 1.00 70.94 346 ASN A N 1
ATOM 2760 C CA . ASN A 1 346 ? -11.495 -12.808 -7.540 1.00 70.94 346 ASN A CA 1
ATOM 2761 C C . ASN A 1 346 ? -10.737 -13.491 -8.697 1.00 70.94 346 ASN A C 1
ATOM 2763 O O . ASN A 1 346 ? -10.931 -13.148 -9.867 1.00 70.94 346 ASN A O 1
ATOM 2767 N N . TRP A 1 347 ? -9.887 -14.460 -8.358 1.00 77.00 347 TRP A N 1
ATOM 2768 C CA . TRP A 1 347 ? -9.040 -15.191 -9.301 1.00 77.00 347 TRP A CA 1
ATOM 2769 C C . TRP A 1 347 ? -9.803 -16.058 -10.302 1.00 77.00 347 TRP A C 1
ATOM 2771 O O . TRP A 1 347 ? -9.269 -16.331 -11.371 1.00 77.00 347 TRP A O 1
ATOM 2781 N N . ASP A 1 348 ? -11.053 -16.430 -10.022 1.00 74.75 348 ASP A N 1
ATOM 2782 C CA . ASP A 1 348 ? -11.899 -17.128 -10.998 1.00 74.75 348 ASP A CA 1
ATOM 2783 C C . ASP A 1 348 ? -12.361 -16.172 -12.123 1.00 74.75 348 ASP A C 1
ATOM 2785 O O . ASP A 1 348 ? -12.831 -16.609 -13.173 1.00 74.75 348 ASP A O 1
ATOM 2789 N N . VAL A 1 349 ? -12.203 -14.853 -11.922 1.00 71.81 349 VAL A N 1
ATOM 2790 C CA . VAL A 1 349 ? -12.468 -13.795 -12.914 1.00 71.81 349 VAL A CA 1
ATOM 2791 C C . VAL A 1 349 ? -11.174 -13.204 -13.495 1.00 71.81 349 VAL A C 1
ATOM 2793 O O . VAL A 1 349 ? -11.187 -12.755 -14.640 1.00 71.81 349 VAL A O 1
ATOM 2796 N N . PHE A 1 350 ? -10.070 -13.209 -12.737 1.00 78.38 350 PHE A N 1
ATOM 2797 C CA . PHE A 1 350 ? -8.761 -12.680 -13.152 1.00 78.38 350 PHE A CA 1
ATOM 2798 C C . PHE A 1 350 ? -7.578 -13.588 -12.758 1.00 78.38 350 PHE A C 1
ATOM 2800 O O . PHE A 1 350 ? -6.731 -13.196 -11.944 1.00 78.38 350 PHE A O 1
ATOM 2807 N N . PRO A 1 351 ? -7.482 -14.808 -13.311 1.00 85.25 351 PRO A N 1
ATOM 2808 C CA . PRO A 1 351 ? -6.411 -15.740 -12.964 1.00 85.25 351 PRO A CA 1
ATOM 2809 C C . PRO A 1 351 ? -5.024 -15.237 -13.396 1.00 85.25 351 PRO A C 1
ATOM 2811 O O . PRO A 1 351 ? -4.014 -15.665 -12.843 1.00 85.25 351 PRO A O 1
ATOM 2814 N N . GLU A 1 352 ? -4.940 -14.297 -14.347 1.00 86.50 352 GLU A N 1
ATOM 2815 C CA . GLU A 1 352 ? -3.674 -13.727 -14.822 1.00 86.50 352 GLU A CA 1
ATOM 2816 C C . GLU A 1 352 ? -3.012 -12.763 -13.822 1.00 86.50 352 GLU A C 1
ATOM 2818 O O . GLU A 1 352 ? -1.826 -12.445 -13.964 1.00 86.50 352 GLU A O 1
ATOM 2823 N N . ARG A 1 353 ? -3.780 -12.309 -12.819 1.00 88.00 353 ARG A N 1
ATOM 2824 C CA . ARG A 1 353 ? -3.362 -11.351 -11.784 1.00 88.00 353 ARG A CA 1
ATOM 2825 C C . ARG A 1 353 ? -2.833 -12.002 -10.505 1.00 88.00 353 ARG A C 1
ATOM 2827 O O . ARG A 1 353 ? -2.321 -11.295 -9.638 1.00 88.00 353 ARG A O 1
ATOM 2834 N N . VAL A 1 354 ? -2.938 -13.326 -10.391 1.00 91.75 354 VAL A N 1
ATOM 2835 C CA . VAL A 1 354 ? -2.322 -14.101 -9.308 1.00 91.75 354 VAL A CA 1
ATOM 2836 C C . VAL A 1 354 ? -0.801 -14.045 -9.468 1.00 91.75 354 VAL A C 1
ATOM 2838 O O . VAL A 1 354 ? -0.287 -14.230 -10.575 1.00 91.75 354 VAL A O 1
ATOM 2841 N N . TRP A 1 355 ? -0.059 -13.862 -8.376 1.00 95.62 355 TRP A N 1
ATOM 2842 C CA . TRP A 1 355 ? 1.381 -14.140 -8.377 1.00 95.62 355 TRP A CA 1
ATOM 2843 C C . TRP A 1 355 ? 1.632 -15.659 -8.425 1.00 95.62 355 TRP A C 1
ATOM 2845 O O . TRP A 1 355 ? 1.191 -16.362 -7.510 1.00 95.62 355 TRP A O 1
ATOM 2855 N N . PRO A 1 356 ? 2.287 -16.206 -9.474 1.00 94.12 356 PRO A N 1
ATOM 2856 C CA . PRO A 1 356 ? 2.402 -17.651 -9.666 1.00 94.12 356 PRO A CA 1
ATOM 2857 C C . PRO A 1 356 ? 3.020 -18.358 -8.457 1.00 94.12 356 PRO A C 1
ATOM 2859 O O . PRO A 1 356 ? 4.057 -17.943 -7.945 1.00 94.12 356 PRO A O 1
ATOM 2862 N N . ASN A 1 357 ? 2.375 -19.435 -8.002 1.00 91.50 357 ASN A N 1
ATOM 2863 C CA . ASN A 1 357 ? 2.750 -20.194 -6.799 1.00 91.50 357 ASN A CA 1
ATOM 2864 C C . ASN A 1 357 ? 2.819 -19.356 -5.500 1.00 91.50 357 ASN A C 1
ATOM 2866 O O . ASN A 1 357 ? 3.446 -19.784 -4.536 1.00 91.50 357 ASN A O 1
ATOM 2870 N N . GLY A 1 358 ? 2.206 -18.165 -5.469 1.00 94.12 358 GLY A N 1
ATOM 2871 C CA . GLY A 1 358 ? 2.351 -17.212 -4.367 1.00 94.12 358 GLY A CA 1
ATOM 2872 C C . GLY A 1 358 ? 3.744 -16.579 -4.274 1.00 94.12 358 GLY A C 1
ATOM 2873 O O . GLY A 1 358 ? 4.069 -16.001 -3.241 1.00 94.12 358 GLY A O 1
ATOM 2874 N N . THR A 1 359 ? 4.580 -16.686 -5.310 1.00 97.50 359 THR A N 1
ATOM 2875 C CA . THR A 1 359 ? 5.945 -16.142 -5.317 1.00 97.50 359 THR A CA 1
ATOM 2876 C C . THR A 1 359 ? 5.975 -14.768 -5.976 1.00 97.50 359 THR A C 1
ATOM 2878 O O . THR A 1 359 ? 5.511 -14.606 -7.105 1.00 97.50 359 THR A O 1
ATOM 2881 N N . VAL A 1 360 ? 6.567 -13.789 -5.289 1.00 98.25 360 VAL A N 1
ATOM 2882 C CA . VAL A 1 360 ? 6.642 -12.390 -5.728 1.00 98.25 360 VAL A CA 1
ATOM 2883 C C . VAL A 1 360 ? 8.107 -11.950 -5.811 1.00 98.25 360 VAL A C 1
ATOM 2885 O O . VAL A 1 360 ? 8.698 -11.591 -4.790 1.00 98.25 360 VAL A O 1
ATOM 2888 N N . PRO A 1 361 ? 8.741 -11.986 -6.995 1.00 97.38 361 PRO A N 1
ATOM 2889 C CA . PRO A 1 361 ? 10.078 -11.433 -7.164 1.00 97.38 361 PRO A CA 1
ATOM 2890 C C . PRO A 1 361 ? 10.061 -9.918 -6.911 1.00 97.38 361 PRO A C 1
ATOM 2892 O O . PRO A 1 361 ? 9.172 -9.225 -7.407 1.00 97.38 361 PRO A O 1
ATOM 2895 N N . TYR A 1 362 ? 11.028 -9.390 -6.157 1.00 96.88 362 TYR A N 1
ATOM 2896 C CA . TYR A 1 362 ? 11.138 -7.957 -5.866 1.00 96.88 362 TYR A CA 1
ATOM 2897 C C . TYR A 1 362 ? 12.575 -7.432 -5.960 1.00 96.88 362 TYR A C 1
ATOM 2899 O O . TYR A 1 362 ? 13.541 -8.139 -5.673 1.00 96.88 362 TYR A O 1
ATOM 2907 N N . ALA A 1 363 ? 12.712 -6.154 -6.298 1.00 94.94 363 ALA A N 1
ATOM 2908 C CA . ALA A 1 363 ? 13.947 -5.390 -6.191 1.00 94.94 363 ALA A CA 1
ATOM 2909 C C . ALA A 1 363 ? 13.676 -4.077 -5.443 1.00 94.94 363 ALA A C 1
ATOM 2911 O O . ALA A 1 363 ? 12.686 -3.400 -5.719 1.00 94.94 363 ALA A O 1
ATOM 2912 N N . ILE A 1 364 ? 14.554 -3.725 -4.502 1.00 93.25 364 ILE A N 1
ATOM 2913 C CA . ILE A 1 364 ? 14.504 -2.463 -3.752 1.00 93.25 364 ILE A CA 1
ATOM 2914 C C . ILE A 1 364 ? 15.480 -1.481 -4.404 1.00 93.25 364 ILE A C 1
ATOM 2916 O O . ILE A 1 364 ? 16.587 -1.864 -4.787 1.00 93.25 364 ILE A O 1
ATOM 2920 N N . SER A 1 365 ? 15.072 -0.222 -4.552 1.00 89.50 365 SER A N 1
ATOM 2921 C CA . SER A 1 365 ? 15.937 0.824 -5.094 1.00 89.50 365 SER A CA 1
ATOM 2922 C C . SER A 1 365 ? 17.146 1.114 -4.191 1.00 89.50 365 SER A C 1
ATOM 2924 O O . SER A 1 365 ? 16.955 1.332 -2.995 1.00 89.50 365 SER A O 1
ATOM 2926 N N . PRO A 1 366 ? 18.366 1.257 -4.744 1.00 83.44 366 PRO A N 1
ATOM 2927 C CA . PRO A 1 366 ? 19.511 1.798 -4.009 1.00 83.44 366 PRO A CA 1
ATOM 2928 C C . PRO A 1 366 ? 19.407 3.319 -3.765 1.00 83.44 366 PRO A C 1
ATOM 2930 O O . PRO A 1 366 ? 20.350 3.911 -3.253 1.00 83.44 366 PRO A O 1
ATOM 2933 N N . LEU A 1 367 ? 18.298 3.963 -4.162 1.00 84.75 367 LEU A N 1
ATOM 2934 C CA . LEU A 1 367 ? 17.986 5.362 -3.841 1.00 84.75 367 LEU A CA 1
ATOM 2935 C C . LEU A 1 367 ? 17.287 5.536 -2.480 1.00 84.75 367 LEU A C 1
ATOM 2937 O O . LEU A 1 367 ? 17.068 6.670 -2.069 1.00 84.75 367 LEU A O 1
ATOM 2941 N N . TYR A 1 368 ? 16.912 4.441 -1.813 1.00 87.75 368 TYR A N 1
ATOM 2942 C CA . TYR A 1 368 ? 16.484 4.464 -0.414 1.00 87.75 368 TYR A CA 1
ATOM 2943 C C . TYR A 1 368 ? 17.704 4.455 0.509 1.00 87.75 368 TYR A C 1
ATOM 2945 O O . TYR A 1 368 ? 18.642 3.686 0.274 1.00 87.75 368 TYR A O 1
ATOM 2953 N N . ASP A 1 369 ? 17.662 5.233 1.589 1.00 86.56 369 ASP A N 1
ATOM 2954 C CA . ASP A 1 369 ? 18.664 5.147 2.654 1.00 86.56 369 ASP A CA 1
ATOM 2955 C C . ASP A 1 369 ? 18.588 3.791 3.386 1.00 86.56 369 ASP A C 1
ATOM 2957 O O . ASP A 1 369 ? 17.639 3.017 3.238 1.00 86.56 369 ASP A O 1
ATOM 2961 N N . VAL A 1 370 ? 19.619 3.457 4.169 1.00 85.25 370 VAL A N 1
ATOM 2962 C CA . VAL A 1 370 ? 19.750 2.121 4.784 1.00 85.25 370 VAL A CA 1
ATOM 2963 C C . VAL A 1 370 ? 18.571 1.792 5.708 1.00 85.25 370 VAL A C 1
ATOM 2965 O O . VAL A 1 370 ? 18.061 0.672 5.662 1.00 85.25 370 VAL A O 1
ATOM 2968 N N . ASP A 1 371 ? 18.102 2.760 6.497 1.00 87.81 371 ASP A N 1
ATOM 2969 C CA . ASP A 1 371 ? 16.965 2.568 7.406 1.00 87.81 371 ASP A CA 1
ATOM 2970 C C . ASP A 1 371 ? 15.640 2.378 6.638 1.00 87.81 371 ASP A C 1
ATOM 2972 O O . ASP A 1 371 ? 14.868 1.478 6.969 1.00 87.81 371 ASP A O 1
ATOM 2976 N N . ASP A 1 372 ? 15.424 3.115 5.541 1.00 93.25 372 ASP A N 1
ATOM 2977 C CA . ASP A 1 372 ? 14.288 2.922 4.624 1.00 93.25 372 ASP A CA 1
ATOM 2978 C C . ASP A 1 372 ? 14.281 1.502 4.030 1.00 93.25 372 ASP A C 1
ATOM 2980 O O . ASP A 1 372 ? 13.258 0.808 4.043 1.00 93.25 372 ASP A O 1
ATOM 2984 N N . GLN A 1 373 ? 15.436 1.023 3.549 1.00 90.56 373 GLN A N 1
ATOM 2985 C CA . GLN A 1 373 ? 15.575 -0.346 3.039 1.00 90.56 373 GLN A CA 1
ATOM 2986 C C . GLN A 1 373 ? 15.300 -1.390 4.131 1.00 90.56 373 GLN A C 1
ATOM 2988 O O . GLN A 1 373 ? 14.689 -2.426 3.854 1.00 90.56 373 GLN A O 1
ATOM 2993 N N . VAL A 1 374 ? 15.705 -1.128 5.379 1.00 92.25 374 VAL A N 1
ATOM 2994 C CA . VAL A 1 374 ? 15.396 -1.990 6.529 1.00 92.25 374 VAL A CA 1
ATOM 2995 C C . VAL A 1 374 ? 13.891 -2.026 6.807 1.00 92.25 374 VAL A C 1
ATOM 2997 O O . VAL A 1 374 ? 13.362 -3.126 6.980 1.00 92.25 374 VAL A O 1
ATOM 3000 N N . THR A 1 375 ? 13.183 -0.893 6.772 1.00 95.88 375 THR A N 1
ATOM 3001 C CA . THR A 1 375 ? 11.716 -0.837 6.918 1.00 95.88 375 THR A CA 1
ATOM 3002 C C . THR A 1 375 ? 10.999 -1.630 5.817 1.00 95.88 375 THR A C 1
ATOM 3004 O O . THR A 1 375 ? 10.117 -2.446 6.104 1.00 95.88 375 THR A O 1
ATOM 3007 N N . ILE A 1 376 ? 11.412 -1.478 4.554 1.00 98.00 376 ILE A N 1
ATOM 3008 C CA . ILE A 1 376 ? 10.851 -2.243 3.423 1.00 98.00 376 ILE A CA 1
ATOM 3009 C C . ILE A 1 376 ? 11.089 -3.752 3.617 1.00 98.00 376 ILE A C 1
ATOM 3011 O O . ILE A 1 376 ? 10.183 -4.569 3.428 1.00 98.00 376 ILE A O 1
ATOM 3015 N N . LEU A 1 377 ? 12.291 -4.143 4.054 1.00 97.19 377 LEU A N 1
ATOM 3016 C CA . LEU A 1 377 ? 12.623 -5.539 4.348 1.00 97.19 377 LEU A CA 1
ATOM 3017 C C . LEU A 1 377 ? 11.874 -6.093 5.572 1.00 97.19 377 LEU A C 1
ATOM 3019 O O . LEU A 1 377 ? 11.623 -7.299 5.619 1.00 97.19 377 LEU A O 1
ATOM 3023 N N . GLN A 1 378 ? 11.494 -5.262 6.546 1.00 97.25 378 GLN A N 1
ATOM 3024 C CA . GLN A 1 378 ? 10.630 -5.661 7.662 1.00 97.25 378 GLN A CA 1
ATOM 3025 C C . GLN A 1 378 ? 9.210 -5.974 7.173 1.00 97.25 378 GLN A C 1
ATOM 3027 O O . GLN A 1 378 ? 8.722 -7.071 7.445 1.00 97.25 378 GLN A O 1
ATOM 3032 N N . ALA A 1 379 ? 8.598 -5.104 6.363 1.00 98.31 379 ALA A N 1
ATOM 3033 C CA . ALA A 1 379 ? 7.283 -5.350 5.757 1.00 98.31 379 ALA A CA 1
ATOM 3034 C C . ALA A 1 379 ? 7.240 -6.670 4.962 1.00 98.31 379 ALA A C 1
ATOM 3036 O O . ALA A 1 379 ? 6.361 -7.514 5.164 1.00 98.31 379 ALA A O 1
ATOM 3037 N N . ILE A 1 380 ? 8.255 -6.885 4.120 1.00 98.50 380 ILE A N 1
ATOM 3038 C CA . ILE A 1 380 ? 8.459 -8.113 3.337 1.00 98.50 380 ILE A CA 1
ATOM 3039 C C . ILE A 1 380 ? 8.590 -9.351 4.240 1.00 98.50 380 ILE A C 1
ATOM 3041 O O . ILE A 1 380 ? 7.966 -10.382 3.979 1.00 98.50 380 ILE A O 1
ATOM 3045 N N . ARG A 1 381 ? 9.369 -9.269 5.328 1.00 97.31 381 ARG A N 1
ATOM 3046 C CA . ARG A 1 381 ? 9.532 -10.374 6.291 1.00 97.31 381 ARG A CA 1
ATOM 3047 C C . ARG A 1 381 ? 8.234 -10.688 7.034 1.00 97.31 381 ARG A C 1
ATOM 3049 O O . ARG A 1 381 ? 7.924 -11.866 7.200 1.00 97.31 381 ARG A O 1
ATOM 3056 N N . THR A 1 382 ? 7.471 -9.673 7.433 1.00 97.38 382 THR A N 1
ATOM 3057 C CA . THR A 1 382 ? 6.169 -9.835 8.096 1.00 97.38 382 THR A CA 1
ATOM 3058 C C . THR A 1 382 ? 5.182 -10.574 7.192 1.00 97.38 382 THR A C 1
ATOM 3060 O O . THR A 1 382 ? 4.589 -11.565 7.622 1.00 97.38 382 THR A O 1
ATOM 3063 N N . LEU A 1 383 ? 5.076 -10.187 5.915 1.00 98.19 383 LEU A N 1
ATOM 3064 C CA . LEU A 1 383 ? 4.217 -10.869 4.937 1.00 98.19 383 LEU A CA 1
ATOM 3065 C C . LEU A 1 383 ? 4.665 -12.317 4.660 1.00 98.19 383 LEU A C 1
ATOM 3067 O O . LEU A 1 383 ? 3.831 -13.225 4.710 1.00 98.19 383 LEU A O 1
ATOM 3071 N N . ASN A 1 384 ? 5.968 -12.554 4.461 1.00 97.50 384 ASN A N 1
ATOM 3072 C CA . ASN A 1 384 ? 6.539 -13.899 4.264 1.00 97.50 384 ASN A CA 1
ATOM 3073 C C . ASN A 1 384 ? 6.354 -14.827 5.476 1.00 97.50 384 ASN A C 1
ATOM 3075 O O . ASN A 1 384 ? 6.305 -16.048 5.336 1.00 97.50 384 ASN A O 1
ATOM 3079 N N . PHE A 1 385 ? 6.303 -14.269 6.686 1.00 96.69 385 PHE A N 1
ATOM 3080 C CA . PHE A 1 385 ? 6.131 -15.044 7.910 1.00 96.69 385 PHE A CA 1
ATOM 3081 C C . PHE A 1 385 ? 4.655 -15.355 8.188 1.00 96.69 385 PHE A C 1
ATOM 3083 O O . PHE A 1 385 ? 4.309 -16.498 8.507 1.00 96.69 385 PHE A O 1
ATOM 3090 N N . MET A 1 386 ? 3.787 -14.347 8.055 1.00 95.94 386 MET A N 1
ATOM 3091 C CA . MET A 1 386 ? 2.367 -14.421 8.413 1.00 95.94 386 MET A CA 1
ATOM 3092 C C . MET A 1 386 ? 1.476 -15.044 7.325 1.00 95.94 386 MET A C 1
ATOM 3094 O O . MET A 1 386 ? 0.328 -15.390 7.605 1.00 95.94 386 MET A O 1
ATOM 3098 N N . THR A 1 387 ? 1.984 -15.249 6.107 1.00 96.12 387 THR A N 1
ATOM 3099 C CA . THR A 1 387 ? 1.217 -15.813 4.980 1.00 96.12 387 THR A CA 1
ATOM 3100 C C . THR A 1 387 ? 1.959 -16.954 4.277 1.00 96.12 387 THR A C 1
ATOM 3102 O O . THR A 1 387 ? 3.101 -17.247 4.622 1.00 96.12 387 THR A O 1
ATOM 3105 N N . CYS A 1 388 ? 1.326 -17.638 3.311 1.00 95.12 388 CYS A N 1
ATOM 3106 C CA . CYS A 1 388 ? 2.040 -18.552 2.403 1.00 95.12 388 CYS A CA 1
ATOM 3107 C C . CYS A 1 388 ? 2.591 -17.887 1.127 1.00 95.12 388 CYS A C 1
ATOM 3109 O O . CYS A 1 388 ? 3.176 -18.580 0.295 1.00 95.12 388 CYS A O 1
ATOM 3111 N N . VAL A 1 389 ? 2.442 -16.567 0.986 1.00 97.12 389 VAL A N 1
ATOM 3112 C CA . VAL A 1 389 ? 3.079 -15.781 -0.076 1.00 97.12 389 VAL A CA 1
ATOM 3113 C C . VAL A 1 389 ? 4.565 -15.608 0.241 1.00 97.12 389 VAL A C 1
ATOM 3115 O O . VAL A 1 389 ? 4.941 -15.406 1.393 1.00 97.12 389 VAL A O 1
ATOM 3118 N N . ASN A 1 390 ? 5.413 -15.688 -0.784 1.00 96.94 390 ASN A N 1
ATOM 3119 C CA . ASN A 1 390 ? 6.864 -15.583 -0.670 1.00 96.94 390 ASN A CA 1
ATOM 3120 C C . ASN A 1 390 ? 7.391 -14.465 -1.577 1.00 96.94 390 ASN A C 1
ATOM 3122 O O . ASN A 1 390 ? 7.646 -14.668 -2.765 1.00 96.94 390 ASN A O 1
ATOM 3126 N N . PHE A 1 391 ? 7.598 -13.286 -1.002 1.00 98.44 391 PHE A N 1
ATOM 3127 C CA . PHE A 1 391 ? 8.405 -12.226 -1.589 1.00 98.44 391 PHE A CA 1
ATOM 3128 C C . PHE A 1 391 ? 9.878 -12.656 -1.602 1.00 98.44 391 PHE A C 1
ATOM 3130 O O . PHE A 1 391 ? 10.466 -12.910 -0.545 1.00 98.44 391 PHE A O 1
ATOM 3137 N N . VAL A 1 392 ? 10.485 -12.732 -2.788 1.00 97.06 392 VAL A N 1
ATOM 3138 C CA . VAL A 1 392 ? 11.866 -13.204 -3.000 1.00 97.06 392 VAL A CA 1
ATOM 3139 C C . VAL A 1 392 ? 12.704 -12.157 -3.744 1.00 97.06 392 VAL A C 1
ATOM 3141 O O . VAL A 1 392 ? 12.169 -11.489 -4.626 1.00 97.06 392 VAL A O 1
ATOM 3144 N N . PRO A 1 393 ? 14.008 -11.999 -3.449 1.00 95.56 393 PRO A N 1
ATOM 3145 C CA . PRO A 1 393 ? 14.870 -11.114 -4.230 1.00 95.56 393 PRO A CA 1
ATOM 3146 C C . PRO A 1 393 ? 14.874 -11.497 -5.716 1.00 95.56 393 PRO A C 1
ATOM 3148 O O . PRO A 1 393 ? 15.018 -12.671 -6.062 1.00 95.56 393 PRO A O 1
ATOM 3151 N N . TRP A 1 394 ? 14.717 -10.505 -6.590 1.00 94.12 394 TRP A N 1
ATOM 3152 C CA . TRP A 1 394 ? 14.670 -10.685 -8.039 1.00 94.12 394 TRP A CA 1
ATOM 3153 C C . TRP A 1 394 ? 15.974 -11.291 -8.573 1.00 94.12 394 TRP A C 1
ATOM 3155 O O . TRP A 1 394 ? 17.073 -10.823 -8.282 1.00 94.12 394 TRP A O 1
ATOM 3165 N N . ASN A 1 395 ? 15.851 -12.337 -9.391 1.00 88.50 395 ASN A N 1
ATOM 3166 C CA . ASN A 1 395 ? 16.977 -13.156 -9.854 1.00 88.50 395 ASN A CA 1
ATOM 3167 C C . ASN A 1 395 ? 17.721 -12.594 -11.090 1.00 88.50 395 ASN A C 1
ATOM 3169 O O . ASN A 1 395 ? 18.540 -13.300 -11.688 1.00 88.50 395 ASN A O 1
ATOM 3173 N N . GLY A 1 396 ? 17.406 -11.365 -11.516 1.00 86.19 396 GLY A N 1
ATOM 3174 C CA . GLY A 1 396 ? 17.951 -10.738 -12.726 1.00 86.19 396 GLY A CA 1
ATOM 3175 C C . GLY A 1 396 ? 17.358 -11.237 -14.054 1.00 86.19 396 GLY A C 1
ATOM 3176 O O . GLY A 1 396 ? 17.876 -10.884 -15.113 1.00 86.19 396 GLY A O 1
ATOM 3177 N N . LYS A 1 397 ? 16.327 -12.097 -14.026 1.00 88.25 397 LYS A N 1
ATOM 3178 C CA . LYS A 1 397 ? 15.780 -12.807 -15.203 1.00 88.25 397 LYS A CA 1
ATOM 3179 C C . LYS A 1 397 ? 14.251 -12.845 -15.262 1.00 88.25 397 LYS A C 1
ATOM 3181 O O . LYS A 1 397 ? 13.702 -12.891 -16.364 1.00 88.25 397 LYS A O 1
ATOM 3186 N N . ASP A 1 398 ? 13.569 -12.856 -14.118 1.00 89.69 398 ASP A N 1
ATOM 3187 C CA . ASP A 1 398 ? 12.104 -12.889 -14.067 1.00 89.69 398 ASP A CA 1
ATOM 3188 C C . ASP A 1 398 ? 11.524 -11.624 -14.711 1.00 89.69 398 ASP A C 1
ATOM 3190 O O . ASP A 1 398 ? 11.983 -10.514 -14.438 1.00 89.69 398 ASP A O 1
ATOM 3194 N N . LYS A 1 399 ? 10.520 -11.782 -15.579 1.00 90.25 399 LYS A N 1
ATOM 3195 C CA . LYS A 1 399 ? 9.886 -10.646 -16.272 1.00 90.25 399 LYS A CA 1
ATOM 3196 C C . LYS A 1 399 ? 8.857 -9.931 -15.403 1.00 90.25 399 LYS A C 1
ATOM 3198 O O . LYS A 1 399 ? 8.766 -8.712 -15.469 1.00 90.25 399 LYS A O 1
ATOM 3203 N N . ASP A 1 400 ? 8.110 -10.695 -14.613 1.00 93.00 400 ASP A N 1
ATOM 3204 C CA . ASP A 1 400 ? 7.085 -10.198 -13.700 1.00 93.00 400 ASP A CA 1
ATOM 3205 C C . ASP A 1 400 ? 7.730 -10.011 -12.318 1.00 93.00 400 ASP A C 1
ATOM 3207 O O . ASP A 1 400 ? 8.080 -11.000 -11.673 1.00 93.00 400 ASP A O 1
ATOM 3211 N N . PHE A 1 401 ? 7.926 -8.764 -11.876 1.00 94.25 401 PHE A N 1
ATOM 3212 C CA . PHE A 1 401 ? 8.526 -8.461 -10.568 1.00 94.25 401 PHE A CA 1
ATOM 3213 C C . PHE A 1 401 ? 8.134 -7.075 -10.036 1.00 94.25 401 PHE A C 1
ATOM 3215 O O . PHE A 1 401 ? 7.814 -6.170 -10.811 1.00 94.25 401 PHE A O 1
ATOM 3222 N N . LEU A 1 402 ? 8.188 -6.907 -8.712 1.00 95.81 402 LEU A N 1
ATOM 3223 C CA . LEU A 1 402 ? 8.009 -5.618 -8.041 1.00 95.81 402 LEU A CA 1
ATOM 3224 C C . LEU A 1 402 ? 9.307 -4.808 -8.060 1.00 95.81 402 LEU A C 1
ATOM 3226 O O . LEU A 1 402 ? 10.336 -5.262 -7.561 1.00 95.81 402 LEU A O 1
ATOM 3230 N N . LEU A 1 403 ? 9.248 -3.581 -8.562 1.00 94.06 403 LEU A N 1
ATOM 3231 C CA . LEU A 1 403 ? 10.309 -2.590 -8.435 1.00 94.06 403 LEU A CA 1
ATOM 3232 C C . LEU A 1 403 ? 9.893 -1.566 -7.373 1.00 94.06 403 LEU A C 1
ATOM 3234 O O . LEU A 1 403 ? 9.112 -0.655 -7.643 1.00 94.06 403 LEU A O 1
ATOM 3238 N N . ILE A 1 404 ? 10.390 -1.742 -6.150 1.00 96.00 404 ILE A N 1
ATOM 3239 C CA . ILE A 1 404 ? 10.086 -0.860 -5.021 1.00 96.00 404 ILE A CA 1
ATOM 3240 C C . ILE A 1 404 ? 10.996 0.366 -5.139 1.00 96.00 404 ILE A C 1
ATOM 3242 O O . ILE A 1 404 ? 12.220 0.232 -5.052 1.00 96.00 404 ILE A O 1
ATOM 3246 N N . TRP A 1 405 ? 10.425 1.549 -5.385 1.00 91.19 405 TRP A N 1
ATOM 3247 C CA . TRP A 1 405 ? 11.190 2.707 -5.871 1.00 91.19 405 TRP A CA 1
ATOM 3248 C C . TRP A 1 405 ? 10.651 4.056 -5.367 1.00 91.19 405 TRP A C 1
ATOM 3250 O O . TRP A 1 405 ? 9.437 4.247 -5.396 1.00 91.19 405 TRP A O 1
ATOM 3260 N N . PRO A 1 406 ? 11.507 5.015 -4.957 1.00 89.56 406 PRO A N 1
ATOM 3261 C CA . PRO A 1 406 ? 11.051 6.332 -4.522 1.00 89.56 406 PRO A CA 1
ATOM 3262 C C . PRO A 1 406 ? 10.689 7.182 -5.750 1.00 89.56 406 PRO A C 1
ATOM 3264 O O . PRO A 1 406 ? 11.544 7.829 -6.364 1.00 89.56 406 PRO A O 1
ATOM 3267 N N . ILE A 1 407 ? 9.421 7.135 -6.166 1.00 85.38 407 ILE A N 1
ATOM 3268 C CA . ILE A 1 407 ? 8.939 7.870 -7.338 1.00 85.38 407 ILE A CA 1
ATOM 3269 C C . ILE A 1 407 ? 8.634 9.329 -6.987 1.00 85.38 407 ILE A C 1
ATOM 3271 O O . ILE A 1 407 ? 8.043 9.644 -5.958 1.00 85.38 407 ILE A O 1
ATOM 3275 N N . LYS A 1 408 ? 9.051 10.235 -7.881 1.00 78.38 408 LYS A N 1
ATOM 3276 C CA . LYS A 1 408 ? 8.835 11.682 -7.738 1.00 78.38 408 LYS A CA 1
ATOM 3277 C C . LYS A 1 408 ? 7.418 12.115 -8.115 1.00 78.38 408 LYS A C 1
ATOM 3279 O O . LYS A 1 408 ? 6.891 13.012 -7.473 1.00 78.38 408 LYS A O 1
ATOM 3284 N N . TYR A 1 409 ? 6.830 11.501 -9.145 1.00 76.06 409 TYR A N 1
ATOM 3285 C CA . TYR A 1 409 ? 5.479 11.802 -9.625 1.00 76.06 409 TYR A CA 1
ATOM 3286 C C . TYR A 1 409 ? 4.774 10.529 -10.135 1.00 76.06 409 TYR A C 1
ATOM 3288 O O . TYR A 1 409 ? 5.370 9.825 -10.953 1.00 76.06 409 TYR A O 1
ATOM 3296 N N . PRO A 1 410 ? 3.534 10.242 -9.692 1.00 80.56 410 PRO A N 1
ATOM 3297 C CA . PRO A 1 410 ? 2.851 10.904 -8.576 1.00 80.56 410 PRO A CA 1
ATOM 3298 C C . PRO A 1 410 ? 3.582 10.633 -7.244 1.00 80.56 410 PRO A C 1
ATOM 3300 O O . PRO A 1 410 ? 4.164 9.562 -7.057 1.00 80.56 410 PRO A O 1
ATOM 3303 N N . LYS A 1 411 ? 3.612 11.631 -6.351 1.00 83.81 411 LYS A N 1
ATOM 3304 C CA . LYS A 1 411 ? 4.344 11.586 -5.071 1.00 83.81 411 LYS A CA 1
ATOM 3305 C C . LYS A 1 411 ? 3.481 10.904 -4.003 1.00 83.81 411 LYS A C 1
ATOM 3307 O O . LYS A 1 411 ? 2.309 11.246 -3.870 1.00 83.81 411 LYS A O 1
ATOM 3312 N N . GLY A 1 412 ? 4.064 9.988 -3.231 1.00 89.12 412 GLY A N 1
ATOM 3313 C CA . GLY A 1 412 ? 3.413 9.349 -2.081 1.00 89.12 412 GLY A CA 1
ATOM 3314 C C . GLY A 1 412 ? 3.582 7.829 -2.048 1.00 89.12 412 GLY A C 1
ATOM 3315 O O . GLY A 1 412 ? 4.494 7.276 -2.675 1.00 89.12 412 GLY A O 1
ATOM 3316 N N . CYS A 1 413 ? 2.701 7.172 -1.298 1.00 93.88 413 CYS A N 1
ATOM 3317 C CA . CYS A 1 413 ? 2.586 5.718 -1.216 1.00 93.88 413 CYS A CA 1
ATOM 3318 C C . CYS A 1 413 ? 1.578 5.272 -2.277 1.00 93.88 413 CYS A C 1
ATOM 3320 O O . CYS A 1 413 ? 0.484 5.831 -2.325 1.00 93.88 413 CYS A O 1
ATOM 3322 N N . TRP A 1 414 ? 1.968 4.364 -3.174 1.00 93.94 414 TRP A N 1
ATOM 3323 C CA . TRP A 1 414 ? 1.041 3.803 -4.160 1.00 93.94 414 TRP A CA 1
ATOM 3324 C C . TRP A 1 414 ? 1.549 2.503 -4.792 1.00 93.94 414 TRP A C 1
ATOM 3326 O O . TRP A 1 414 ? 2.755 2.254 -4.895 1.00 93.94 414 TRP A O 1
ATOM 3336 N N . SER A 1 415 ? 0.621 1.690 -5.297 1.00 94.38 415 SER A N 1
ATOM 3337 C CA . SER A 1 415 ? 0.900 0.363 -5.851 1.00 94.38 415 SER A CA 1
ATOM 3338 C C . SER A 1 415 ? -0.123 -0.045 -6.913 1.00 94.38 415 SER A C 1
ATOM 3340 O O . SER A 1 415 ? -1.249 0.450 -6.960 1.00 94.38 415 SER A O 1
ATOM 3342 N N . TYR A 1 416 ? 0.252 -0.978 -7.786 1.00 91.69 416 TYR A N 1
ATOM 3343 C CA . TYR A 1 416 ? -0.704 -1.648 -8.672 1.00 91.69 416 TYR A CA 1
ATOM 3344 C C . TYR A 1 416 ? -1.427 -2.772 -7.933 1.00 91.69 416 TYR A C 1
ATOM 3346 O O . TYR A 1 416 ? -0.822 -3.481 -7.130 1.00 91.69 416 TYR A O 1
ATOM 3354 N N . VAL A 1 417 ? -2.699 -3.009 -8.264 1.00 90.62 417 VAL A N 1
ATOM 3355 C CA . VAL A 1 417 ? -3.467 -4.080 -7.615 1.00 90.62 417 VAL A CA 1
ATOM 3356 C C . VAL A 1 417 ? -3.256 -5.432 -8.299 1.00 90.62 417 VAL A C 1
ATOM 3358 O O . VAL A 1 417 ? -3.660 -5.640 -9.448 1.00 90.62 417 VAL A O 1
ATOM 3361 N N . GLY A 1 418 ? -2.651 -6.370 -7.569 1.00 91.56 418 GLY A N 1
ATOM 3362 C CA . GLY A 1 418 ? -2.268 -7.694 -8.065 1.00 91.56 418 GLY A CA 1
ATOM 3363 C C . GLY A 1 418 ? -1.094 -7.667 -9.049 1.00 91.56 418 GLY A C 1
ATOM 3364 O O . GLY A 1 418 ? -0.472 -6.632 -9.304 1.00 91.56 418 GLY A O 1
ATOM 3365 N N . LYS A 1 419 ? -0.796 -8.822 -9.652 1.00 92.25 419 LYS A N 1
ATOM 3366 C CA . LYS A 1 419 ? 0.220 -8.928 -10.704 1.00 92.25 419 LYS A CA 1
ATOM 3367 C C . LYS A 1 419 ? -0.298 -8.311 -12.004 1.00 92.25 419 LYS A C 1
ATOM 3369 O O . LYS A 1 419 ? -1.235 -8.832 -12.605 1.00 92.25 419 LYS A O 1
ATOM 3374 N N . ILE A 1 420 ? 0.318 -7.241 -12.494 1.00 88.06 420 ILE A N 1
ATOM 3375 C CA . ILE A 1 420 ? -0.052 -6.635 -13.788 1.00 88.06 420 ILE A CA 1
ATOM 3376 C C . ILE A 1 420 ? 0.655 -7.290 -14.987 1.00 88.06 420 ILE A C 1
ATOM 3378 O O . ILE A 1 420 ? 0.103 -7.285 -16.090 1.00 88.06 420 ILE A O 1
ATOM 3382 N N . GLY A 1 421 ? 1.813 -7.917 -14.747 1.00 86.56 421 GLY A N 1
ATOM 3383 C CA . GLY A 1 421 ? 2.713 -8.471 -15.763 1.00 86.56 421 GLY A CA 1
ATOM 3384 C C . GLY A 1 421 ? 3.810 -7.479 -16.164 1.00 86.56 421 GLY A C 1
ATOM 3385 O O . GLY A 1 421 ? 3.546 -6.288 -16.298 1.00 86.56 421 GLY A O 1
ATOM 3386 N N . GLY A 1 422 ? 5.037 -7.967 -16.360 1.00 88.38 422 GLY A N 1
ATOM 3387 C CA . GLY A 1 422 ? 6.224 -7.119 -16.496 1.00 88.38 422 GLY A CA 1
ATOM 3388 C C . GLY A 1 422 ? 6.712 -6.530 -15.163 1.00 88.38 422 GLY A C 1
ATOM 3389 O O . GLY A 1 422 ? 6.241 -6.894 -14.082 1.00 88.38 422 GLY A O 1
ATOM 3390 N N . THR A 1 423 ? 7.673 -5.607 -15.238 1.00 88.50 423 THR A N 1
ATOM 3391 C CA . THR A 1 423 ? 8.127 -4.817 -14.085 1.00 88.50 423 THR A CA 1
ATOM 3392 C C . THR A 1 423 ? 7.015 -3.876 -13.632 1.00 88.50 423 THR A C 1
ATOM 3394 O O . THR A 1 423 ? 6.625 -2.985 -14.387 1.00 88.50 423 THR A O 1
ATOM 3397 N N . GLN A 1 424 ? 6.543 -4.032 -12.396 1.00 90.25 424 GLN A N 1
ATOM 3398 C CA . GLN A 1 424 ? 5.521 -3.165 -11.807 1.00 90.25 424 GLN A CA 1
ATOM 3399 C C . GLN A 1 424 ? 6.071 -2.410 -10.603 1.00 90.25 424 GLN A C 1
ATOM 3401 O O . GLN A 1 424 ? 6.776 -2.990 -9.780 1.00 90.25 424 GLN A O 1
ATOM 3406 N N . ILE A 1 425 ? 5.770 -1.116 -10.498 1.00 91.62 425 ILE A N 1
ATOM 3407 C CA . ILE A 1 425 ? 6.290 -0.291 -9.406 1.00 91.62 425 ILE A CA 1
ATOM 3408 C C . ILE A 1 425 ? 5.425 -0.395 -8.151 1.00 91.62 425 ILE A C 1
ATOM 3410 O O . ILE A 1 425 ? 4.199 -0.468 -8.224 1.00 91.62 425 ILE A O 1
ATOM 3414 N N . VAL A 1 426 ? 6.108 -0.364 -7.008 1.00 95.38 426 VAL A N 1
ATOM 3415 C CA . VAL A 1 426 ? 5.547 0.032 -5.717 1.00 95.38 426 VAL A CA 1
ATOM 3416 C C . VAL A 1 426 ? 6.271 1.309 -5.294 1.00 95.38 426 VAL A C 1
ATOM 3418 O O . VAL A 1 426 ? 7.491 1.291 -5.106 1.00 95.38 426 VAL A O 1
ATOM 3421 N N . SER A 1 427 ? 5.546 2.419 -5.188 1.00 93.94 427 SER A N 1
ATOM 3422 C CA . SER A 1 427 ? 6.090 3.687 -4.708 1.00 93.94 427 SER A CA 1
ATOM 3423 C C . SER A 1 427 ? 5.968 3.763 -3.199 1.00 93.94 427 SER A C 1
ATOM 3425 O O . SER A 1 427 ? 4.876 3.635 -2.649 1.00 93.94 427 SER A O 1
ATOM 3427 N N . LEU A 1 428 ? 7.090 4.017 -2.532 1.00 95.38 428 LEU A N 1
ATOM 3428 C CA . LEU A 1 428 ? 7.122 4.385 -1.124 1.00 95.38 428 LEU A CA 1
ATOM 3429 C C . LEU A 1 428 ? 7.926 5.681 -1.035 1.00 95.38 428 LEU A C 1
ATOM 3431 O O . LEU A 1 428 ? 9.118 5.707 -1.322 1.00 95.38 428 LEU A O 1
ATOM 3435 N N . GLN A 1 429 ? 7.269 6.784 -0.693 1.00 91.56 429 GLN A N 1
ATOM 3436 C CA . GLN A 1 429 ? 7.941 8.057 -0.453 1.00 91.56 429 GLN A CA 1
ATOM 3437 C C . GLN A 1 429 ? 8.834 7.952 0.804 1.00 91.56 429 GLN A C 1
ATOM 3439 O O . GLN A 1 429 ? 8.302 7.649 1.882 1.00 91.56 429 GLN A O 1
ATOM 3444 N N . PRO A 1 430 ? 10.148 8.243 0.696 1.00 88.44 430 PRO A N 1
ATOM 3445 C CA . PRO A 1 430 ? 11.039 8.402 1.845 1.00 88.44 430 PRO A CA 1
ATOM 3446 C C . PRO A 1 430 ? 10.560 9.483 2.828 1.00 88.44 430 PRO A C 1
ATOM 3448 O O . PRO A 1 430 ? 9.731 10.329 2.467 1.00 88.44 430 PRO A O 1
ATOM 3451 N N . PRO A 1 431 ? 11.093 9.513 4.058 1.00 81.69 431 PRO A N 1
ATOM 3452 C CA . PRO A 1 431 ? 10.934 10.648 4.958 1.00 81.69 431 PRO A CA 1
ATOM 3453 C C . PRO A 1 431 ? 11.372 11.975 4.317 1.00 81.69 431 PRO A C 1
ATOM 3455 O O . PRO A 1 431 ? 12.424 12.059 3.690 1.00 81.69 431 PRO A O 1
ATOM 3458 N N . ASP A 1 432 ? 10.576 13.028 4.515 1.00 74.75 432 ASP A N 1
ATOM 3459 C CA . ASP A 1 432 ? 10.986 14.419 4.304 1.00 74.75 432 ASP A CA 1
ATOM 3460 C C . ASP A 1 432 ? 10.623 15.256 5.546 1.00 74.75 432 ASP A C 1
ATOM 3462 O O . ASP A 1 432 ? 9.813 14.828 6.372 1.00 74.75 432 ASP A O 1
ATOM 3466 N N . ASP A 1 433 ? 11.240 16.432 5.710 1.00 61.81 433 ASP A N 1
ATOM 3467 C CA . ASP A 1 433 ? 11.138 17.245 6.937 1.00 61.81 433 ASP A CA 1
ATOM 3468 C C . ASP A 1 433 ? 9.718 17.770 7.250 1.00 61.81 433 ASP A C 1
ATOM 3470 O O . ASP A 1 433 ? 9.539 18.506 8.226 1.00 61.81 433 ASP A O 1
ATOM 3474 N N . ARG A 1 434 ? 8.727 17.531 6.374 1.00 56.28 434 ARG A N 1
ATOM 3475 C CA . ARG A 1 434 ? 7.466 18.295 6.333 1.00 56.28 434 ARG A CA 1
ATOM 3476 C C . ARG A 1 434 ? 6.214 17.444 6.152 1.00 56.28 434 ARG A C 1
ATOM 3478 O O . ARG A 1 434 ? 5.137 17.924 6.496 1.00 56.28 434 ARG A O 1
ATOM 3485 N N . SER A 1 435 ? 6.327 16.228 5.626 1.00 54.81 435 SER A N 1
ATOM 3486 C CA . SER A 1 435 ? 5.187 15.369 5.297 1.00 54.81 435 SER A CA 1
ATOM 3487 C C . SER A 1 435 ? 5.140 14.079 6.129 1.00 54.81 435 SER A C 1
ATOM 3489 O O . SER A 1 435 ? 6.181 13.493 6.447 1.00 54.81 435 SER A O 1
ATOM 3491 N N . PRO A 1 436 ? 3.936 13.539 6.414 1.00 62.41 436 PRO A N 1
ATOM 3492 C CA . PRO A 1 436 ? 3.822 12.121 6.712 1.00 62.41 436 PRO A CA 1
ATOM 3493 C C . PRO A 1 436 ? 4.329 11.331 5.495 1.00 62.41 436 PRO A C 1
ATOM 3495 O O . PRO A 1 436 ? 4.017 11.667 4.357 1.00 62.41 436 PRO A O 1
ATOM 3498 N N . ASN A 1 437 ? 5.119 10.289 5.738 1.00 80.69 437 ASN A N 1
ATOM 3499 C CA . ASN A 1 437 ? 5.842 9.530 4.710 1.00 80.69 437 ASN A CA 1
ATOM 3500 C C . ASN A 1 437 ? 5.480 8.034 4.748 1.00 80.69 437 ASN A C 1
ATOM 3502 O O . ASN A 1 437 ? 4.699 7.603 5.603 1.00 80.69 437 ASN A O 1
ATOM 3506 N N . CYS A 1 438 ? 6.034 7.238 3.831 1.00 92.00 438 CYS A N 1
ATOM 3507 C CA . CYS A 1 438 ? 5.671 5.826 3.669 1.00 92.00 438 CYS A CA 1
ATOM 3508 C C . CYS A 1 438 ? 6.539 4.845 4.474 1.00 92.00 438 CYS A C 1
ATOM 3510 O O . CYS A 1 438 ? 6.238 3.654 4.464 1.00 92.00 438 CYS A O 1
ATOM 3512 N N . LEU A 1 439 ? 7.606 5.315 5.135 1.00 93.00 439 LEU A N 1
ATOM 3513 C CA . LEU A 1 439 ? 8.670 4.461 5.692 1.00 93.00 439 LEU A CA 1
ATOM 3514 C C . LEU A 1 439 ? 9.033 4.752 7.161 1.00 93.00 439 LEU A C 1
ATOM 3516 O O . LEU A 1 439 ? 9.903 4.097 7.728 1.00 93.00 439 LEU A O 1
ATOM 3520 N N . GLY A 1 440 ? 8.306 5.654 7.829 1.00 87.44 440 GLY A N 1
ATOM 3521 C CA . GLY A 1 440 ? 8.401 5.866 9.280 1.00 87.44 440 GLY A CA 1
ATOM 3522 C C . GLY A 1 440 ? 7.967 4.660 10.134 1.00 87.44 440 GLY A C 1
ATOM 3523 O O . GLY A 1 440 ? 8.201 4.658 11.341 1.00 87.44 440 GLY A O 1
ATOM 3524 N N . ASN A 1 441 ? 7.336 3.652 9.522 1.00 89.94 441 ASN A N 1
ATOM 3525 C CA . ASN A 1 441 ? 7.228 2.274 10.007 1.00 89.94 441 ASN A CA 1
ATOM 3526 C C . ASN A 1 441 ? 6.923 1.323 8.833 1.00 89.94 441 ASN A C 1
ATOM 3528 O O . ASN A 1 441 ? 6.693 1.762 7.704 1.00 89.94 441 ASN A O 1
ATOM 3532 N N . GLU A 1 442 ? 6.891 0.016 9.090 1.00 95.00 442 GLU A N 1
ATOM 3533 C CA . GLU A 1 442 ? 6.634 -1.007 8.075 1.00 95.00 442 GLU A CA 1
ATOM 3534 C C . GLU A 1 442 ? 5.171 -1.063 7.604 1.00 95.00 442 GLU A C 1
ATOM 3536 O O . GLU A 1 442 ? 4.882 -1.655 6.566 1.00 95.00 442 GLU A O 1
ATOM 3541 N N . GLY A 1 443 ? 4.234 -0.454 8.335 1.00 96.44 443 GLY A N 1
ATOM 3542 C CA . GLY A 1 443 ? 2.795 -0.590 8.108 1.00 96.44 443 GLY A CA 1
ATOM 3543 C C . GLY A 1 443 ? 2.326 -0.069 6.747 1.00 96.44 443 GLY A C 1
ATOM 3544 O O . GLY A 1 443 ? 1.520 -0.719 6.084 1.00 96.44 443 GLY A O 1
ATOM 3545 N N . ARG A 1 444 ? 2.864 1.062 6.280 1.00 96.31 444 ARG A N 1
ATOM 3546 C CA . ARG A 1 444 ? 2.559 1.578 4.931 1.00 96.31 444 ARG A CA 1
ATOM 3547 C C . ARG A 1 444 ? 3.181 0.729 3.826 1.00 96.31 444 ARG A C 1
ATOM 3549 O O . ARG A 1 444 ? 2.514 0.420 2.846 1.00 96.31 444 ARG A O 1
ATOM 3556 N N . ALA A 1 445 ? 4.405 0.245 4.021 1.00 97.88 445 ALA A N 1
ATOM 3557 C CA . ALA A 1 445 ? 5.001 -0.723 3.104 1.00 97.88 445 ALA A CA 1
ATOM 3558 C C . ALA A 1 445 ? 4.195 -2.041 3.047 1.00 97.88 445 ALA A C 1
ATOM 3560 O O . ALA A 1 445 ? 4.012 -2.593 1.966 1.00 97.88 445 ALA A O 1
ATOM 3561 N N . ILE A 1 446 ? 3.638 -2.522 4.168 1.00 98.56 446 ILE A N 1
ATOM 3562 C CA . ILE A 1 446 ? 2.717 -3.675 4.190 1.00 98.56 446 ILE A CA 1
ATOM 3563 C C . ILE A 1 446 ? 1.438 -3.379 3.392 1.00 98.56 446 ILE A C 1
ATOM 3565 O O . ILE A 1 446 ? 1.016 -4.235 2.617 1.00 98.56 446 ILE A O 1
ATOM 3569 N N . HIS A 1 447 ? 0.843 -2.191 3.546 1.00 98.44 447 HIS A N 1
ATOM 3570 C CA . HIS A 1 447 ? -0.355 -1.764 2.812 1.00 98.44 447 HIS A CA 1
ATOM 3571 C C . HIS A 1 447 ? -0.137 -1.810 1.285 1.00 98.44 447 HIS A C 1
ATOM 3573 O O . HIS A 1 447 ? -0.866 -2.498 0.568 1.00 98.44 447 HIS A O 1
ATOM 3579 N N . GLU A 1 448 ? 0.934 -1.189 0.784 1.00 98.31 448 GLU A N 1
ATOM 3580 C CA . GLU A 1 448 ? 1.238 -1.182 -0.655 1.00 98.31 448 GLU A CA 1
ATOM 3581 C C . GLU A 1 448 ? 1.590 -2.568 -1.218 1.00 98.31 448 GLU A C 1
ATOM 3583 O O . GLU A 1 448 ? 1.240 -2.918 -2.354 1.00 98.31 448 GLU A O 1
ATOM 3588 N N . LEU A 1 449 ? 2.261 -3.399 -0.416 1.00 98.56 449 LEU A N 1
ATOM 3589 C CA . LEU A 1 449 ? 2.533 -4.787 -0.779 1.00 98.56 449 LEU A CA 1
ATOM 3590 C C . LEU A 1 449 ? 1.243 -5.628 -0.766 1.00 98.56 449 LEU A C 1
ATOM 3592 O O . LEU A 1 449 ? 1.096 -6.510 -1.606 1.00 98.56 449 LEU A O 1
ATOM 3596 N N . MET A 1 450 ? 0.265 -5.337 0.098 1.00 97.94 450 MET A N 1
ATOM 3597 C CA . MET A 1 450 ? -1.062 -5.967 0.055 1.00 97.94 450 MET A CA 1
ATOM 3598 C C . MET A 1 450 ? -1.864 -5.574 -1.192 1.00 97.94 450 MET A C 1
ATOM 3600 O O . MET A 1 450 ? -2.519 -6.446 -1.776 1.00 97.94 450 MET A O 1
ATOM 3604 N N . HIS A 1 451 ? -1.765 -4.325 -1.659 1.00 96.62 451 HIS A N 1
ATOM 3605 C CA . HIS A 1 451 ? -2.257 -3.952 -2.988 1.00 96.62 451 HIS A CA 1
ATOM 3606 C C . HIS A 1 451 ? -1.574 -4.782 -4.080 1.00 96.62 451 HIS A C 1
ATOM 3608 O O . HIS A 1 451 ? -2.268 -5.450 -4.850 1.00 96.62 451 HIS A O 1
ATOM 3614 N N . ALA A 1 452 ? -0.241 -4.886 -4.069 1.00 96.50 452 ALA A N 1
ATOM 3615 C CA . ALA A 1 452 ? 0.502 -5.710 -5.028 1.00 96.50 452 ALA A CA 1
ATOM 3616 C C . ALA A 1 452 ? 0.090 -7.200 -5.021 1.00 96.50 452 ALA A C 1
ATOM 3618 O O . ALA A 1 452 ? 0.211 -7.871 -6.048 1.00 96.50 452 ALA A O 1
ATOM 3619 N N . LEU A 1 453 ? -0.451 -7.721 -3.912 1.00 96.06 453 LEU A N 1
ATOM 3620 C CA . LEU A 1 453 ? -1.008 -9.079 -3.818 1.00 96.06 453 LEU A CA 1
ATOM 3621 C C . LEU A 1 453 ? -2.448 -9.230 -4.329 1.00 96.06 453 LEU A C 1
ATOM 3623 O O . LEU A 1 453 ? -2.884 -10.365 -4.526 1.00 96.06 453 LEU A O 1
ATOM 3627 N N . GLY A 1 454 ? -3.169 -8.137 -4.578 1.00 91.38 454 GLY A N 1
ATOM 3628 C CA . GLY A 1 454 ? -4.543 -8.140 -5.094 1.00 91.38 454 GLY A CA 1
ATOM 3629 C C . GLY A 1 454 ? -5.621 -7.744 -4.081 1.00 91.38 454 GLY A C 1
ATOM 3630 O O . GLY A 1 454 ? -6.805 -7.956 -4.354 1.00 91.38 454 GLY A O 1
ATOM 3631 N N . ILE A 1 455 ? -5.243 -7.200 -2.919 1.00 91.69 455 ILE A N 1
ATOM 3632 C CA . ILE A 1 455 ? -6.185 -6.663 -1.926 1.00 91.69 455 ILE A CA 1
ATOM 3633 C C . ILE A 1 455 ? -6.561 -5.215 -2.287 1.00 91.69 455 ILE A C 1
ATOM 3635 O O . ILE A 1 455 ? -5.780 -4.478 -2.884 1.00 91.69 455 ILE A O 1
ATOM 3639 N N . PHE A 1 456 ? -7.772 -4.808 -1.913 1.00 91.50 456 PHE A N 1
ATOM 3640 C CA . PHE A 1 456 ? -8.306 -3.452 -2.059 1.00 91.50 456 PHE A CA 1
ATOM 3641 C C . PHE A 1 456 ? -8.840 -2.954 -0.707 1.00 91.50 456 PHE A C 1
ATOM 3643 O O . PHE A 1 456 ? -8.981 -3.728 0.241 1.00 91.50 456 PHE A O 1
ATOM 3650 N N . HIS A 1 457 ? -9.196 -1.675 -0.648 1.00 95.19 457 HIS A N 1
ATOM 3651 C CA . HIS A 1 457 ? -9.677 -0.997 0.549 1.00 95.19 457 HIS A CA 1
ATOM 3652 C C . HIS A 1 457 ? -10.955 -1.541 1.205 1.00 95.19 457 HIS A C 1
ATOM 3654 O O . HIS A 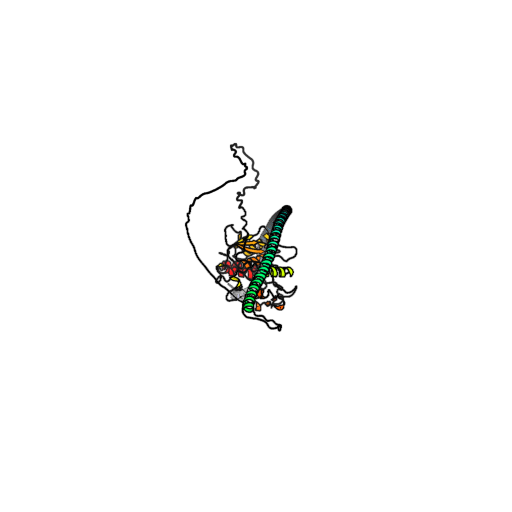1 457 ? -12.018 -1.633 0.581 1.00 95.19 457 HIS A O 1
ATOM 3660 N N . GLU A 1 458 ? -10.906 -1.700 2.527 1.00 95.94 458 GLU A N 1
ATOM 3661 C CA . GLU A 1 458 ? -12.017 -2.159 3.360 1.00 95.94 458 GLU A CA 1
ATOM 3662 C C . GLU A 1 458 ? -13.203 -1.176 3.358 1.00 95.94 458 GLU A C 1
ATOM 3664 O O . GLU A 1 458 ? -14.352 -1.600 3.206 1.00 95.94 458 GLU A O 1
ATOM 3669 N N . GLN A 1 459 ? -12.963 0.145 3.423 1.00 95.81 459 GLN A N 1
ATOM 3670 C CA . GLN A 1 459 ? -14.050 1.143 3.435 1.00 95.81 459 GLN A CA 1
ATOM 3671 C C . GLN A 1 459 ? -14.839 1.224 2.124 1.00 95.81 459 GLN A C 1
ATOM 3673 O O . GLN A 1 459 ? -15.871 1.899 2.068 1.00 95.81 459 GLN A O 1
ATOM 3678 N N . SER A 1 460 ? -14.372 0.553 1.070 1.00 93.12 460 SER A N 1
ATOM 3679 C CA . SER A 1 460 ? -15.040 0.489 -0.230 1.00 93.12 460 SER A CA 1
ATOM 3680 C C . SER A 1 460 ? -15.848 -0.801 -0.447 1.00 93.12 460 SER A C 1
ATOM 3682 O O . SER A 1 460 ? -16.495 -0.955 -1.486 1.00 93.12 460 SER A O 1
ATOM 3684 N N . ARG A 1 461 ? -15.912 -1.693 0.557 1.00 91.94 461 ARG A N 1
ATOM 3685 C CA . ARG A 1 461 ? -16.741 -2.909 0.519 1.00 91.94 461 ARG A CA 1
ATOM 3686 C C . ARG A 1 461 ? -18.215 -2.632 0.221 1.00 91.94 461 ARG A C 1
ATOM 3688 O O . ARG A 1 461 ? -18.801 -1.661 0.698 1.00 91.94 461 ARG A O 1
ATOM 3695 N N . ALA A 1 462 ? -18.856 -3.559 -0.494 1.00 90.44 462 ALA A N 1
ATOM 3696 C CA . ALA A 1 462 ? -20.284 -3.491 -0.821 1.00 90.44 462 ALA A CA 1
ATOM 3697 C C . ALA A 1 462 ? -21.185 -3.339 0.425 1.00 90.44 462 ALA A C 1
ATOM 3699 O O . ALA A 1 462 ? -22.190 -2.619 0.389 1.00 90.44 462 ALA A O 1
ATOM 3700 N N . ASP A 1 463 ? -20.801 -3.983 1.533 1.00 92.19 463 ASP A N 1
ATOM 3701 C CA . ASP A 1 463 ? -21.505 -3.998 2.816 1.00 92.19 463 ASP A CA 1
ATOM 3702 C C . ASP A 1 463 ? -21.076 -2.891 3.797 1.00 92.19 463 ASP A C 1
ATOM 3704 O O . ASP A 1 463 ? -21.691 -2.772 4.859 1.00 92.19 463 ASP A O 1
ATOM 3708 N N . ARG A 1 464 ? -20.096 -2.041 3.446 1.00 95.50 464 ARG A N 1
ATOM 3709 C CA . ARG A 1 464 ? -19.484 -1.049 4.356 1.00 95.50 464 ARG A CA 1
ATOM 3710 C C . ARG A 1 464 ? -20.483 -0.112 5.038 1.00 95.50 464 ARG A C 1
ATOM 3712 O O . ARG A 1 464 ? -20.278 0.253 6.189 1.00 95.50 464 ARG A O 1
ATOM 3719 N N . ASP A 1 465 ? -21.604 0.219 4.391 1.00 96.50 465 ASP A N 1
ATOM 3720 C CA . ASP A 1 465 ? -22.654 1.076 4.974 1.00 96.50 465 ASP A CA 1
ATOM 3721 C C . ASP A 1 465 ? -23.360 0.436 6.189 1.00 96.50 465 ASP A C 1
ATOM 3723 O O . ASP A 1 465 ? -24.132 1.104 6.879 1.00 96.50 465 ASP A O 1
ATOM 3727 N N . ARG A 1 466 ? -23.133 -0.852 6.484 1.00 96.31 466 ARG A N 1
ATOM 3728 C CA . ARG A 1 466 ? -23.567 -1.498 7.738 1.00 96.31 466 ARG A CA 1
ATOM 3729 C C . ARG A 1 466 ? -22.669 -1.133 8.926 1.00 96.31 466 ARG A C 1
ATOM 3731 O O . ARG A 1 466 ? -23.132 -1.204 10.059 1.00 96.31 466 ARG A O 1
ATOM 3738 N N . PHE A 1 467 ? -21.432 -0.714 8.663 1.00 97.25 467 PHE A N 1
ATOM 3739 C CA . PHE A 1 467 ? -20.341 -0.583 9.635 1.00 97.25 467 PHE A CA 1
ATOM 3740 C C . PHE A 1 467 ? -19.853 0.866 9.782 1.00 97.25 467 PHE A C 1
ATOM 3742 O O . PHE A 1 467 ? -19.613 1.347 10.890 1.00 97.25 467 PHE A O 1
ATOM 3749 N N . VAL A 1 468 ? -19.789 1.605 8.674 1.00 98.19 468 VAL A N 1
ATOM 3750 C CA . VAL A 1 468 ? -19.431 3.028 8.635 1.00 98.19 468 VAL A CA 1
ATOM 3751 C C . VAL A 1 468 ? -20.518 3.867 7.957 1.00 98.19 468 VAL A C 1
ATOM 3753 O O . VAL A 1 468 ? -21.449 3.356 7.332 1.00 98.19 468 VAL A O 1
ATOM 3756 N N . LYS A 1 469 ? -20.404 5.185 8.100 1.00 97.88 469 LYS A N 1
ATOM 3757 C CA . LYS A 1 469 ? -21.184 6.215 7.414 1.00 97.88 469 LYS A CA 1
ATOM 3758 C C . LYS A 1 469 ? -20.202 7.184 6.761 1.00 97.88 469 LYS A C 1
ATOM 3760 O O . LYS A 1 469 ? -19.295 7.688 7.420 1.00 97.88 469 LYS A O 1
ATOM 3765 N N . ILE A 1 470 ? -20.396 7.450 5.473 1.00 98.25 470 ILE A N 1
ATOM 3766 C CA . ILE A 1 470 ? -19.606 8.440 4.736 1.00 98.25 470 ILE A CA 1
ATOM 3767 C C . ILE A 1 470 ? -20.263 9.812 4.890 1.00 98.25 470 ILE A C 1
ATOM 3769 O O . ILE A 1 470 ? -21.463 9.958 4.651 1.00 98.25 470 ILE A O 1
ATOM 3773 N N . ILE A 1 471 ? -19.485 10.816 5.295 1.00 97.88 471 ILE A N 1
ATOM 3774 C CA . ILE A 1 471 ? -19.951 12.199 5.439 1.00 97.88 471 ILE A CA 1
ATOM 3775 C C . ILE A 1 471 ? -19.575 12.963 4.167 1.00 97.88 471 ILE A C 1
ATOM 3777 O O . ILE A 1 471 ? -18.560 13.655 4.103 1.00 97.88 471 ILE A O 1
ATOM 3781 N N . TRP A 1 472 ? -20.408 12.798 3.138 1.00 97.62 472 TRP A N 1
ATOM 3782 C CA . TRP A 1 472 ? -20.178 13.297 1.778 1.00 97.62 472 TRP A CA 1
ATOM 3783 C C . TRP A 1 472 ? -19.914 14.803 1.678 1.00 97.62 472 TRP A C 1
ATOM 3785 O O . TRP A 1 472 ? -19.221 15.232 0.758 1.00 97.62 472 TRP A O 1
ATOM 3795 N N . ASP A 1 473 ? -20.417 15.604 2.613 1.00 97.44 473 ASP A N 1
ATOM 3796 C CA . ASP A 1 473 ? -20.228 17.060 2.621 1.00 97.44 473 ASP A CA 1
ATOM 3797 C C . ASP A 1 473 ? -18.854 17.488 3.159 1.00 97.44 473 ASP A C 1
ATOM 3799 O O . ASP A 1 473 ? -18.415 18.602 2.897 1.00 97.44 473 ASP A O 1
ATOM 3803 N N . ASN A 1 474 ? -18.144 16.593 3.858 1.00 97.12 474 ASN A N 1
ATOM 3804 C CA . ASN A 1 474 ? -16.774 16.816 4.323 1.00 97.12 474 ASN A CA 1
ATOM 3805 C C . ASN A 1 474 ? -15.707 16.314 3.327 1.00 97.12 474 ASN A C 1
ATOM 3807 O O . ASN A 1 474 ? -14.521 16.478 3.602 1.00 97.12 474 ASN A O 1
ATOM 3811 N N . ILE A 1 475 ? -16.092 15.700 2.201 1.00 95.69 475 ILE A N 1
ATOM 3812 C CA . ILE A 1 475 ? -15.156 15.162 1.197 1.00 95.69 475 ILE A CA 1
ATOM 3813 C C . ILE A 1 475 ? -14.916 16.187 0.084 1.00 95.69 475 ILE A C 1
ATOM 3815 O O . ILE A 1 475 ? -15.872 16.739 -0.472 1.00 95.69 475 ILE A O 1
ATOM 3819 N N . ILE A 1 476 ? -13.643 16.397 -0.271 1.00 92.94 476 ILE A N 1
ATOM 3820 C CA . ILE A 1 476 ? -13.213 17.241 -1.396 1.00 92.94 476 ILE A CA 1
ATOM 3821 C C . ILE A 1 476 ? -13.977 16.823 -2.669 1.00 92.94 476 ILE A C 1
ATOM 3823 O O . ILE A 1 476 ? -13.884 15.659 -3.061 1.00 92.94 476 ILE A O 1
ATOM 3827 N N . PRO A 1 477 ? -14.716 17.730 -3.346 1.00 91.69 477 PRO A N 1
ATOM 3828 C CA . PRO A 1 477 ? -15.644 17.356 -4.417 1.00 91.69 477 PRO A CA 1
ATOM 3829 C C . PRO A 1 477 ? -15.060 16.490 -5.541 1.00 91.69 477 PRO A C 1
ATOM 3831 O O . PRO A 1 477 ? -15.751 15.584 -6.000 1.00 91.69 477 PRO A O 1
ATOM 3834 N N . ALA A 1 478 ? -13.802 16.721 -5.935 1.00 88.25 478 ALA A N 1
ATOM 3835 C CA . ALA A 1 478 ? -13.109 15.946 -6.969 1.00 88.25 478 ALA A CA 1
ATOM 3836 C C . ALA A 1 478 ? -12.889 14.465 -6.594 1.00 88.25 478 ALA A C 1
ATOM 3838 O O . ALA A 1 478 ? -12.911 13.606 -7.468 1.00 88.25 478 ALA A O 1
ATOM 3839 N N . PHE A 1 479 ? -12.736 14.151 -5.303 1.00 90.69 479 PHE A N 1
ATOM 3840 C CA . PHE A 1 479 ? -12.358 12.817 -4.818 1.00 90.69 479 PHE A CA 1
ATOM 3841 C C . PHE A 1 479 ? -13.525 12.041 -4.189 1.00 90.69 479 PHE A C 1
ATOM 3843 O O . PHE A 1 479 ? -13.315 11.043 -3.502 1.00 90.69 479 PHE A O 1
ATOM 3850 N N . LYS A 1 480 ? -14.779 12.457 -4.416 1.00 91.81 480 LYS A N 1
ATOM 3851 C CA . LYS A 1 480 ? -15.957 11.727 -3.906 1.00 91.81 480 LYS A CA 1
ATOM 3852 C C . LYS A 1 480 ? -16.048 10.296 -4.456 1.00 91.81 480 LYS A C 1
ATOM 3854 O O . LYS A 1 480 ? -16.442 9.394 -3.721 1.00 91.81 480 LYS A O 1
ATOM 3859 N N . SER A 1 481 ? -15.590 10.067 -5.685 1.00 89.81 481 SER A N 1
ATOM 3860 C CA . SER A 1 481 ? -15.481 8.738 -6.307 1.00 89.81 481 SER A CA 1
ATOM 3861 C C . SER A 1 481 ? -14.628 7.744 -5.506 1.00 89.81 481 SER A C 1
ATOM 3863 O O . SER A 1 481 ? -14.926 6.550 -5.486 1.00 89.81 481 SER A O 1
ATOM 3865 N N . ASN A 1 482 ? -13.635 8.220 -4.746 1.00 91.81 482 ASN A N 1
ATOM 3866 C CA . ASN A 1 482 ? -12.785 7.377 -3.896 1.00 91.81 482 ASN A CA 1
ATOM 3867 C C . ASN A 1 482 ? -13.545 6.746 -2.705 1.00 91.81 482 ASN A C 1
ATOM 3869 O O . ASN A 1 482 ? -13.036 5.843 -2.045 1.00 91.81 482 ASN A O 1
ATOM 3873 N N . PHE A 1 483 ? -14.792 7.164 -2.460 1.00 94.62 483 PHE A N 1
ATOM 3874 C CA . PHE A 1 483 ? -15.685 6.611 -1.436 1.00 94.62 483 PHE A CA 1
ATOM 3875 C C . PHE A 1 483 ? -16.840 5.789 -2.025 1.00 94.62 483 PHE A C 1
ATOM 3877 O O . PHE A 1 483 ? -17.720 5.342 -1.278 1.00 94.62 483 PHE A O 1
ATOM 3884 N N . GLU A 1 484 ? -16.868 5.565 -3.339 1.00 90.88 484 GLU A N 1
ATOM 3885 C CA . GLU A 1 484 ? -17.842 4.673 -3.969 1.00 90.88 484 GLU A CA 1
ATOM 3886 C C . GLU A 1 484 ? -17.617 3.208 -3.567 1.00 90.88 484 GLU A C 1
ATOM 3888 O O . GLU A 1 484 ? -16.526 2.792 -3.168 1.00 90.88 484 GLU A O 1
ATOM 3893 N N . LYS A 1 485 ? -18.697 2.421 -3.614 1.00 88.44 485 LYS A N 1
ATOM 3894 C CA . LYS A 1 485 ? -18.682 1.018 -3.189 1.00 88.44 485 LYS A CA 1
ATOM 3895 C C . LYS A 1 485 ? -18.447 0.077 -4.357 1.00 88.44 485 LYS A C 1
ATOM 3897 O O . LYS A 1 485 ? -18.976 0.255 -5.449 1.00 88.44 485 LYS A O 1
ATOM 3902 N N . GLN A 1 486 ? -17.723 -0.988 -4.069 1.00 81.12 486 GLN A N 1
ATOM 3903 C CA . GLN A 1 486 ? -17.346 -2.025 -5.014 1.00 81.12 486 GLN A CA 1
ATOM 3904 C C . GLN A 1 486 ? -18.440 -3.110 -5.117 1.00 81.12 486 GLN A C 1
ATOM 3906 O O . GLN A 1 486 ? -19.325 -3.201 -4.262 1.00 81.12 486 GLN A O 1
ATOM 3911 N N . SER A 1 487 ? -18.442 -3.902 -6.198 1.00 77.12 487 SER A N 1
ATOM 3912 C CA . SER A 1 487 ? -19.632 -4.671 -6.618 1.00 77.12 487 SER A CA 1
ATOM 3913 C C . SER A 1 487 ? -19.507 -6.192 -6.463 1.00 77.12 487 SER A C 1
ATOM 3915 O O . SER A 1 487 ? -18.706 -6.817 -7.154 1.00 77.12 487 SER A O 1
ATOM 3917 N N . LEU A 1 488 ? -20.411 -6.810 -5.685 1.00 72.94 488 LEU A N 1
ATOM 3918 C CA . LEU A 1 488 ? -20.468 -8.264 -5.420 1.00 72.94 488 LEU A CA 1
ATOM 3919 C C . LEU A 1 488 ? -20.482 -9.186 -6.652 1.00 72.94 488 LEU A C 1
ATOM 3921 O O . LEU A 1 488 ? -20.127 -10.351 -6.531 1.00 72.94 488 LEU A O 1
ATOM 3925 N N . LYS A 1 489 ? -20.810 -8.683 -7.850 1.00 68.56 489 LYS A N 1
ATOM 3926 C CA . LYS A 1 489 ? -20.649 -9.423 -9.120 1.00 68.56 489 LYS A CA 1
ATOM 3927 C C . LYS A 1 489 ? -19.205 -9.899 -9.363 1.00 68.56 489 LYS A C 1
ATOM 3929 O O . LYS A 1 489 ? -18.966 -10.792 -10.167 1.00 68.56 489 LYS A O 1
ATOM 3934 N N . ASN A 1 490 ? -18.250 -9.222 -8.738 1.00 63.22 490 ASN A N 1
ATOM 3935 C CA . ASN A 1 490 ? -16.881 -9.092 -9.207 1.00 63.22 490 ASN A CA 1
ATOM 3936 C C . ASN A 1 490 ? -15.842 -9.209 -8.070 1.00 63.22 490 ASN A C 1
ATOM 3938 O O . ASN A 1 490 ? -14.649 -9.039 -8.324 1.00 63.22 490 ASN A O 1
ATOM 3942 N N . THR A 1 491 ? -16.291 -9.457 -6.839 1.00 63.41 491 THR A N 1
ATOM 3943 C CA . THR A 1 491 ? -15.538 -9.278 -5.585 1.00 63.41 491 THR A CA 1
ATOM 3944 C C . THR A 1 491 ? -15.870 -10.372 -4.598 1.00 63.41 491 THR A C 1
ATOM 3946 O O . THR A 1 491 ? -17.021 -10.809 -4.563 1.00 63.41 491 THR A O 1
ATOM 3949 N N . THR A 1 492 ? -14.944 -10.705 -3.712 1.00 63.50 492 THR A N 1
ATOM 3950 C CA . THR A 1 492 ? -15.222 -11.590 -2.579 1.00 63.50 492 THR A CA 1
ATOM 3951 C C . THR A 1 492 ? -14.845 -10.915 -1.267 1.00 63.50 492 THR A C 1
ATOM 3953 O O . THR A 1 492 ? -13.850 -10.202 -1.166 1.00 63.50 492 THR A O 1
ATOM 3956 N N . TYR A 1 493 ? -15.650 -11.154 -0.235 1.00 70.19 493 TYR A N 1
ATOM 3957 C CA . TYR A 1 493 ? -15.199 -11.057 1.146 1.00 70.19 493 TYR A CA 1
ATOM 3958 C C . TYR A 1 493 ? -15.665 -12.317 1.877 1.00 70.19 493 TYR A C 1
ATOM 3960 O O . TYR A 1 493 ? -16.852 -12.520 2.112 1.00 70.19 493 TYR A O 1
ATOM 3968 N N . SER A 1 494 ? -14.716 -13.183 2.224 1.00 76.75 494 SER A N 1
ATOM 3969 C CA . SER A 1 494 ? -14.954 -14.392 3.029 1.00 76.75 494 SER A CA 1
ATOM 3970 C C . SER A 1 494 ? -15.058 -14.074 4.532 1.00 76.75 494 SER A C 1
ATOM 3972 O O . SER A 1 494 ? -15.264 -14.963 5.353 1.00 76.75 494 SER A O 1
ATOM 3974 N N . PHE A 1 495 ? -14.884 -12.798 4.899 1.00 88.75 495 PHE A N 1
ATOM 3975 C CA . PHE A 1 495 ? -14.657 -12.326 6.262 1.00 88.75 495 PHE A CA 1
ATOM 3976 C C . PHE A 1 495 ? -15.565 -11.145 6.635 1.00 88.75 495 PHE A C 1
ATOM 3978 O O . PHE A 1 495 ? -16.044 -10.385 5.782 1.00 88.75 495 PHE A O 1
ATOM 3985 N N . GLU A 1 496 ? -15.760 -10.964 7.941 1.00 92.62 496 GLU A N 1
ATOM 3986 C CA . GLU A 1 496 ? -16.442 -9.804 8.521 1.00 92.62 496 GLU A CA 1
ATOM 3987 C C . GLU A 1 496 ? -15.724 -8.486 8.178 1.00 92.62 496 GLU A C 1
ATOM 3989 O O . GLU A 1 496 ? -14.605 -8.486 7.660 1.00 92.62 496 GLU A O 1
ATOM 3994 N N . TYR A 1 497 ? -16.399 -7.356 8.398 1.00 95.38 497 TYR A N 1
ATOM 3995 C CA . TYR A 1 497 ? -15.843 -6.028 8.140 1.00 95.38 497 TYR A CA 1
ATOM 3996 C C . TYR A 1 497 ? -14.850 -5.640 9.230 1.00 95.38 497 TYR A C 1
ATOM 3998 O O . TYR A 1 497 ? -15.203 -5.615 10.411 1.00 95.38 497 TYR A O 1
ATOM 4006 N N . ASP A 1 498 ? -13.627 -5.306 8.831 1.00 96.44 498 ASP A N 1
ATOM 4007 C CA . ASP A 1 498 ? -12.527 -5.103 9.764 1.00 96.44 498 ASP A CA 1
ATOM 4008 C C . ASP A 1 498 ? -12.080 -3.636 9.855 1.00 96.44 498 ASP A C 1
ATOM 4010 O O . ASP A 1 498 ? -11.339 -3.123 9.017 1.00 96.44 498 ASP A O 1
ATOM 4014 N N . TYR A 1 499 ? -12.500 -2.965 10.927 1.00 97.38 499 TYR A N 1
ATOM 4015 C CA . TYR A 1 499 ? -12.090 -1.594 11.241 1.00 97.38 499 TYR A CA 1
ATOM 4016 C C . TYR A 1 499 ? -10.593 -1.455 11.584 1.00 97.38 499 TYR A C 1
ATOM 4018 O O . TYR A 1 499 ? -10.038 -0.371 11.407 1.00 97.38 499 TYR A O 1
ATOM 4026 N N . ASN A 1 500 ? -9.949 -2.532 12.055 1.00 96.88 500 ASN A N 1
ATOM 4027 C CA . ASN A 1 500 ? -8.511 -2.589 12.329 1.00 96.88 500 ASN A CA 1
ATOM 4028 C C . ASN A 1 500 ? -7.701 -2.948 11.073 1.00 96.88 500 ASN A C 1
ATOM 4030 O O . ASN A 1 500 ? -6.473 -2.956 11.145 1.00 96.88 500 ASN A O 1
ATOM 4034 N N . SER A 1 501 ? -8.343 -3.235 9.933 1.00 97.62 501 SER A N 1
ATOM 4035 C CA . SER A 1 501 ? -7.641 -3.565 8.691 1.00 97.62 501 SER A CA 1
ATOM 4036 C C . SER A 1 501 ? -6.649 -2.465 8.317 1.00 97.62 501 SER A C 1
ATOM 4038 O O . SER A 1 501 ? -6.991 -1.279 8.278 1.00 97.62 501 SER A O 1
ATOM 4040 N N . ILE A 1 502 ? -5.421 -2.861 7.988 1.00 97.56 502 ILE A N 1
ATOM 4041 C CA . ILE A 1 502 ? -4.400 -1.956 7.458 1.00 97.56 502 ILE A CA 1
ATOM 4042 C C . ILE A 1 502 ? -4.823 -1.384 6.098 1.00 97.56 502 ILE A C 1
ATOM 4044 O O . ILE A 1 502 ? -4.374 -0.311 5.713 1.00 97.56 502 ILE A O 1
ATOM 4048 N N . MET A 1 503 ? -5.772 -2.042 5.421 1.00 97.25 503 MET A N 1
ATOM 4049 C CA . MET A 1 503 ? -6.435 -1.584 4.198 1.00 97.25 503 MET A CA 1
ATOM 4050 C C . MET A 1 503 ? -7.698 -0.752 4.483 1.00 97.25 503 MET A C 1
ATOM 4052 O O . MET A 1 503 ? -8.557 -0.626 3.616 1.00 97.25 503 MET A O 1
ATOM 4056 N N . HIS A 1 504 ? -7.880 -0.208 5.689 1.00 97.69 504 HIS A N 1
ATOM 4057 C CA . HIS A 1 504 ? -8.953 0.745 5.983 1.00 97.69 504 HIS A CA 1
ATOM 4058 C C . HIS A 1 504 ? -8.408 2.182 5.961 1.00 97.69 504 HIS A C 1
ATOM 4060 O O . HIS A 1 504 ? -7.404 2.479 6.611 1.00 97.69 504 HIS A O 1
ATOM 4066 N N . TYR A 1 505 ? -9.088 3.100 5.265 1.00 97.00 505 TYR A N 1
ATOM 4067 C CA . TYR A 1 505 ? -8.811 4.546 5.317 1.00 97.00 505 TYR A CA 1
ATOM 4068 C C . TYR A 1 505 ? -8.849 5.121 6.737 1.00 97.00 505 TYR A C 1
ATOM 4070 O O . TYR A 1 505 ? -9.639 4.685 7.582 1.00 97.00 505 TYR A O 1
ATOM 4078 N N . GLY A 1 506 ? -8.086 6.194 6.950 1.00 95.25 506 GLY A N 1
ATOM 4079 C CA . GLY A 1 506 ? -8.216 7.058 8.118 1.00 95.25 506 GLY A CA 1
ATOM 4080 C C . GLY A 1 506 ? -9.506 7.883 8.133 1.00 95.25 506 GLY A C 1
ATOM 4081 O O . GLY A 1 506 ? -10.096 8.215 7.106 1.00 95.25 506 GLY A O 1
ATOM 4082 N N . LYS A 1 507 ? -9.921 8.268 9.345 1.00 95.12 507 LYS A N 1
ATOM 4083 C CA . LYS A 1 507 ? -11.171 8.995 9.652 1.00 95.12 507 LYS A CA 1
ATOM 4084 C C . LYS A 1 507 ? -11.400 10.288 8.835 1.00 95.12 507 LYS A C 1
ATOM 4086 O O . LYS A 1 507 ? -12.549 10.693 8.643 1.00 95.12 507 LYS A O 1
ATOM 4091 N N . ASN A 1 508 ? -10.319 10.931 8.389 1.00 94.25 508 ASN A N 1
ATOM 4092 C CA . ASN A 1 508 ? -10.313 12.254 7.753 1.00 94.25 508 ASN A CA 1
ATOM 4093 C C . ASN A 1 508 ? -9.694 12.244 6.334 1.00 94.25 508 ASN A C 1
ATOM 4095 O O . ASN A 1 508 ? -9.267 13.295 5.862 1.00 94.25 508 ASN A O 1
ATOM 4099 N N . TYR A 1 509 ? -9.570 11.090 5.667 1.00 93.75 509 TYR A N 1
ATOM 4100 C CA . TYR A 1 509 ? -8.977 11.026 4.318 1.00 93.75 509 TYR A CA 1
ATOM 4101 C C . TYR A 1 509 ? -9.828 11.814 3.305 1.00 93.75 509 TYR A C 1
ATOM 4103 O O . TYR A 1 509 ? -11.055 11.831 3.425 1.00 93.75 509 TYR A O 1
ATOM 4111 N N . PHE A 1 510 ? -9.183 12.485 2.339 1.00 93.62 510 PHE A N 1
ATOM 4112 C CA . PHE A 1 510 ? -9.797 13.408 1.360 1.00 93.62 510 PHE A CA 1
ATOM 4113 C C . PHE A 1 510 ? -10.706 14.490 1.973 1.00 93.62 510 PHE A C 1
ATOM 4115 O O . PHE A 1 510 ? -11.732 14.872 1.399 1.00 93.62 510 PHE A O 1
ATOM 4122 N N . SER A 1 511 ? -10.357 14.971 3.163 1.00 93.62 511 SER A N 1
ATOM 4123 C CA . SER A 1 511 ? -11.157 15.952 3.888 1.00 93.62 511 SER A CA 1
ATOM 4124 C C . SER A 1 511 ? -11.022 17.366 3.314 1.00 93.62 511 SER A C 1
ATOM 4126 O O . SER A 1 511 ? -9.915 17.839 3.076 1.00 93.62 511 SER A O 1
ATOM 4128 N N . ILE A 1 512 ? -12.137 18.102 3.212 1.00 91.81 512 ILE A N 1
ATOM 4129 C CA . ILE A 1 512 ? -12.154 19.536 2.846 1.00 91.81 512 ILE A CA 1
ATOM 4130 C C . ILE A 1 512 ? -11.411 20.454 3.834 1.00 91.81 512 ILE A C 1
ATOM 4132 O O . ILE A 1 512 ? -11.276 21.648 3.576 1.00 91.81 512 ILE A O 1
ATOM 4136 N N . GLY A 1 513 ? -10.986 19.949 4.994 1.00 86.38 513 GLY A N 1
ATOM 4137 C CA . GLY A 1 513 ? -10.241 20.739 5.969 1.00 86.38 513 GLY A CA 1
ATOM 4138 C C . GLY A 1 513 ? -9.814 19.961 7.211 1.00 86.38 513 GLY A C 1
ATOM 4139 O O . GLY A 1 513 ? -10.377 18.919 7.562 1.00 86.38 513 GLY A O 1
ATOM 4140 N N . LYS A 1 514 ? -8.807 20.487 7.913 1.00 82.62 514 LYS A N 1
ATOM 4141 C CA . LYS A 1 514 ? -8.225 19.832 9.091 1.00 82.62 514 LYS A CA 1
ATOM 4142 C C . LYS A 1 514 ? -9.294 19.545 10.156 1.00 82.62 514 LYS A C 1
ATOM 4144 O O . LYS A 1 514 ? -10.089 20.409 10.518 1.00 82.62 514 LYS A O 1
ATOM 4149 N N . GLY A 1 515 ? -9.333 18.297 10.624 1.00 80.44 515 GLY A N 1
ATOM 4150 C CA . GLY A 1 515 ? -10.279 17.814 11.637 1.00 80.44 515 GLY A CA 1
ATOM 4151 C C . GLY A 1 515 ? -11.702 17.488 11.154 1.00 80.44 515 GLY A C 1
ATOM 4152 O O . GLY A 1 515 ? -12.469 16.922 11.934 1.00 80.44 515 GLY A O 1
ATOM 4153 N N . LYS A 1 516 ? -12.085 17.782 9.900 1.00 92.81 516 LYS A N 1
ATOM 4154 C CA . LYS A 1 516 ? -13.385 17.332 9.367 1.00 92.81 516 LYS A CA 1
ATOM 4155 C C . LYS A 1 516 ? -13.343 15.820 9.105 1.00 92.81 516 LYS A C 1
ATOM 4157 O O . LYS A 1 516 ? -12.388 15.292 8.547 1.00 92.81 516 LYS A O 1
ATOM 4162 N N . THR A 1 517 ? -14.384 15.126 9.560 1.00 95.75 517 THR A N 1
ATOM 4163 C CA . THR A 1 517 ? -14.519 13.663 9.481 1.00 95.75 517 THR A CA 1
ATOM 4164 C C . THR A 1 517 ? -15.173 13.267 8.165 1.00 95.75 517 THR A C 1
ATOM 4166 O O . THR A 1 517 ? -16.280 13.726 7.893 1.00 95.75 517 THR A O 1
ATOM 4169 N N . THR A 1 518 ? -14.540 12.398 7.381 1.00 97.62 518 THR A N 1
ATOM 4170 C CA . THR A 1 518 ? -15.103 11.854 6.133 1.00 97.62 518 THR A CA 1
ATOM 4171 C C . THR A 1 518 ? -15.688 10.454 6.328 1.00 97.62 518 THR A C 1
ATOM 4173 O O . THR A 1 518 ? -16.682 10.122 5.679 1.00 97.62 518 THR A O 1
ATOM 4176 N N . ILE A 1 519 ? -15.162 9.676 7.286 1.00 97.94 519 ILE A N 1
ATOM 4177 C CA . ILE A 1 519 ? -15.687 8.358 7.678 1.00 97.94 519 ILE A CA 1
ATOM 4178 C C . ILE A 1 519 ? -16.034 8.337 9.170 1.00 97.94 519 ILE A C 1
ATOM 4180 O O . ILE A 1 519 ? -15.181 8.544 10.029 1.00 97.94 519 ILE A O 1
ATOM 4184 N N . GLU A 1 520 ? -17.288 8.030 9.483 1.00 97.25 520 GLU A N 1
ATOM 4185 C CA . GLU A 1 520 ? -17.810 7.875 10.843 1.00 97.25 520 GLU A CA 1
ATOM 4186 C C . GLU A 1 520 ? -18.143 6.400 11.116 1.00 97.25 520 GLU A C 1
ATOM 4188 O O . GLU A 1 520 ? -18.820 5.756 10.314 1.00 97.25 520 GLU A O 1
ATOM 4193 N N . THR A 1 521 ? -17.671 5.834 12.230 1.00 97.62 521 THR A N 1
ATOM 4194 C CA . THR A 1 521 ? -17.993 4.450 12.618 1.00 97.62 521 THR A CA 1
ATOM 4195 C C . THR A 1 521 ? -19.381 4.368 13.243 1.00 97.62 521 THR A C 1
ATOM 4197 O O . THR A 1 521 ? -19.752 5.200 14.068 1.00 97.62 521 THR A O 1
ATOM 4200 N N . LYS A 1 522 ? -20.153 3.329 12.902 1.00 97.00 522 LYS A N 1
ATOM 4201 C CA . LYS A 1 522 ? -21.451 3.071 13.549 1.00 97.00 522 LYS A CA 1
ATOM 4202 C C . LYS A 1 522 ? -21.308 2.471 14.948 1.00 97.00 522 LYS A C 1
ATOM 4204 O O . LYS A 1 522 ? -22.229 2.580 15.750 1.00 97.00 522 LYS A O 1
ATOM 4209 N N . MET A 1 523 ? -20.152 1.880 15.254 1.00 93.12 523 MET A N 1
ATOM 4210 C CA . MET A 1 523 ? -19.764 1.516 16.618 1.00 93.12 523 MET A CA 1
ATOM 4211 C C . MET A 1 523 ? -18.948 2.663 17.248 1.00 93.12 523 MET A C 1
ATOM 4213 O O . MET A 1 523 ? -17.939 3.069 16.658 1.00 93.12 523 MET A O 1
ATOM 4217 N N . PRO A 1 524 ? -19.346 3.199 18.418 1.00 89.31 524 PRO A N 1
ATOM 4218 C CA . PRO A 1 524 ? -18.582 4.228 19.124 1.00 89.31 524 PRO A CA 1
ATOM 4219 C C . PRO A 1 524 ? -17.185 3.757 19.555 1.00 89.31 524 PRO A C 1
ATOM 4221 O O . PRO A 1 524 ? -16.954 2.571 19.774 1.00 89.31 524 PRO A O 1
ATOM 4224 N N . GLY A 1 525 ? -16.250 4.698 19.717 1.00 89.56 525 GLY A N 1
ATOM 4225 C CA . GLY A 1 525 ? -14.916 4.454 20.292 1.00 89.56 525 GLY A CA 1
ATOM 4226 C C . GLY A 1 525 ? -13.882 3.793 19.368 1.00 89.56 525 GLY A C 1
ATOM 4227 O O . GLY A 1 525 ? -12.688 3.867 19.656 1.00 89.56 525 GLY A O 1
ATOM 4228 N N . ILE A 1 526 ? -14.307 3.203 18.248 1.00 93.62 526 ILE A N 1
ATOM 4229 C CA . ILE A 1 526 ? -13.419 2.588 17.252 1.00 93.62 526 ILE A CA 1
ATOM 4230 C C . ILE A 1 526 ? -12.551 3.652 16.553 1.00 93.62 526 ILE A C 1
ATOM 4232 O O . ILE A 1 526 ? -13.027 4.731 16.192 1.00 93.62 526 ILE A O 1
ATOM 4236 N N . LYS A 1 527 ? -11.265 3.339 16.352 1.00 94.44 527 LYS A N 1
ATOM 4237 C CA . LYS A 1 527 ? -10.313 4.142 15.565 1.00 94.44 527 LYS A CA 1
ATOM 4238 C C . LYS A 1 527 ? -10.155 3.529 14.169 1.00 94.44 527 LYS A C 1
ATOM 4240 O O . LYS A 1 527 ? -10.291 2.323 14.023 1.00 94.44 527 LYS A O 1
ATOM 4245 N N . LEU A 1 528 ? -9.867 4.361 13.168 1.00 96.06 528 LEU A N 1
ATOM 4246 C CA . LEU A 1 528 ? -9.720 3.974 11.757 1.00 96.06 528 LEU A CA 1
ATOM 4247 C C . LEU A 1 528 ? -8.384 4.471 11.198 1.00 96.06 528 LEU A C 1
ATOM 4249 O O . LEU A 1 528 ? -7.899 5.512 11.648 1.00 96.06 528 LEU A O 1
ATOM 4253 N N . GLY A 1 529 ? -7.848 3.791 10.181 1.00 95.25 529 GLY A N 1
ATOM 4254 C CA . GLY A 1 529 ? -6.587 4.173 9.532 1.00 95.25 529 GLY A CA 1
ATOM 4255 C C . GLY A 1 529 ? -5.352 3.820 10.349 1.00 95.25 529 GLY A C 1
ATOM 4256 O O . GLY A 1 529 ? -4.434 4.628 10.459 1.00 95.25 529 GLY A O 1
ATOM 4257 N N . GLN A 1 530 ? -5.336 2.643 10.978 1.00 95.25 530 GLN A N 1
ATOM 4258 C CA . GLN A 1 530 ? -4.117 2.155 11.617 1.00 95.25 530 GLN A CA 1
ATOM 4259 C C . GLN A 1 530 ? -3.085 1.779 10.543 1.00 95.25 530 GLN A C 1
ATOM 4261 O O . GLN A 1 530 ? -3.430 1.178 9.525 1.00 95.25 530 GLN A O 1
ATOM 4266 N N . ARG A 1 531 ? -1.823 2.136 10.779 1.00 94.69 531 ARG A N 1
ATOM 4267 C CA . ARG A 1 531 ? -0.658 1.745 9.973 1.00 94.69 531 ARG A CA 1
ATOM 4268 C C . ARG A 1 531 ? 0.435 1.271 10.931 1.00 94.69 531 ARG A C 1
ATOM 4270 O O . ARG A 1 531 ? 1.432 1.952 11.123 1.00 94.69 531 ARG A O 1
ATOM 4277 N N . GLN A 1 532 ? 0.165 0.184 11.650 1.00 93.56 532 GLN A N 1
ATOM 4278 C CA . GLN A 1 532 ? 1.052 -0.403 12.663 1.00 93.56 532 GLN A CA 1
ATOM 4279 C C . GLN A 1 532 ? 1.365 -1.872 12.366 1.00 93.56 532 GLN A C 1
ATOM 4281 O O . GLN A 1 532 ? 2.517 -2.274 12.455 1.00 93.56 532 GLN A O 1
ATOM 4286 N N . ALA A 1 533 ? 0.357 -2.673 12.015 1.00 94.88 533 ALA A N 1
ATOM 4287 C CA . ALA A 1 533 ? 0.518 -4.101 11.747 1.00 94.88 533 ALA A CA 1
ATOM 4288 C C . ALA A 1 533 ? -0.607 -4.622 10.844 1.00 94.88 533 ALA A C 1
ATOM 4290 O O . ALA A 1 533 ? -1.630 -3.960 10.670 1.00 94.88 533 ALA A O 1
ATOM 4291 N N . LEU A 1 534 ? -0.455 -5.839 10.316 1.00 97.31 534 LEU A N 1
ATOM 4292 C CA . LEU A 1 534 ? -1.590 -6.598 9.784 1.00 97.31 534 LEU A CA 1
ATOM 4293 C C . LEU A 1 534 ? -2.624 -6.807 10.898 1.00 97.31 534 LEU A C 1
ATOM 4295 O O . LEU A 1 534 ? -2.260 -7.221 12.002 1.00 97.31 534 LEU A O 1
ATOM 4299 N N . SER A 1 535 ? -3.911 -6.614 10.609 1.00 97.56 535 SER A N 1
ATOM 4300 C CA . SER A 1 535 ? -4.939 -7.166 11.491 1.00 97.56 535 SER A CA 1
ATOM 4301 C C . SER A 1 535 ? -4.944 -8.697 11.413 1.00 97.56 535 SER A C 1
ATOM 4303 O O . SER A 1 535 ? -4.431 -9.309 10.461 1.00 97.56 535 SER A O 1
ATOM 4305 N N . LYS A 1 536 ? -5.607 -9.347 12.374 1.00 96.12 536 LYS A N 1
ATOM 4306 C CA . LYS A 1 536 ? -5.925 -10.782 12.266 1.00 96.12 536 LYS A CA 1
ATOM 4307 C C . LYS A 1 536 ? -6.607 -11.112 10.929 1.00 96.12 536 LYS A C 1
ATOM 4309 O O . LYS A 1 536 ? -6.344 -12.169 10.351 1.00 96.12 536 LYS A O 1
ATOM 4314 N N . THR A 1 537 ? -7.503 -10.250 10.450 1.00 94.94 537 THR A N 1
ATOM 4315 C CA . THR A 1 537 ? -8.297 -10.507 9.241 1.00 94.94 537 THR A CA 1
ATOM 4316 C C . THR A 1 537 ? -7.510 -10.232 7.969 1.00 94.94 537 THR A C 1
ATOM 4318 O O . THR A 1 537 ? -7.686 -10.973 7.014 1.00 94.94 537 THR A O 1
ATOM 4321 N N . ASP A 1 538 ? -6.610 -9.249 7.937 1.00 97.19 538 ASP A N 1
ATOM 4322 C CA . ASP A 1 538 ? -5.734 -8.982 6.784 1.00 97.19 538 ASP A CA 1
ATOM 4323 C C . ASP A 1 538 ? -4.835 -10.181 6.480 1.00 97.19 538 ASP A C 1
ATOM 4325 O O . ASP A 1 538 ? -4.790 -10.687 5.357 1.00 97.19 538 ASP A O 1
ATOM 4329 N N . CYS A 1 539 ? -4.198 -10.700 7.530 1.00 96.25 539 CYS A N 1
ATOM 4330 C CA . CYS A 1 539 ? -3.410 -11.922 7.487 1.00 96.25 539 CYS A CA 1
ATOM 4331 C C . CYS A 1 539 ? -4.231 -13.111 6.949 1.00 96.25 539 CYS A C 1
ATOM 4333 O O . CYS A 1 539 ? -3.746 -13.881 6.118 1.00 96.25 539 CYS A O 1
ATOM 4335 N N . LEU A 1 540 ? -5.499 -13.246 7.354 1.00 94.31 540 LEU A N 1
ATOM 4336 C CA . LEU A 1 540 ? -6.385 -14.296 6.843 1.00 94.31 540 LEU A CA 1
ATOM 4337 C C . LEU A 1 540 ? -6.861 -14.047 5.405 1.00 94.31 540 LEU A C 1
ATOM 4339 O O . LEU A 1 540 ? -6.880 -14.999 4.633 1.00 94.31 540 LEU A O 1
ATOM 4343 N N . LYS A 1 541 ? -7.166 -12.802 5.014 1.00 93.50 541 LYS A N 1
ATOM 4344 C CA . LYS A 1 541 ? -7.558 -12.419 3.645 1.00 93.50 541 LYS A CA 1
ATOM 4345 C C . LYS A 1 541 ? -6.484 -12.821 2.636 1.00 93.50 541 LYS A C 1
ATOM 4347 O O . LYS A 1 541 ? -6.819 -13.417 1.622 1.00 93.50 541 LYS A O 1
ATOM 4352 N N . ILE A 1 542 ? -5.203 -12.564 2.922 1.00 94.50 542 ILE A N 1
ATOM 4353 C CA . ILE A 1 542 ? -4.099 -12.965 2.031 1.00 94.50 542 ILE A CA 1
ATOM 4354 C C . ILE A 1 542 ? -3.988 -14.496 1.950 1.00 94.50 542 ILE A C 1
ATOM 4356 O O . ILE A 1 542 ? -3.827 -15.047 0.863 1.00 94.50 542 ILE A O 1
ATOM 4360 N N . ASN A 1 543 ? -4.096 -15.196 3.086 1.00 94.62 543 ASN A N 1
ATOM 4361 C CA . ASN A 1 543 ? -3.996 -16.658 3.119 1.00 94.62 543 ASN A CA 1
ATOM 4362 C C . ASN A 1 543 ? -5.183 -17.364 2.429 1.00 94.62 543 ASN A C 1
ATOM 4364 O O . ASN A 1 543 ? -4.988 -18.405 1.807 1.00 94.62 543 ASN A O 1
ATOM 4368 N N . ASP A 1 544 ? -6.390 -16.809 2.520 1.00 91.12 544 ASP A N 1
ATOM 4369 C CA . ASP A 1 544 ? -7.589 -17.267 1.805 1.00 91.12 544 ASP A CA 1
ATOM 4370 C C . ASP A 1 544 ? -7.441 -17.022 0.296 1.00 91.12 544 ASP A C 1
ATOM 4372 O O . ASP A 1 544 ? -7.530 -17.945 -0.512 1.00 91.12 544 ASP A O 1
ATOM 4376 N N . LEU A 1 545 ? -7.075 -15.789 -0.075 1.00 88.69 545 LEU A N 1
ATOM 4377 C CA . LEU A 1 545 ? -6.861 -15.366 -1.456 1.00 88.69 545 LEU A CA 1
ATOM 4378 C C . LEU A 1 545 ? -5.815 -16.239 -2.170 1.00 88.69 545 LEU A C 1
ATOM 4380 O O . LEU A 1 545 ? -6.043 -16.667 -3.297 1.00 88.69 545 LEU A O 1
ATOM 4384 N N . TYR A 1 546 ? -4.692 -16.562 -1.524 1.00 92.00 546 TYR A N 1
ATOM 4385 C CA . TYR A 1 546 ? -3.649 -17.428 -2.097 1.00 92.00 546 TYR A CA 1
ATOM 4386 C C . TYR A 1 546 ? -3.869 -18.932 -1.842 1.00 92.00 546 TYR A C 1
ATOM 4388 O O . TYR A 1 546 ? -2.951 -19.727 -2.041 1.00 92.00 546 TYR A O 1
ATOM 4396 N N . LYS A 1 547 ? -5.084 -19.341 -1.440 1.00 91.00 547 LYS A N 1
ATOM 4397 C CA . LYS A 1 547 ? -5.498 -20.747 -1.233 1.00 91.00 547 LYS A CA 1
ATOM 4398 C C . LYS A 1 547 ? -4.615 -21.516 -0.234 1.00 91.00 547 LYS A C 1
ATOM 4400 O O . LYS A 1 547 ? -4.553 -22.745 -0.221 1.00 91.00 547 LYS A O 1
ATOM 4405 N N . CYS A 1 548 ? -3.959 -20.788 0.673 1.00 90.50 548 CYS A N 1
ATOM 4406 C CA . CYS A 1 548 ? -3.161 -21.335 1.770 1.00 90.50 548 CYS A CA 1
ATOM 4407 C C . CYS A 1 548 ? -4.035 -22.100 2.786 1.00 90.50 548 CYS A C 1
ATOM 4409 O O . CYS A 1 548 ? -3.536 -22.962 3.515 1.00 90.50 548 CYS A O 1
ATOM 4411 N N . LEU A 1 549 ? -5.328 -21.757 2.866 1.00 90.81 549 LEU A N 1
ATOM 4412 C CA . LEU A 1 549 ? -6.288 -22.320 3.820 1.00 90.81 549 LEU A CA 1
ATOM 4413 C C . LEU A 1 549 ? -6.951 -23.627 3.339 1.00 90.81 549 LEU A C 1
ATOM 4415 O O . LEU A 1 549 ? -7.469 -24.363 4.180 1.00 90.81 549 LEU A O 1
ATOM 4419 N N . ASP A 1 550 ? -6.865 -23.962 2.045 1.00 91.06 550 ASP A N 1
ATOM 4420 C CA . ASP A 1 550 ? -7.428 -25.183 1.438 1.00 91.06 550 ASP A CA 1
ATOM 4421 C C . ASP A 1 550 ? -6.844 -26.473 2.049 1.00 91.06 550 ASP A C 1
ATOM 4423 O O . ASP A 1 550 ? -7.498 -27.514 2.101 1.00 91.06 550 ASP A O 1
ATOM 4427 N N . ASN A 1 551 ? -5.600 -26.419 2.540 1.00 89.38 551 ASN A N 1
ATOM 4428 C CA . ASN A 1 551 ? -4.939 -27.532 3.219 1.00 89.38 551 ASN A CA 1
ATOM 4429 C C . ASN A 1 551 ? -5.136 -27.422 4.746 1.00 89.38 551 ASN A C 1
ATOM 4431 O O . ASN A 1 551 ? -4.527 -26.542 5.361 1.00 89.38 551 ASN A O 1
ATOM 4435 N N . PRO A 1 552 ? -5.865 -28.342 5.415 1.00 88.00 552 PRO A N 1
ATOM 4436 C CA . PRO A 1 552 ? -6.200 -28.213 6.839 1.00 88.00 552 PRO A CA 1
ATOM 4437 C C . PRO A 1 552 ? -5.002 -28.074 7.796 1.00 88.00 552 PRO A C 1
ATOM 4439 O O . PRO A 1 552 ? -5.120 -27.437 8.846 1.00 88.00 552 PRO A O 1
ATOM 4442 N N . LYS A 1 553 ? -3.832 -28.636 7.452 1.00 84.62 553 LYS A N 1
ATOM 4443 C CA . LYS A 1 553 ? -2.611 -28.509 8.272 1.00 84.62 553 LYS A CA 1
ATOM 4444 C C . LYS A 1 553 ? -2.001 -27.108 8.161 1.00 84.62 553 LYS A C 1
ATOM 4446 O O . LYS A 1 553 ? -1.583 -26.542 9.169 1.00 84.62 553 LYS A O 1
ATOM 4451 N N . ILE A 1 554 ? -1.977 -26.553 6.950 1.00 87.69 554 ILE A N 1
ATOM 4452 C CA . ILE A 1 554 ? -1.455 -25.211 6.653 1.00 87.69 554 ILE A CA 1
ATOM 4453 C C . ILE A 1 554 ? -2.432 -24.145 7.171 1.00 87.69 554 ILE A C 1
ATOM 4455 O O . ILE A 1 554 ? -2.028 -23.212 7.861 1.00 87.69 554 ILE A O 1
ATOM 4459 N N . SER A 1 555 ? -3.728 -24.367 6.960 1.00 91.25 555 SER A N 1
ATOM 4460 C CA . SER A 1 555 ? -4.833 -23.579 7.503 1.00 91.25 555 SER A CA 1
ATOM 4461 C C . SER A 1 555 ? -4.708 -23.381 9.018 1.00 91.25 555 SER A C 1
ATOM 4463 O O . SER A 1 555 ? -4.642 -22.249 9.497 1.00 91.25 555 SER A O 1
ATOM 4465 N N . LYS A 1 556 ? -4.537 -24.465 9.793 1.00 92.19 556 LYS A N 1
ATOM 4466 C CA . LYS A 1 556 ? -4.371 -24.382 11.256 1.00 92.19 556 LYS A CA 1
ATOM 4467 C C . LYS A 1 556 ? -3.110 -23.615 11.691 1.00 92.19 556 LYS A C 1
ATOM 4469 O O . LYS A 1 556 ? -3.153 -22.955 12.730 1.00 92.19 556 LYS A O 1
ATOM 4474 N N . LYS A 1 557 ? -2.011 -23.660 10.919 1.00 94.00 557 LYS A N 1
ATOM 4475 C CA . LYS A 1 557 ? -0.819 -22.817 11.161 1.00 94.00 557 LYS A CA 1
ATOM 4476 C C . LYS A 1 557 ? -1.204 -21.340 11.065 1.00 94.00 557 LYS A C 1
ATOM 4478 O O . LYS A 1 557 ? -0.997 -20.604 12.027 1.00 94.00 557 LYS A O 1
ATOM 4483 N N . TYR A 1 558 ? -1.773 -20.914 9.936 1.00 93.94 558 TYR A N 1
ATOM 4484 C CA . TYR A 1 558 ? -2.045 -19.496 9.697 1.00 93.94 558 TYR A CA 1
ATOM 4485 C C . TYR A 1 558 ? -3.204 -18.953 10.536 1.00 93.94 558 TYR A C 1
ATOM 4487 O O . TYR A 1 558 ? -3.066 -17.864 11.076 1.00 93.94 558 TYR A O 1
ATOM 4495 N N . TYR A 1 559 ? -4.271 -19.719 10.792 1.00 93.06 559 TYR A N 1
ATOM 4496 C CA . TYR A 1 559 ? -5.316 -19.299 11.738 1.00 93.06 559 TYR A CA 1
ATOM 4497 C C . TYR A 1 559 ? -4.771 -19.003 13.140 1.00 93.06 559 TYR A C 1
ATOM 4499 O O . TYR A 1 559 ? -5.173 -18.011 13.746 1.00 93.06 559 TYR A O 1
ATOM 4507 N N . ASN A 1 560 ? -3.841 -19.818 13.648 1.00 93.38 560 ASN A N 1
ATOM 4508 C CA . ASN A 1 560 ? -3.184 -19.539 14.924 1.00 93.38 560 ASN A CA 1
ATOM 4509 C C . ASN A 1 560 ? -2.248 -18.324 14.824 1.00 93.38 560 ASN A C 1
ATOM 4511 O O . ASN A 1 560 ? -2.293 -17.453 15.685 1.00 93.38 560 ASN A O 1
ATOM 4515 N N . LEU A 1 561 ? -1.438 -18.237 13.765 1.00 93.75 561 LEU A N 1
ATOM 4516 C CA . LEU A 1 561 ? -0.454 -17.166 13.592 1.00 93.75 561 LEU A CA 1
ATOM 4517 C C . LEU A 1 561 ? -1.118 -15.787 13.437 1.00 93.75 561 LEU A C 1
ATOM 4519 O O . LEU A 1 561 ? -0.798 -14.867 14.187 1.00 93.75 561 LEU A O 1
ATOM 4523 N N . CYS A 1 562 ? -2.110 -15.674 12.550 1.00 94.81 562 CYS A N 1
ATOM 4524 C CA . CYS A 1 562 ? -2.915 -14.468 12.363 1.00 94.81 562 CYS A CA 1
ATOM 4525 C C . CYS A 1 562 ? -3.682 -14.079 13.637 1.00 94.81 562 CYS A C 1
ATOM 4527 O O . CYS A 1 562 ? -3.817 -12.898 13.927 1.00 94.81 562 CYS A O 1
ATOM 4529 N N . LYS A 1 563 ? -4.176 -15.051 14.422 1.00 94.00 563 LYS A N 1
ATOM 4530 C CA . LYS A 1 563 ? -4.884 -14.780 15.688 1.00 94.00 563 LYS A CA 1
ATOM 4531 C C . LYS A 1 563 ? -3.954 -14.299 16.811 1.00 94.00 563 LYS A C 1
ATOM 4533 O O . LYS A 1 563 ? -4.421 -13.599 17.701 1.00 94.00 563 LYS A O 1
ATOM 4538 N N . THR A 1 564 ? -2.689 -14.716 16.814 1.00 93.50 564 THR A N 1
ATOM 4539 C CA . THR A 1 564 ? -1.728 -14.390 17.882 1.00 93.50 564 THR A CA 1
ATOM 4540 C C . THR A 1 564 ? -0.912 -13.129 17.596 1.00 93.50 564 THR A C 1
ATOM 4542 O O . THR A 1 564 ? -0.510 -12.467 18.547 1.00 93.50 564 THR A O 1
ATOM 4545 N N . LEU A 1 565 ? -0.654 -12.807 16.323 1.00 93.25 565 LEU A N 1
ATOM 4546 C CA . LEU A 1 565 ? 0.204 -11.682 15.922 1.00 93.25 565 LEU A CA 1
ATOM 4547 C C . LEU A 1 565 ? -0.526 -10.566 15.166 1.00 93.25 565 LEU A C 1
ATOM 4549 O O . LEU A 1 565 ? 0.034 -9.486 15.012 1.00 93.25 565 LEU A O 1
ATOM 4553 N N . GLY A 1 566 ? -1.742 -10.819 14.679 1.00 88.19 566 GLY A N 1
ATOM 4554 C CA . GLY A 1 566 ? -2.591 -9.772 14.124 1.00 88.19 566 GLY A CA 1
ATOM 4555 C C . GLY A 1 566 ? -3.304 -8.988 15.225 1.00 88.19 566 GLY A C 1
ATOM 4556 O O . GLY A 1 566 ? -3.713 -9.573 16.233 1.00 88.19 566 GLY A O 1
ATOM 4557 N N . ILE A 1 567 ? -3.453 -7.680 15.008 1.00 87.12 567 ILE A N 1
ATOM 4558 C CA . ILE A 1 567 ? -4.237 -6.772 15.868 1.00 87.12 567 ILE A CA 1
ATOM 4559 C C . ILE A 1 567 ? -5.750 -6.833 15.585 1.00 87.12 567 ILE A C 1
ATOM 4561 O O . ILE A 1 567 ? -6.150 -7.543 14.628 1.00 87.12 567 ILE A O 1
#

Organism: NCBI:txid74869

Sequence (567 aa):
MEVDFDSPEEQPLPNVIPKVMEQVQQMVEQNKFTVLHRVIELSIQHVNQKKEIMKLQQSIKKVLEDRMQTKSDLFIQHNFQKNVQQIEDLKHDTSVRVRDKLEAINALIKSNEALRAQLKEDDAMARMERDEIKKQLDALTEKATEARIKELNDKRSKLADEWQSSKDRNSKLKQEIDKLNHNKQRDMELARLKESVKAVKIEAATNKPNMILNGRPKTNVFIKKATEKHRENGTSSKKPAICIISDSDICVYAKIDCAKNSLPLKMATLRLIVCVCACVVGVQSAVILPKIPDVLNPPVPDGIDLVQQSAFLESTDQDPEVTPGLFQGDMAMDNRMYRYWRVGLNWDVFPERVWPNGTVPYAISPLYDVDDQVTILQAIRTLNFMTCVNFVPWNGKDKDFLLIWPIKYPKGCWSYVGKIGGTQIVSLQPPDDRSPNCLGNEGRAIHELMHALGIFHEQSRADRDRFVKIIWDNIIPAFKSNFEKQSLKNTTYSFEYDYNSIMHYGKNYFSIGKGKTTIETKMPGIKLGQRQALSKTDCLKINDLYKCLDNPKISKKYYNLCKTLGI